Protein AF-A0A7Z9KX95-F1 (afdb_monomer_lite)

Structure (mmCIF, N/CA/C/O backbone):
data_AF-A0A7Z9KX95-F1
#
_entry.id   AF-A0A7Z9KX95-F1
#
loop_
_atom_site.group_PDB
_atom_site.id
_atom_site.type_symbol
_atom_site.label_atom_id
_atom_site.label_alt_id
_atom_site.label_comp_id
_atom_site.label_asym_id
_atom_site.label_entity_id
_atom_site.label_seq_id
_atom_site.pdbx_PDB_ins_code
_atom_site.Cartn_x
_atom_site.Cartn_y
_atom_site.Cartn_z
_atom_site.occupancy
_atom_site.B_iso_or_equiv
_atom_site.auth_seq_id
_atom_site.auth_comp_id
_atom_site.auth_asym_id
_atom_site.auth_atom_id
_atom_site.pdbx_PDB_model_num
ATOM 1 N N . MET A 1 1 ? 26.333 8.644 -42.163 1.00 40.94 1 MET A N 1
ATOM 2 C CA . MET A 1 1 ? 25.739 9.609 -43.123 1.00 40.94 1 MET A CA 1
ATOM 3 C C . MET A 1 1 ? 24.977 8.969 -44.305 1.00 40.94 1 MET A C 1
ATOM 5 O O . MET A 1 1 ? 24.395 9.720 -45.074 1.00 40.94 1 MET A O 1
ATOM 9 N N . GLY A 1 2 ? 24.883 7.634 -44.454 1.00 41.06 2 GLY A N 1
ATOM 10 C CA . GLY A 1 2 ? 24.179 6.997 -45.592 1.00 41.06 2 GLY A CA 1
ATOM 11 C C . GLY A 1 2 ? 22.648 6.851 -45.481 1.00 41.06 2 GLY A C 1
ATOM 12 O O . GLY A 1 2 ? 21.973 6.797 -46.501 1.00 41.06 2 GLY A O 1
ATOM 13 N N . LEU A 1 3 ? 22.075 6.847 -44.270 1.00 49.22 3 LEU A N 1
ATOM 14 C CA . LEU A 1 3 ? 20.640 6.570 -44.047 1.00 49.22 3 LEU A CA 1
ATOM 15 C C . LEU A 1 3 ? 19.700 7.762 -44.321 1.00 49.22 3 LEU A C 1
ATOM 17 O O . LEU A 1 3 ? 18.507 7.561 -44.501 1.00 49.22 3 LEU A O 1
ATOM 21 N N . LYS A 1 4 ? 20.219 8.997 -44.427 1.00 48.50 4 LYS A N 1
ATOM 22 C CA . LYS A 1 4 ? 19.415 10.197 -44.754 1.00 48.50 4 LYS A CA 1
ATOM 23 C C . LYS A 1 4 ? 18.924 10.245 -46.214 1.00 48.50 4 LYS A C 1
ATOM 25 O O . LYS A 1 4 ? 18.194 11.162 -46.566 1.00 48.50 4 LYS A O 1
ATOM 30 N N . ARG A 1 5 ? 19.358 9.310 -47.070 1.00 52.47 5 ARG A N 1
ATOM 31 C CA . ARG A 1 5 ? 19.020 9.257 -48.506 1.00 52.47 5 ARG A CA 1
ATOM 32 C C . ARG A 1 5 ? 17.998 8.173 -48.871 1.00 52.47 5 ARG A C 1
ATOM 34 O O . ARG A 1 5 ? 17.692 8.029 -50.050 1.00 52.47 5 ARG A O 1
ATOM 41 N N . ILE A 1 6 ? 17.501 7.403 -47.903 1.00 61.72 6 ILE A N 1
ATOM 42 C CA . ILE A 1 6 ? 16.477 6.383 -48.157 1.00 61.72 6 ILE A CA 1
ATOM 43 C C . ILE A 1 6 ? 15.100 7.039 -48.039 1.00 61.72 6 ILE A C 1
ATOM 45 O O . ILE A 1 6 ? 14.753 7.572 -46.988 1.00 61.72 6 ILE A O 1
ATOM 49 N N . ASP A 1 7 ? 14.331 6.997 -49.126 1.00 71.88 7 ASP A N 1
ATOM 50 C CA . ASP A 1 7 ? 12.912 7.357 -49.144 1.00 71.88 7 ASP A CA 1
ATOM 51 C C . ASP A 1 7 ? 12.105 6.189 -48.549 1.00 71.88 7 ASP A C 1
ATOM 53 O O . ASP A 1 7 ? 11.765 5.225 -49.241 1.00 71.88 7 ASP A O 1
ATOM 57 N N . PHE A 1 8 ? 11.881 6.233 -47.232 1.00 76.19 8 PHE A N 1
ATOM 58 C CA . PHE A 1 8 ? 11.174 5.173 -46.505 1.00 76.19 8 PHE A CA 1
ATOM 59 C C . PHE A 1 8 ? 9.695 5.067 -46.895 1.00 76.19 8 PHE A C 1
ATOM 61 O O . PHE A 1 8 ? 9.127 3.985 -46.763 1.00 76.19 8 PHE A O 1
ATOM 68 N N . ASP A 1 9 ? 9.096 6.118 -47.465 1.00 69.75 9 ASP A N 1
ATOM 69 C CA . ASP A 1 9 ? 7.698 6.095 -47.914 1.00 69.75 9 ASP A CA 1
ATOM 70 C C . ASP A 1 9 ? 7.484 5.152 -49.114 1.00 69.75 9 ASP A C 1
ATOM 72 O O . ASP A 1 9 ? 6.358 4.746 -49.401 1.00 69.75 9 ASP A O 1
ATOM 76 N N . LYS A 1 10 ? 8.566 4.769 -49.809 1.00 74.38 10 LYS A N 1
ATOM 77 C CA . LYS A 1 10 ? 8.550 3.858 -50.968 1.00 74.38 10 LYS A CA 1
ATOM 78 C C . LYS A 1 10 ? 9.290 2.544 -50.724 1.00 74.38 10 LYS A C 1
ATOM 80 O O . LYS A 1 10 ? 9.480 1.765 -51.661 1.00 74.38 10 LYS A O 1
ATOM 85 N N . ALA A 1 11 ? 9.741 2.290 -49.497 1.00 74.62 11 ALA A N 1
ATOM 86 C CA . ALA A 1 11 ? 10.510 1.094 -49.188 1.00 74.62 11 ALA A CA 1
ATOM 87 C C . ALA A 1 11 ? 9.622 -0.161 -49.249 1.00 74.62 11 ALA A C 1
ATOM 89 O O . ALA A 1 11 ? 8.644 -0.302 -48.518 1.00 74.62 11 ALA A O 1
ATOM 90 N N . SER A 1 12 ? 9.986 -1.116 -50.105 1.00 79.19 12 SER A N 1
ATOM 91 C CA . SER A 1 12 ? 9.385 -2.454 -50.099 1.00 79.19 12 SER A CA 1
ATOM 92 C C . SER A 1 12 ? 9.782 -3.234 -48.839 1.00 79.19 12 SER A C 1
ATOM 94 O O . SER A 1 12 ? 10.848 -3.007 -48.261 1.00 79.19 12 SER A O 1
ATOM 96 N N . LYS A 1 13 ? 8.980 -4.240 -48.456 1.00 81.12 13 LYS A N 1
ATOM 97 C CA . LYS A 1 13 ? 9.270 -5.108 -47.296 1.00 81.12 13 LYS A CA 1
ATOM 98 C C . LYS A 1 13 ? 10.678 -5.733 -47.352 1.00 81.12 13 LYS A C 1
ATOM 100 O O . LYS A 1 13 ? 11.379 -5.780 -46.346 1.00 81.12 13 LYS A O 1
ATOM 105 N N . ALA A 1 14 ? 11.128 -6.150 -48.541 1.00 81.25 14 ALA A N 1
ATOM 106 C CA . ALA A 1 14 ? 12.462 -6.724 -48.743 1.00 81.25 14 ALA A CA 1
ATOM 107 C C . ALA A 1 14 ? 13.590 -5.687 -48.596 1.00 81.25 14 ALA A C 1
ATOM 109 O O . ALA A 1 14 ? 14.654 -6.001 -48.066 1.00 81.25 14 ALA A O 1
ATOM 110 N N . GLN A 1 15 ? 13.370 -4.447 -49.046 1.00 83.44 15 GLN A N 1
ATOM 111 C CA . GLN A 1 15 ? 14.323 -3.356 -48.824 1.00 83.44 15 GLN A CA 1
ATOM 112 C C . GLN A 1 15 ? 14.426 -3.020 -47.338 1.00 83.44 15 GLN A C 1
ATOM 114 O O . GLN A 1 15 ? 15.535 -2.835 -46.848 1.00 83.44 15 GLN A O 1
ATOM 119 N N . MET A 1 16 ? 13.302 -3.018 -46.616 1.00 86.94 16 MET A N 1
ATOM 120 C CA . MET A 1 16 ? 13.299 -2.755 -45.180 1.00 86.94 16 MET A CA 1
ATOM 121 C C . MET A 1 16 ? 14.074 -3.826 -44.401 1.00 86.94 16 MET A C 1
ATOM 123 O O . MET A 1 16 ? 14.940 -3.484 -43.602 1.00 86.94 16 MET A O 1
ATOM 127 N N . SER A 1 17 ? 13.880 -5.112 -44.717 1.00 84.00 17 SER A N 1
ATOM 128 C CA . SER A 1 17 ? 14.672 -6.194 -44.112 1.00 84.00 17 SER A CA 1
ATOM 129 C C . SER A 1 17 ? 16.177 -6.028 -44.351 1.00 84.00 17 SER A C 1
ATOM 131 O O . SER A 1 17 ? 16.951 -6.226 -43.422 1.00 84.00 17 SER A O 1
ATOM 133 N N . ARG A 1 18 ? 16.607 -5.623 -45.558 1.00 85.69 18 ARG A N 1
ATOM 134 C CA . ARG A 1 18 ? 18.031 -5.358 -45.852 1.00 85.69 18 ARG A CA 1
ATOM 135 C C . ARG A 1 18 ? 18.575 -4.151 -45.092 1.00 85.69 18 ARG A C 1
ATOM 137 O O . ARG A 1 18 ? 19.742 -4.142 -44.723 1.00 85.69 18 ARG A O 1
ATOM 144 N N . VAL A 1 19 ? 17.754 -3.121 -44.880 1.00 86.56 19 VAL A N 1
ATOM 145 C CA . VAL A 1 19 ? 18.147 -1.949 -44.086 1.00 86.56 19 VAL A CA 1
ATOM 146 C C . VAL A 1 19 ? 18.342 -2.335 -42.622 1.00 86.56 19 VAL A C 1
ATOM 148 O O . VAL A 1 19 ? 19.334 -1.925 -42.029 1.00 86.56 19 VAL A O 1
ATOM 151 N N . LEU A 1 20 ? 17.437 -3.129 -42.047 1.00 87.50 20 LEU A N 1
ATOM 152 C CA . LEU A 1 20 ? 17.561 -3.603 -40.666 1.00 87.50 20 LEU A CA 1
ATOM 153 C C . LEU A 1 20 ? 18.755 -4.546 -40.486 1.00 87.50 20 LEU A C 1
ATOM 155 O O . LEU A 1 20 ? 19.497 -4.391 -39.521 1.00 87.50 20 LEU A O 1
ATOM 159 N N . ASP A 1 21 ? 18.983 -5.446 -41.443 1.00 87.31 21 ASP A N 1
ATOM 160 C CA . ASP A 1 21 ? 20.161 -6.320 -41.480 1.00 87.31 21 ASP A CA 1
ATOM 161 C C . ASP A 1 21 ? 21.464 -5.508 -41.532 1.00 87.31 21 ASP A C 1
ATOM 163 O O . ASP A 1 21 ? 22.370 -5.701 -40.724 1.00 87.31 21 ASP A O 1
ATOM 167 N N . LEU A 1 22 ? 21.515 -4.488 -42.395 1.00 88.06 22 LEU A N 1
ATOM 168 C CA . LEU A 1 22 ? 22.648 -3.567 -42.464 1.00 88.06 22 LEU A CA 1
ATOM 169 C C . LEU A 1 22 ? 22.843 -2.788 -41.153 1.00 88.06 22 LEU A C 1
ATOM 171 O O . LEU A 1 22 ? 23.972 -2.546 -40.733 1.00 88.06 22 LEU A O 1
ATOM 175 N N . ILE A 1 23 ? 21.761 -2.374 -40.490 1.00 86.31 23 ILE A N 1
ATOM 176 C CA . ILE A 1 23 ? 21.844 -1.734 -39.172 1.00 86.31 23 ILE A CA 1
ATOM 177 C C . ILE A 1 23 ? 22.433 -2.718 -38.151 1.00 86.31 23 ILE A C 1
ATOM 179 O O . ILE A 1 23 ? 23.364 -2.357 -37.433 1.00 86.31 23 ILE A O 1
ATOM 183 N N . GLN A 1 24 ? 21.955 -3.962 -38.116 1.00 86.69 24 GLN A N 1
ATOM 184 C CA . GLN A 1 24 ? 22.488 -4.994 -37.228 1.00 86.69 24 GLN A CA 1
ATOM 185 C C . GLN A 1 24 ? 23.967 -5.299 -37.504 1.00 86.69 24 GLN A C 1
ATOM 187 O O . GLN A 1 24 ? 24.723 -5.513 -36.560 1.00 86.69 24 GLN A O 1
ATOM 192 N N . SER A 1 25 ? 24.404 -5.295 -38.767 1.00 88.00 25 SER A N 1
ATOM 193 C CA . SER A 1 25 ? 25.795 -5.590 -39.126 1.00 88.00 25 SER A CA 1
ATOM 194 C C . SER A 1 25 ? 26.758 -4.438 -38.824 1.00 88.00 25 SER A C 1
ATOM 196 O O . SER A 1 25 ? 27.941 -4.666 -38.587 1.00 88.00 25 SER A O 1
ATOM 198 N N . LEU A 1 26 ? 26.281 -3.190 -38.890 1.00 87.62 26 LEU A N 1
ATOM 199 C CA . LEU A 1 26 ? 27.119 -1.995 -38.738 1.00 87.62 26 LEU A CA 1
ATOM 200 C C . LEU A 1 26 ? 27.269 -1.522 -37.291 1.00 87.62 26 LEU A C 1
ATOM 202 O O . LEU A 1 26 ? 28.221 -0.799 -36.994 1.00 87.62 26 LEU A O 1
ATOM 206 N N . PHE A 1 27 ? 26.338 -1.879 -36.406 1.00 84.69 27 PHE A N 1
ATOM 207 C CA . PHE A 1 27 ? 26.322 -1.390 -35.031 1.00 84.69 27 PHE A CA 1
ATOM 208 C C . PHE A 1 27 ? 26.447 -2.538 -34.022 1.00 84.69 27 PHE A C 1
ATOM 210 O O . PHE A 1 27 ? 25.812 -3.578 -34.195 1.00 84.69 27 PHE A O 1
ATOM 217 N N . PRO A 1 28 ? 27.218 -2.361 -32.930 1.00 83.69 28 PRO A N 1
ATOM 218 C CA . PRO A 1 28 ? 27.269 -3.339 -31.849 1.00 83.69 28 PRO A CA 1
ATOM 219 C C . PRO A 1 28 ? 25.875 -3.607 -31.281 1.00 83.69 28 PRO A C 1
ATOM 221 O O . PRO A 1 28 ? 25.084 -2.671 -31.125 1.00 83.69 28 PRO A O 1
ATOM 224 N N . LYS A 1 29 ? 25.602 -4.860 -30.894 1.00 79.38 29 LYS A N 1
ATOM 225 C CA . LYS A 1 29 ? 24.304 -5.270 -30.326 1.00 79.38 29 LYS A CA 1
ATOM 226 C C . LYS A 1 29 ? 23.857 -4.374 -29.164 1.00 79.38 29 LYS A C 1
ATOM 228 O O . LYS A 1 29 ? 22.698 -3.984 -29.102 1.00 79.38 29 LYS A O 1
ATOM 233 N N . GLU A 1 30 ? 24.798 -3.960 -28.322 1.00 80.56 30 GLU A N 1
ATOM 234 C CA . GLU A 1 30 ? 24.593 -3.080 -27.160 1.00 80.56 30 GLU A CA 1
ATOM 235 C C . GLU A 1 30 ? 24.167 -1.643 -27.520 1.00 80.56 30 GLU A C 1
ATOM 237 O O . GLU A 1 30 ? 23.738 -0.886 -26.658 1.00 80.56 30 GLU A O 1
ATOM 242 N N . SER A 1 31 ? 24.307 -1.217 -28.777 1.00 82.06 31 SER A N 1
ATOM 243 C CA . SER A 1 31 ? 23.899 0.121 -29.241 1.00 82.06 31 SER A CA 1
ATOM 244 C C . SER A 1 31 ? 22.608 0.102 -30.062 1.00 82.06 31 SER A C 1
ATOM 246 O O . SER A 1 31 ? 21.986 1.152 -30.248 1.00 82.06 31 SER A O 1
ATOM 248 N N . LEU A 1 32 ? 22.193 -1.075 -30.546 1.00 84.31 32 LEU A N 1
ATOM 249 C CA . LEU A 1 32 ? 21.043 -1.230 -31.439 1.00 84.31 32 LEU A CA 1
ATOM 250 C C . LEU A 1 32 ? 19.733 -0.694 -30.842 1.00 84.31 32 LEU A C 1
ATOM 252 O O . LEU A 1 32 ? 19.046 0.035 -31.560 1.00 84.31 32 LEU A O 1
ATOM 256 N N . PRO A 1 33 ? 19.386 -0.952 -29.563 1.00 86.06 33 PRO A N 1
ATOM 257 C CA . PRO A 1 33 ? 18.127 -0.470 -29.001 1.00 86.06 33 PRO A CA 1
ATOM 258 C C . PRO A 1 33 ? 17.990 1.051 -29.023 1.00 86.06 33 PRO A C 1
ATOM 260 O O . PRO A 1 33 ? 17.000 1.565 -29.536 1.00 86.06 33 PRO A O 1
ATOM 263 N N . GLN A 1 34 ? 19.002 1.789 -28.560 1.00 81.19 34 GLN A N 1
ATOM 264 C CA . GLN A 1 34 ? 18.962 3.258 -28.552 1.00 81.19 34 GLN A CA 1
ATOM 265 C C . GLN A 1 34 ? 18.906 3.850 -29.958 1.00 81.19 34 GLN A C 1
ATOM 267 O O . GLN A 1 34 ? 18.161 4.792 -30.228 1.00 81.19 34 GLN A O 1
ATOM 272 N N . LEU A 1 35 ? 19.697 3.284 -30.867 1.00 85.56 35 LEU A N 1
ATOM 273 C CA . LEU A 1 35 ? 19.739 3.719 -32.252 1.00 85.56 35 LEU A CA 1
ATOM 274 C C . LEU A 1 35 ? 18.384 3.503 -32.934 1.00 85.56 35 LEU A C 1
ATOM 276 O O . LEU A 1 35 ? 17.886 4.403 -33.611 1.00 85.56 35 LEU A O 1
ATOM 280 N N . LEU A 1 36 ? 17.755 2.350 -32.705 1.00 87.31 36 LEU A N 1
ATOM 281 C CA . LEU A 1 36 ? 16.434 2.050 -33.240 1.00 87.31 36 LEU A CA 1
ATOM 282 C C . LEU A 1 36 ? 15.356 2.959 -32.643 1.00 87.31 36 LEU A C 1
ATOM 284 O O . LEU A 1 36 ? 14.519 3.457 -33.389 1.00 87.31 36 LEU A O 1
ATOM 288 N N . PHE A 1 37 ? 15.415 3.256 -31.342 1.00 86.06 37 PHE A N 1
ATOM 289 C CA . PHE A 1 37 ? 14.552 4.263 -30.717 1.00 86.06 37 PHE A CA 1
ATOM 290 C C . PHE A 1 37 ? 14.649 5.622 -31.419 1.00 86.06 37 PHE A C 1
ATOM 292 O O . PHE A 1 37 ? 13.627 6.262 -31.654 1.00 86.06 37 PHE A O 1
ATOM 299 N N . GLY A 1 38 ? 15.858 6.044 -31.802 1.00 85.12 38 GLY A N 1
ATOM 300 C CA . GLY A 1 38 ? 16.069 7.259 -32.589 1.00 85.12 38 GLY A CA 1
ATOM 301 C C . GLY A 1 38 ? 15.453 7.188 -33.990 1.00 85.12 38 GLY A C 1
ATOM 302 O O . GLY A 1 38 ? 14.840 8.154 -34.438 1.00 85.12 38 GLY A O 1
ATOM 303 N N . PHE A 1 39 ? 15.561 6.047 -34.679 1.00 88.19 39 PHE A N 1
ATOM 304 C CA . PHE A 1 39 ? 14.941 5.860 -35.997 1.00 88.19 39 PHE A CA 1
ATOM 305 C C . PHE A 1 39 ? 13.413 5.827 -35.943 1.00 88.19 39 PHE A C 1
ATOM 307 O O . PHE A 1 39 ? 12.765 6.403 -36.813 1.00 88.19 39 PHE A O 1
ATOM 314 N N . LEU A 1 40 ? 12.833 5.208 -34.916 1.00 90.44 40 LEU A N 1
ATOM 315 C CA . LEU A 1 40 ? 11.383 5.087 -34.747 1.00 90.44 40 LEU A CA 1
ATOM 316 C C . LEU A 1 40 ? 10.681 6.427 -34.491 1.00 90.44 40 LEU A C 1
ATOM 318 O O . LEU A 1 40 ? 9.480 6.539 -34.739 1.00 90.44 40 LEU A O 1
ATOM 322 N N . GLN A 1 41 ? 11.417 7.464 -34.076 1.00 86.62 41 GLN A N 1
ATOM 323 C CA . GLN A 1 41 ? 10.894 8.834 -34.021 1.00 86.62 41 GLN A CA 1
ATOM 324 C C . GLN A 1 41 ? 10.572 9.404 -35.412 1.00 86.62 41 GLN A C 1
ATOM 326 O O . GLN A 1 41 ? 9.809 10.359 -35.514 1.00 86.62 41 GLN A O 1
ATOM 331 N N . ASN A 1 42 ? 11.126 8.838 -36.489 1.00 89.38 42 ASN A N 1
ATOM 332 C CA . ASN A 1 42 ? 10.761 9.202 -37.852 1.00 89.38 42 ASN A CA 1
ATOM 333 C C . ASN A 1 42 ? 9.520 8.413 -38.303 1.00 89.38 42 ASN A C 1
ATOM 335 O O . ASN A 1 42 ? 9.551 7.187 -38.407 1.00 89.38 42 ASN A O 1
ATOM 339 N N . ASP A 1 43 ? 8.442 9.128 -38.621 1.00 88.00 43 ASP A N 1
ATOM 340 C CA . ASP A 1 43 ? 7.156 8.528 -38.992 1.00 88.00 43 ASP A CA 1
ATOM 341 C C . ASP A 1 43 ? 7.227 7.645 -40.245 1.00 88.00 43 ASP A C 1
ATOM 343 O O . ASP A 1 43 ? 6.612 6.579 -40.275 1.00 88.00 43 ASP A O 1
ATOM 347 N N . SER A 1 44 ? 7.985 8.052 -41.266 1.00 86.94 44 SER A N 1
ATOM 348 C CA . SER A 1 44 ? 8.158 7.280 -42.505 1.00 86.94 44 SER A CA 1
ATOM 349 C C . SER A 1 44 ? 8.895 5.966 -42.244 1.00 86.94 44 SER A C 1
ATOM 351 O O . SER A 1 44 ? 8.468 4.912 -42.712 1.00 86.94 44 SER A O 1
ATOM 353 N N . PHE A 1 45 ? 9.958 5.999 -41.432 1.00 89.38 45 PHE A N 1
ATOM 354 C CA . PHE A 1 45 ? 10.662 4.789 -40.998 1.00 89.38 45 PHE A CA 1
ATOM 355 C C . PHE A 1 45 ? 9.742 3.868 -40.191 1.00 89.38 45 PHE A C 1
ATOM 357 O O . PHE A 1 45 ? 9.695 2.666 -40.451 1.00 89.38 45 PHE A O 1
ATOM 364 N N . ARG A 1 46 ? 8.983 4.423 -39.237 1.00 91.19 46 ARG A N 1
ATOM 365 C CA . ARG A 1 46 ? 8.061 3.661 -38.385 1.00 91.19 46 ARG A CA 1
ATOM 366 C C . ARG A 1 46 ? 6.977 2.959 -39.205 1.00 91.19 46 ARG A C 1
ATOM 368 O O . ARG A 1 46 ? 6.792 1.757 -39.055 1.00 91.19 46 ARG A O 1
ATOM 375 N N . LYS A 1 47 ? 6.343 3.662 -40.148 1.00 88.75 47 LYS A N 1
ATOM 376 C CA . LYS A 1 47 ? 5.343 3.074 -41.059 1.00 88.75 47 LYS A CA 1
ATOM 377 C C . LYS A 1 47 ? 5.932 1.975 -41.946 1.00 88.75 47 LYS A C 1
ATOM 379 O O . LYS A 1 47 ? 5.305 0.931 -42.118 1.00 88.75 47 LYS A O 1
ATOM 384 N N . ALA A 1 48 ? 7.132 2.186 -42.491 1.00 87.56 48 ALA A N 1
ATOM 385 C CA . ALA A 1 48 ? 7.821 1.181 -43.301 1.00 87.56 48 ALA A CA 1
ATOM 386 C C . ALA A 1 48 ? 8.192 -0.066 -42.478 1.00 87.56 48 ALA A C 1
ATOM 388 O O . ALA A 1 48 ? 8.042 -1.195 -42.954 1.00 87.56 48 ALA A O 1
ATOM 389 N N . PHE A 1 49 ? 8.626 0.127 -41.229 1.00 90.56 49 PHE A N 1
ATOM 390 C CA . PHE A 1 49 ? 8.876 -0.957 -40.285 1.00 90.56 49 PHE A CA 1
ATOM 391 C C . PHE A 1 49 ? 7.598 -1.757 -40.018 1.00 90.56 49 PHE A C 1
ATOM 393 O O . PHE A 1 49 ? 7.571 -2.954 -40.293 1.00 90.56 49 PHE A O 1
ATOM 400 N N . ASP A 1 50 ? 6.523 -1.095 -39.584 1.00 90.12 50 ASP A N 1
ATOM 401 C CA . ASP A 1 50 ? 5.255 -1.745 -39.228 1.00 90.12 50 ASP A CA 1
ATOM 402 C C . ASP A 1 50 ? 4.662 -2.524 -40.412 1.00 90.12 50 ASP A C 1
ATOM 404 O O . ASP A 1 50 ? 4.154 -3.631 -40.248 1.00 90.12 50 ASP A O 1
ATOM 408 N N . HIS A 1 51 ? 4.801 -1.999 -41.635 1.00 87.38 51 HIS A N 1
ATOM 409 C CA . HIS A 1 51 ? 4.359 -2.686 -42.849 1.00 87.38 51 HIS A CA 1
ATOM 410 C C . HIS A 1 51 ? 5.192 -3.935 -43.195 1.00 87.38 51 HIS A C 1
ATOM 412 O O . HIS A 1 51 ? 4.720 -4.800 -43.934 1.00 87.38 51 HIS A O 1
ATOM 418 N N . SER A 1 52 ? 6.431 -4.033 -42.711 1.00 86.75 52 SER A N 1
ATOM 419 C CA . SER A 1 52 ? 7.361 -5.130 -43.022 1.00 86.75 52 SER A CA 1
ATOM 420 C C . SER A 1 52 ? 7.552 -6.142 -41.891 1.00 86.75 52 SER A C 1
ATOM 422 O O . SER A 1 52 ? 8.088 -7.221 -42.150 1.00 86.75 52 SER A O 1
ATOM 424 N N . ALA A 1 53 ? 7.091 -5.826 -40.677 1.00 85.62 53 ALA A N 1
ATOM 425 C CA . ALA A 1 53 ? 7.306 -6.612 -39.463 1.00 85.62 53 ALA A CA 1
ATOM 426 C C . ALA A 1 53 ? 6.844 -8.079 -39.581 1.00 85.62 53 ALA A C 1
ATOM 428 O O . ALA A 1 53 ? 7.506 -8.972 -39.063 1.00 85.62 53 ALA A O 1
ATOM 429 N N . ASP A 1 54 ? 5.763 -8.341 -40.324 1.00 85.38 54 ASP A N 1
ATOM 430 C CA . ASP A 1 54 ? 5.184 -9.675 -40.557 1.00 85.38 54 ASP A CA 1
ATOM 431 C C . ASP A 1 54 ? 6.059 -10.610 -41.411 1.00 85.38 54 ASP A C 1
ATOM 433 O O . ASP A 1 54 ? 5.799 -11.811 -41.478 1.00 85.38 54 ASP A O 1
ATOM 437 N N . ARG A 1 55 ? 7.069 -10.072 -42.104 1.00 85.56 55 ARG A N 1
ATOM 438 C CA . ARG A 1 55 ? 7.947 -10.824 -43.017 1.00 85.56 55 ARG A CA 1
ATOM 439 C C . ARG A 1 55 ? 9.426 -10.689 -42.676 1.00 85.56 55 ARG A C 1
ATOM 441 O O . ARG A 1 55 ? 10.271 -10.996 -43.519 1.00 85.56 55 ARG A O 1
ATOM 448 N N . LEU A 1 56 ? 9.744 -10.202 -41.479 1.00 86.88 56 LEU A N 1
ATOM 449 C CA . LEU A 1 56 ? 11.127 -10.135 -41.033 1.00 86.88 56 LEU A CA 1
ATOM 450 C C . LEU A 1 56 ? 11.680 -11.552 -40.803 1.00 86.88 56 LEU A C 1
ATOM 452 O O . LEU A 1 56 ? 10.975 -12.403 -40.256 1.00 86.88 56 LEU A O 1
ATOM 456 N N . PRO A 1 57 ? 12.941 -11.815 -41.190 1.00 88.69 57 PRO A N 1
ATOM 457 C CA . PRO A 1 57 ? 13.670 -12.994 -40.741 1.00 88.69 57 PRO A CA 1
ATOM 458 C C . PRO A 1 57 ? 13.615 -13.135 -39.209 1.00 88.69 57 PRO A C 1
ATOM 460 O O . PRO A 1 57 ? 13.664 -12.107 -38.523 1.00 88.69 57 PRO A O 1
ATOM 463 N N . PRO A 1 58 ? 13.564 -14.365 -38.657 1.00 87.62 58 PRO A N 1
ATOM 464 C CA . PRO A 1 58 ? 13.431 -14.590 -37.213 1.00 87.62 58 PRO A CA 1
ATOM 465 C C . PRO A 1 58 ? 14.463 -13.826 -36.376 1.00 87.62 58 PRO A C 1
ATOM 467 O O . PRO A 1 58 ? 14.102 -13.149 -35.420 1.00 87.62 58 PRO A O 1
ATOM 470 N N . GLU A 1 59 ? 15.720 -13.828 -36.819 1.00 87.19 59 GLU A N 1
ATOM 471 C CA . GLU A 1 59 ? 16.842 -13.148 -36.160 1.00 87.19 59 GLU A CA 1
ATOM 472 C C . GLU A 1 59 ? 16.619 -11.632 -36.009 1.00 87.19 59 GLU A C 1
ATOM 474 O O . GLU A 1 59 ? 16.930 -11.047 -34.973 1.00 87.19 59 GLU A O 1
ATOM 479 N N . LEU A 1 60 ? 16.037 -10.990 -37.030 1.00 86.94 60 LEU A N 1
ATOM 480 C CA . LEU A 1 60 ? 15.684 -9.569 -36.987 1.00 86.94 60 LEU A CA 1
ATOM 481 C C . LEU A 1 60 ? 14.413 -9.346 -36.164 1.00 86.94 60 LEU A C 1
ATOM 483 O O . LEU A 1 60 ? 14.315 -8.377 -35.410 1.00 86.94 60 LEU A O 1
ATOM 487 N N . SER A 1 61 ? 13.436 -10.242 -36.275 1.00 89.50 61 SER A N 1
ATOM 488 C CA . SER A 1 61 ? 12.193 -10.140 -35.512 1.00 89.50 61 SER A CA 1
ATOM 489 C C . SER A 1 61 ? 12.450 -10.169 -34.003 1.00 89.50 61 SER A C 1
ATOM 491 O O . SER A 1 61 ? 11.886 -9.352 -33.279 1.00 89.50 61 SER A O 1
ATOM 493 N N . GLU A 1 62 ? 13.341 -11.043 -33.530 1.00 90.31 62 GLU A N 1
ATOM 494 C CA . GLU A 1 62 ? 13.687 -11.196 -32.108 1.00 90.31 62 GLU A CA 1
ATOM 495 C C . GLU A 1 62 ? 14.311 -9.945 -31.473 1.00 90.31 62 GLU A C 1
ATOM 497 O O . GLU A 1 62 ? 14.257 -9.778 -30.256 1.00 90.31 62 GLU A O 1
ATOM 502 N N . ILE A 1 63 ? 14.889 -9.051 -32.276 1.00 88.56 63 ILE A N 1
ATOM 503 C CA . ILE A 1 63 ? 15.520 -7.820 -31.788 1.00 88.56 63 ILE A CA 1
ATOM 504 C C . ILE A 1 63 ? 14.594 -6.627 -32.019 1.00 88.56 63 ILE A C 1
ATOM 506 O O . ILE A 1 63 ? 14.263 -5.888 -31.091 1.00 88.56 63 ILE A O 1
ATOM 510 N N . PHE A 1 64 ? 14.161 -6.420 -33.262 1.00 91.19 64 PHE A N 1
ATOM 511 C CA . PHE A 1 64 ? 13.541 -5.165 -33.672 1.00 91.19 64 PHE A CA 1
ATOM 512 C C . PHE A 1 64 ? 12.060 -5.062 -33.272 1.00 91.19 64 PHE A C 1
ATOM 514 O O . PHE A 1 64 ? 11.605 -3.970 -32.921 1.00 91.19 64 PHE A O 1
ATOM 521 N N . VAL A 1 65 ? 11.303 -6.168 -33.276 1.00 93.19 65 VAL A N 1
ATOM 522 C CA . VAL A 1 65 ? 9.873 -6.158 -32.907 1.00 93.19 65 VAL A CA 1
ATOM 523 C C . VAL A 1 65 ? 9.666 -5.832 -31.419 1.00 93.19 65 VAL A C 1
ATOM 525 O O . VAL A 1 65 ? 8.844 -4.955 -31.124 1.00 93.19 65 VAL A O 1
ATOM 528 N N . PRO A 1 66 ? 10.418 -6.424 -30.468 1.00 94.00 66 PRO A N 1
ATOM 529 C CA . PRO A 1 66 ? 10.328 -6.039 -29.060 1.00 94.00 66 PRO A CA 1
ATOM 530 C C . PRO A 1 66 ? 10.652 -4.563 -28.807 1.00 94.00 66 PRO A C 1
ATOM 532 O O . PRO A 1 66 ? 9.946 -3.892 -28.055 1.00 94.00 66 PRO A O 1
ATOM 535 N N . ILE A 1 67 ? 11.673 -4.016 -29.476 1.00 92.69 67 ILE A N 1
ATOM 536 C CA . ILE A 1 67 ? 12.053 -2.604 -29.323 1.00 92.69 67 ILE A CA 1
ATOM 537 C C . ILE A 1 67 ? 10.978 -1.671 -29.907 1.00 92.69 67 ILE A C 1
ATOM 539 O O . ILE A 1 67 ? 10.633 -0.671 -29.276 1.00 92.69 67 ILE A O 1
ATOM 543 N N . ARG A 1 68 ? 10.393 -1.999 -31.070 1.00 93.62 68 ARG A N 1
ATOM 544 C CA . ARG A 1 68 ? 9.247 -1.258 -31.633 1.00 93.62 68 ARG A CA 1
ATOM 545 C C . ARG A 1 68 ? 8.041 -1.280 -30.698 1.00 93.62 68 ARG A C 1
ATOM 547 O O . ARG A 1 68 ? 7.378 -0.255 -30.533 1.00 93.62 68 ARG A O 1
ATOM 554 N N . THR A 1 69 ? 7.773 -2.434 -30.094 1.00 94.38 69 THR A N 1
ATOM 555 C CA . THR A 1 69 ? 6.689 -2.611 -29.123 1.00 94.38 69 THR A CA 1
ATOM 556 C C . THR A 1 69 ? 6.921 -1.732 -27.896 1.00 94.38 69 THR A C 1
ATOM 558 O O . THR A 1 69 ? 6.026 -1.001 -27.478 1.00 94.38 69 THR A O 1
ATOM 561 N N . LEU A 1 70 ? 8.149 -1.720 -27.370 1.00 93.75 70 LEU A N 1
ATOM 562 C CA . LEU A 1 70 ? 8.529 -0.844 -26.266 1.00 93.75 70 LEU A CA 1
ATOM 563 C C . LEU A 1 70 ? 8.385 0.641 -26.638 1.00 93.75 70 LEU A C 1
ATOM 565 O O . LEU A 1 70 ? 7.845 1.417 -25.851 1.00 93.75 70 LEU A O 1
ATOM 569 N N . PHE A 1 71 ? 8.806 1.040 -27.842 1.00 93.06 71 PHE A N 1
ATOM 570 C CA . PHE A 1 71 ? 8.607 2.402 -28.344 1.00 93.06 71 PHE A CA 1
ATOM 571 C C . PHE A 1 71 ? 7.121 2.788 -28.366 1.00 93.06 71 PHE A C 1
ATOM 573 O O . PHE A 1 71 ? 6.774 3.856 -27.864 1.00 93.06 71 PHE A O 1
ATOM 580 N N . ALA A 1 72 ? 6.243 1.911 -28.871 1.00 93.19 72 ALA A N 1
ATOM 581 C CA . ALA A 1 72 ? 4.794 2.136 -28.884 1.00 93.19 72 ALA A CA 1
ATOM 582 C C . ALA A 1 72 ? 4.256 2.374 -27.465 1.00 93.19 72 ALA A C 1
ATOM 584 O O . ALA A 1 72 ? 3.550 3.343 -27.198 1.00 93.19 72 ALA A O 1
ATOM 585 N N . SER A 1 73 ? 4.672 1.539 -26.511 1.00 93.88 73 SER A N 1
ATOM 586 C CA . SER A 1 73 ? 4.246 1.638 -25.112 1.00 93.88 73 SER A CA 1
ATOM 587 C C . SER A 1 73 ? 4.744 2.886 -24.387 1.00 93.88 73 SER A C 1
ATOM 589 O O . SER A 1 73 ? 4.090 3.343 -23.440 1.00 93.88 73 SER A O 1
ATOM 591 N N . ILE A 1 74 ? 5.893 3.425 -24.800 1.00 92.56 74 ILE A N 1
ATOM 592 C CA . ILE A 1 74 ? 6.515 4.596 -24.179 1.00 92.56 74 ILE A CA 1
ATOM 593 C C . ILE A 1 74 ? 6.024 5.903 -24.794 1.00 92.56 74 ILE A C 1
ATOM 595 O O . ILE A 1 74 ? 5.690 6.832 -24.062 1.00 92.56 74 ILE A O 1
ATOM 599 N N . ILE A 1 75 ? 6.036 5.984 -26.123 1.00 90.94 75 ILE A N 1
ATOM 600 C CA . ILE A 1 75 ? 5.829 7.225 -26.875 1.00 90.94 75 ILE A CA 1
ATOM 601 C C . ILE A 1 75 ? 4.378 7.352 -27.336 1.00 90.94 75 ILE A C 1
ATOM 603 O O . ILE A 1 75 ? 3.800 8.429 -27.229 1.00 90.94 75 ILE A O 1
ATOM 607 N N . GLU A 1 76 ? 3.783 6.257 -27.811 1.00 89.44 76 GLU A N 1
ATOM 608 C CA . GLU A 1 76 ? 2.412 6.232 -28.345 1.00 89.44 76 GLU A CA 1
ATOM 609 C C . GLU A 1 76 ? 1.383 5.873 -27.251 1.00 89.44 76 GLU A C 1
ATOM 611 O O . GLU A 1 76 ? 0.188 6.107 -27.407 1.00 89.44 76 GLU A O 1
ATOM 616 N N . GLY A 1 77 ? 1.843 5.358 -26.103 1.00 87.88 77 GLY A N 1
ATOM 617 C CA . GLY A 1 77 ? 0.998 4.940 -24.980 1.00 87.88 77 GLY A CA 1
ATOM 618 C C . GLY A 1 77 ? 0.278 3.606 -25.204 1.00 87.88 77 GLY A C 1
ATOM 619 O O . GLY A 1 77 ? -0.589 3.235 -24.413 1.00 87.88 77 GLY A O 1
ATOM 620 N N . GLU A 1 78 ? 0.644 2.865 -26.250 1.00 89.19 78 GLU A N 1
ATOM 621 C CA . GLU A 1 78 ? -0.027 1.632 -26.656 1.00 89.19 78 GLU A CA 1
ATOM 622 C C . GLU A 1 78 ? 0.515 0.421 -25.889 1.00 89.19 78 GLU A C 1
ATOM 624 O O . GLU A 1 78 ? 1.691 0.062 -25.991 1.00 89.19 78 GLU A O 1
ATOM 629 N N . LEU A 1 79 ? -0.345 -0.233 -25.106 1.00 85.38 79 LEU A N 1
ATOM 630 C CA . L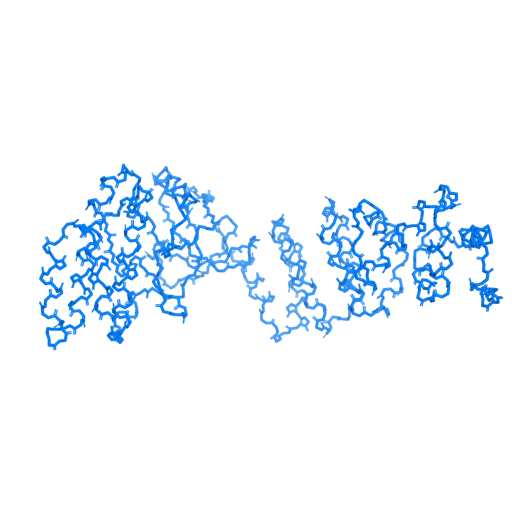EU A 1 79 ? 0.011 -1.470 -24.415 1.00 85.38 79 LEU A CA 1
ATOM 631 C C . LEU A 1 79 ? -0.284 -2.684 -25.310 1.00 85.38 79 LEU A C 1
ATOM 633 O O . LEU A 1 79 ? -1.434 -2.866 -25.721 1.00 85.38 79 LEU A O 1
ATOM 637 N N . PRO A 1 80 ? 0.712 -3.543 -25.587 1.00 86.25 80 PRO A N 1
ATOM 638 C CA . PRO A 1 80 ? 0.491 -4.749 -26.366 1.00 86.25 80 PRO A CA 1
ATOM 639 C C . PRO A 1 80 ? -0.368 -5.745 -25.586 1.00 86.25 80 PRO A C 1
ATOM 641 O O . PRO A 1 80 ? -0.343 -5.799 -24.353 1.00 86.25 80 PRO A O 1
ATOM 644 N N . ARG A 1 81 ? -1.105 -6.585 -26.323 1.00 81.12 81 ARG A N 1
ATOM 645 C CA . ARG A 1 81 ? -1.841 -7.716 -25.734 1.00 81.12 81 ARG A CA 1
ATOM 646 C C . ARG A 1 81 ? -0.889 -8.731 -25.110 1.00 81.12 81 ARG A C 1
ATOM 648 O O . ARG A 1 81 ? -1.165 -9.237 -24.027 1.00 81.12 81 ARG A O 1
ATOM 655 N N . ASP A 1 82 ? 0.221 -9.005 -25.793 1.00 86.19 82 ASP A N 1
ATOM 656 C CA . ASP A 1 82 ? 1.269 -9.881 -25.289 1.00 86.19 82 ASP A CA 1
ATOM 657 C C . ASP A 1 82 ? 2.331 -9.076 -24.530 1.00 86.19 82 ASP A C 1
ATOM 659 O O . ASP A 1 82 ? 3.111 -8.312 -25.104 1.00 86.19 82 ASP A O 1
ATOM 663 N N . LYS A 1 83 ? 2.359 -9.266 -23.211 1.00 90.19 83 LYS A N 1
ATOM 664 C CA . LYS A 1 83 ? 3.326 -8.621 -22.322 1.00 90.19 83 LYS A CA 1
ATOM 665 C C . LYS A 1 83 ? 4.726 -9.231 -22.435 1.00 90.19 83 LYS A C 1
ATOM 667 O O . LYS A 1 83 ? 5.682 -8.559 -22.057 1.00 90.19 83 LYS A O 1
ATOM 672 N N . ALA A 1 84 ? 4.875 -10.454 -22.952 1.00 91.75 84 ALA A N 1
ATOM 673 C CA . ALA A 1 84 ? 6.178 -11.105 -23.087 1.00 91.75 84 ALA A CA 1
ATOM 674 C C . ALA A 1 84 ? 7.086 -10.347 -24.066 1.00 91.75 84 ALA A C 1
ATOM 676 O O . ALA A 1 84 ? 8.238 -10.063 -23.740 1.00 91.75 84 ALA A O 1
ATOM 677 N N . VAL A 1 85 ? 6.537 -9.914 -25.206 1.00 91.88 85 VAL A N 1
ATOM 678 C CA . VAL A 1 85 ? 7.261 -9.103 -26.204 1.00 91.88 85 VAL A CA 1
ATOM 679 C C . VAL A 1 85 ? 7.710 -7.764 -25.612 1.00 91.88 85 VAL A C 1
ATOM 681 O O . VAL A 1 85 ? 8.823 -7.306 -25.862 1.00 91.88 85 VAL A O 1
ATOM 684 N N . LEU A 1 86 ? 6.875 -7.143 -24.773 1.00 93.06 86 LEU A N 1
ATOM 685 C CA . LEU A 1 86 ? 7.228 -5.892 -24.102 1.00 93.06 86 LEU A CA 1
ATOM 686 C C . LEU A 1 86 ? 8.353 -6.078 -23.075 1.00 93.06 86 LEU A C 1
ATOM 688 O O . LEU A 1 86 ? 9.273 -5.263 -23.029 1.00 93.06 86 LEU A O 1
ATOM 692 N N . ARG A 1 87 ? 8.316 -7.161 -22.288 1.00 92.38 87 ARG A N 1
ATOM 693 C CA . ARG A 1 87 ? 9.403 -7.510 -21.358 1.00 92.38 87 ARG A CA 1
ATOM 694 C C . ARG A 1 87 ? 10.714 -7.764 -22.088 1.00 92.38 87 ARG A C 1
ATOM 696 O O . ARG A 1 87 ? 11.750 -7.268 -21.659 1.00 92.38 87 ARG A O 1
ATOM 703 N N . GLN A 1 88 ? 10.669 -8.478 -23.210 1.00 91.56 88 GLN A N 1
ATOM 704 C CA . GLN A 1 88 ? 11.845 -8.677 -24.054 1.00 91.56 88 GLN A CA 1
ATOM 705 C C . GLN A 1 88 ? 12.398 -7.333 -24.549 1.00 91.56 88 GLN A C 1
ATOM 707 O O . GLN A 1 88 ? 13.606 -7.116 -24.520 1.00 91.56 88 GLN A O 1
ATOM 712 N N . GLY A 1 89 ? 11.522 -6.399 -24.933 1.00 92.19 89 GLY A N 1
ATOM 713 C CA . GLY A 1 89 ? 11.909 -5.042 -25.316 1.00 92.19 89 GLY A CA 1
ATOM 714 C C . GLY A 1 89 ? 12.619 -4.288 -24.189 1.00 92.19 89 GLY A C 1
ATOM 715 O O . GLY A 1 89 ? 13.658 -3.677 -24.435 1.00 92.19 89 GLY A O 1
ATOM 716 N N . LEU A 1 90 ? 12.100 -4.362 -22.956 1.00 92.06 90 LEU A N 1
ATOM 717 C CA . LEU A 1 90 ? 12.738 -3.778 -21.766 1.00 92.06 90 LEU A CA 1
ATOM 718 C C . LEU A 1 90 ? 14.106 -4.407 -21.492 1.00 92.06 90 LEU A C 1
ATOM 720 O O . LEU A 1 90 ? 15.081 -3.680 -21.335 1.00 92.06 90 LEU A O 1
ATOM 724 N N . SER A 1 91 ? 14.202 -5.737 -21.511 1.00 90.88 91 SER A N 1
ATOM 725 C CA . SER A 1 91 ? 15.464 -6.458 -21.301 1.00 90.88 91 SER A CA 1
ATOM 726 C C . SER A 1 91 ? 16.530 -6.049 -22.326 1.00 90.88 91 SER A C 1
ATOM 728 O O . SER A 1 91 ? 17.647 -5.686 -21.953 1.00 90.88 91 SER A O 1
ATOM 730 N N . LEU A 1 92 ? 16.169 -5.985 -23.616 1.00 89.75 92 LEU A N 1
ATOM 731 C CA . LEU A 1 92 ? 17.060 -5.495 -24.672 1.00 89.75 92 LEU A CA 1
ATOM 732 C C . LEU A 1 92 ? 17.468 -4.034 -24.442 1.00 89.75 92 LEU A C 1
ATOM 734 O O . LEU A 1 92 ? 18.634 -3.681 -24.616 1.00 89.75 92 LEU A O 1
ATOM 738 N N . TYR A 1 93 ? 16.530 -3.179 -24.033 1.00 90.50 93 TYR A N 1
ATOM 739 C CA . TYR A 1 93 ? 16.805 -1.775 -23.745 1.00 90.50 93 TYR A CA 1
ATOM 740 C C . TYR A 1 93 ? 17.765 -1.605 -22.556 1.00 90.50 93 TYR A C 1
ATOM 742 O O . TYR A 1 93 ? 18.704 -0.810 -22.642 1.00 90.50 93 TYR A O 1
ATOM 750 N N . TRP A 1 94 ? 17.591 -2.366 -21.473 1.00 89.56 94 TRP A N 1
ATOM 751 C CA . TRP A 1 94 ? 18.466 -2.312 -20.296 1.00 89.56 94 TRP A CA 1
ATOM 752 C C . TRP A 1 94 ? 19.829 -2.973 -20.511 1.00 89.56 94 TRP A C 1
ATOM 754 O O . TRP A 1 94 ? 20.800 -2.560 -19.891 1.00 89.56 94 TRP A O 1
ATOM 764 N N . GLY A 1 95 ? 19.941 -3.922 -21.441 1.00 83.56 95 GLY A N 1
ATOM 765 C CA . GLY A 1 95 ? 21.228 -4.470 -21.881 1.00 83.56 95 GLY A CA 1
ATOM 766 C C . GLY A 1 95 ? 22.050 -3.534 -22.782 1.00 83.56 95 GLY A C 1
ATOM 767 O O . GLY A 1 95 ? 23.127 -3.921 -23.231 1.00 83.56 95 GLY A O 1
ATOM 768 N N . SER A 1 96 ? 21.549 -2.331 -23.091 1.00 82.81 96 SER A N 1
ATOM 769 C CA . SER A 1 96 ? 22.164 -1.380 -24.030 1.00 82.81 96 SER A CA 1
ATOM 770 C C . SER A 1 96 ? 22.906 -0.224 -23.345 1.00 82.81 96 SER A C 1
ATOM 772 O O . SER A 1 96 ? 22.798 -0.015 -22.143 1.00 82.81 96 SER A O 1
ATOM 774 N N . SER A 1 97 ? 23.644 0.590 -24.104 1.00 77.75 97 SER A N 1
ATOM 775 C CA . SER A 1 97 ? 24.227 1.832 -23.571 1.00 77.75 97 SER A CA 1
ATOM 776 C C . SER A 1 97 ? 23.145 2.859 -23.195 1.00 77.75 97 SER A C 1
ATOM 778 O O . SER A 1 97 ? 22.268 3.167 -23.996 1.00 77.75 97 SER A O 1
ATOM 780 N N . HIS A 1 98 ? 23.226 3.471 -22.007 1.00 79.50 98 HIS A N 1
ATOM 781 C CA . HIS A 1 98 ? 22.193 4.397 -21.499 1.00 79.50 98 HIS A CA 1
ATOM 782 C C . HIS A 1 98 ? 22.525 5.887 -21.651 1.00 79.50 98 HIS A C 1
ATOM 784 O O . HIS A 1 98 ? 21.904 6.731 -21.001 1.00 79.50 98 HIS A O 1
ATOM 790 N N . HIS A 1 99 ? 23.496 6.257 -22.491 1.00 77.81 99 HIS A N 1
ATOM 791 C CA . HIS A 1 99 ? 23.878 7.667 -22.652 1.00 77.81 99 HIS A CA 1
ATOM 792 C C . HIS A 1 99 ? 22.717 8.552 -23.127 1.00 77.81 99 HIS A C 1
ATOM 794 O O . HIS A 1 99 ? 22.550 9.660 -22.618 1.00 77.81 99 HIS A O 1
ATOM 800 N N . ALA A 1 100 ? 21.882 8.042 -24.037 1.00 80.38 100 ALA A N 1
ATOM 801 C CA . ALA A 1 100 ? 20.730 8.765 -24.572 1.00 80.38 100 ALA A CA 1
ATOM 802 C C . ALA A 1 100 ? 19.634 9.019 -23.523 1.00 80.38 100 ALA A C 1
ATOM 804 O O . ALA A 1 100 ? 18.872 9.975 -23.651 1.00 80.38 100 ALA A O 1
ATOM 805 N N . LEU A 1 101 ? 19.583 8.218 -22.450 1.00 86.62 101 LEU A N 1
ATOM 806 C CA . LEU A 1 101 ? 18.559 8.360 -21.420 1.00 86.62 101 LEU A CA 1
ATOM 807 C C . LEU A 1 101 ? 18.679 9.696 -20.680 1.00 86.62 101 LEU A C 1
ATOM 809 O O . LEU A 1 101 ? 17.660 10.254 -20.298 1.00 86.62 101 LEU A O 1
ATOM 813 N N . LYS A 1 102 ? 19.888 10.255 -20.519 1.00 86.69 102 LYS A N 1
ATOM 814 C CA . LYS A 1 102 ? 20.079 11.561 -19.858 1.00 86.69 102 LYS A CA 1
ATOM 815 C C . LYS A 1 102 ? 19.309 12.683 -20.557 1.00 86.69 102 LYS A C 1
ATOM 817 O O . LYS A 1 102 ? 18.638 13.457 -19.875 1.00 86.69 102 LYS A O 1
ATOM 822 N N . GLU A 1 103 ? 19.348 12.698 -21.887 1.00 87.56 103 GLU A N 1
ATOM 823 C CA . GLU A 1 103 ? 18.689 13.698 -22.739 1.00 87.56 103 GLU A CA 1
ATOM 824 C C . GLU A 1 103 ? 17.228 13.342 -23.068 1.00 87.56 103 GLU A C 1
ATOM 826 O O . GLU A 1 103 ? 16.513 14.142 -23.670 1.00 87.56 103 GLU A O 1
ATOM 831 N N . ALA A 1 104 ? 16.760 12.150 -22.682 1.00 88.06 104 ALA A N 1
ATOM 832 C CA . ALA A 1 104 ? 15.391 11.725 -22.943 1.00 88.06 104 ALA A CA 1
ATOM 833 C C . ALA A 1 104 ? 14.366 12.601 -22.187 1.00 88.06 104 ALA A C 1
ATOM 835 O O . ALA A 1 104 ? 14.619 12.996 -21.041 1.00 88.06 104 ALA A O 1
ATOM 836 N N . PRO A 1 105 ? 13.176 12.851 -22.770 1.00 90.88 105 PRO A N 1
ATOM 837 C CA . PRO A 1 105 ? 12.110 13.594 -22.103 1.00 90.88 105 PRO A CA 1
ATOM 838 C C . PRO A 1 105 ? 11.682 12.970 -20.767 1.00 90.88 105 PRO A C 1
ATOM 840 O O . PRO A 1 105 ? 11.676 11.746 -20.605 1.00 90.88 105 PRO A O 1
ATOM 843 N N . GLU A 1 106 ? 11.230 13.802 -19.822 1.00 93.62 106 GLU A N 1
ATOM 844 C CA . GLU A 1 106 ? 10.723 13.344 -18.517 1.00 93.62 106 GLU A CA 1
ATOM 845 C C . GLU A 1 106 ? 9.605 12.295 -18.641 1.00 93.62 106 GLU A C 1
ATOM 847 O O . GLU A 1 106 ? 9.563 11.339 -17.865 1.00 93.62 106 GLU A O 1
ATOM 852 N N . SER A 1 107 ? 8.722 12.442 -19.636 1.00 92.94 107 SER A N 1
ATOM 853 C CA . SER A 1 107 ? 7.645 11.487 -19.923 1.00 92.94 107 SER A CA 1
ATOM 854 C C . SER A 1 107 ? 8.179 10.100 -20.283 1.00 92.94 107 SER A C 1
ATOM 856 O O . SER A 1 107 ? 7.660 9.100 -19.797 1.00 92.94 107 SER A O 1
ATOM 858 N N . THR A 1 108 ? 9.261 10.034 -21.063 1.00 92.31 108 THR A N 1
ATOM 859 C CA . THR A 1 108 ? 9.922 8.779 -21.444 1.00 92.31 108 THR A CA 1
ATOM 860 C C . THR A 1 108 ? 10.555 8.105 -20.231 1.00 92.31 108 THR A C 1
ATOM 862 O O . THR A 1 108 ? 10.320 6.922 -19.993 1.00 92.31 108 THR A O 1
ATOM 865 N N . LYS A 1 109 ? 11.297 8.867 -19.415 1.00 94.56 109 LYS A N 1
ATOM 866 C CA . LYS A 1 109 ? 11.920 8.361 -18.178 1.00 94.56 109 LYS A CA 1
ATOM 867 C C . LYS A 1 109 ? 10.876 7.812 -17.205 1.00 94.56 109 LYS A C 1
ATOM 869 O O . LYS A 1 109 ? 11.036 6.711 -16.685 1.00 94.56 109 LYS A O 1
ATOM 874 N N . ARG A 1 110 ? 9.782 8.554 -16.998 1.00 95.69 110 ARG A N 1
ATOM 875 C CA . ARG A 1 110 ? 8.642 8.120 -16.181 1.00 95.69 110 ARG A CA 1
ATOM 876 C C . ARG A 1 110 ? 8.042 6.823 -16.709 1.00 95.69 110 ARG A C 1
ATOM 878 O O . ARG A 1 110 ? 7.826 5.897 -15.937 1.00 95.69 110 ARG A O 1
ATOM 885 N N . ARG A 1 111 ? 7.785 6.751 -18.013 1.00 94.50 111 ARG A N 1
ATOM 886 C CA . ARG A 1 111 ? 7.106 5.603 -18.606 1.00 94.50 111 ARG A CA 1
ATOM 887 C C . ARG A 1 111 ? 7.962 4.339 -18.574 1.00 94.50 111 ARG A C 1
ATOM 889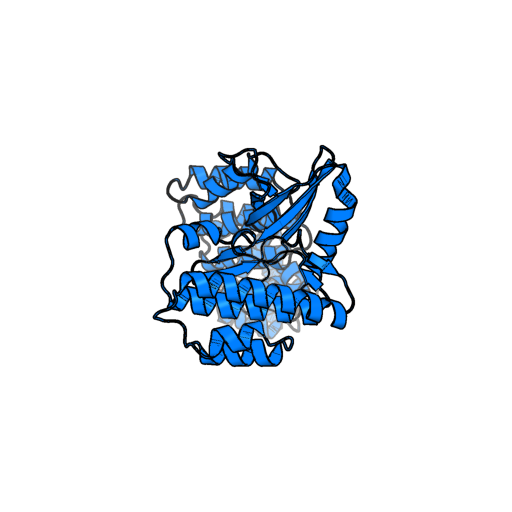 O O . ARG A 1 111 ? 7.440 3.280 -18.251 1.00 94.50 111 ARG A O 1
ATOM 896 N N . LEU A 1 112 ? 9.269 4.456 -18.817 1.00 93.94 112 LEU A N 1
ATOM 897 C CA . LEU A 1 112 ? 10.227 3.363 -18.611 1.00 93.94 112 LEU A CA 1
ATOM 898 C C . LEU A 1 112 ? 10.199 2.853 -17.167 1.00 93.94 112 LEU A C 1
ATOM 900 O O . LEU A 1 112 ? 10.094 1.652 -16.947 1.00 93.94 112 LEU A O 1
ATOM 904 N N . PHE A 1 113 ? 10.235 3.766 -16.193 1.00 95.38 113 PHE A N 1
ATOM 905 C CA . PHE A 1 113 ? 10.184 3.427 -14.770 1.00 95.38 113 PHE A CA 1
ATOM 906 C C . PHE A 1 113 ? 8.899 2.660 -14.398 1.00 95.38 113 PHE A C 1
ATOM 908 O O . PHE A 1 113 ? 8.944 1.649 -13.697 1.00 95.38 113 PHE A O 1
ATOM 915 N N . GLU A 1 114 ? 7.744 3.135 -14.872 1.00 93.69 114 GLU A N 1
ATOM 916 C CA . GLU A 1 114 ? 6.440 2.510 -14.619 1.00 93.69 114 GLU A CA 1
ATOM 917 C C . GLU A 1 114 ? 6.325 1.121 -15.255 1.00 93.69 114 GLU A C 1
ATOM 919 O O . GLU A 1 114 ? 5.853 0.190 -14.605 1.00 93.69 114 GLU A O 1
ATOM 924 N N . LEU A 1 115 ? 6.758 0.976 -16.513 1.00 93.62 115 LEU A N 1
ATOM 925 C CA . LEU A 1 115 ? 6.725 -0.303 -17.222 1.00 93.62 115 LEU A CA 1
ATOM 926 C C . LEU A 1 115 ? 7.621 -1.339 -16.542 1.00 93.62 115 LEU A C 1
ATOM 928 O O . LEU A 1 115 ? 7.186 -2.472 -16.351 1.00 93.62 115 LEU A O 1
ATOM 932 N N . GLU A 1 116 ? 8.821 -0.937 -16.123 1.00 93.88 116 GLU A N 1
ATOM 933 C CA . GLU A 1 116 ? 9.754 -1.818 -15.422 1.00 93.88 116 GLU A CA 1
ATOM 934 C C . GLU A 1 116 ? 9.166 -2.323 -14.099 1.00 93.88 116 GLU A C 1
ATOM 936 O O . GLU A 1 116 ? 9.133 -3.523 -13.841 1.00 93.88 116 GLU A O 1
ATOM 941 N N . THR A 1 117 ? 8.593 -1.415 -13.304 1.00 91.56 117 THR A N 1
ATOM 942 C CA . THR A 1 117 ? 7.957 -1.759 -12.022 1.00 91.56 117 THR A CA 1
ATOM 943 C C . THR A 1 117 ? 6.750 -2.689 -12.205 1.00 91.56 117 THR A C 1
ATOM 945 O O . THR A 1 117 ? 6.468 -3.518 -11.345 1.00 91.56 117 THR A O 1
ATOM 948 N N . ALA A 1 118 ? 6.008 -2.552 -13.309 1.00 89.62 118 ALA A N 1
ATOM 949 C CA . ALA A 1 118 ? 4.772 -3.300 -13.542 1.00 89.62 118 ALA A CA 1
ATOM 950 C C . ALA A 1 118 ? 4.974 -4.678 -14.194 1.00 89.62 118 ALA A C 1
ATOM 952 O O . ALA A 1 118 ? 4.079 -5.522 -14.106 1.00 89.62 118 ALA A O 1
ATOM 953 N N . LEU A 1 119 ? 6.079 -4.885 -14.915 1.00 88.50 119 LEU A N 1
ATOM 954 C CA . LEU A 1 119 ? 6.260 -6.051 -15.787 1.00 88.50 119 LEU A CA 1
ATOM 955 C C . LEU A 1 119 ? 7.406 -6.970 -15.383 1.00 88.50 119 LEU A C 1
ATOM 957 O O . LEU A 1 119 ? 7.406 -8.116 -15.844 1.00 88.50 119 LEU A O 1
ATOM 961 N N . SER A 1 120 ? 8.356 -6.484 -14.584 1.00 83.12 120 SER A N 1
ATOM 962 C CA . SER A 1 120 ? 9.524 -7.265 -14.201 1.00 83.12 120 SER A CA 1
ATOM 963 C C . SER A 1 120 ? 9.188 -8.337 -13.164 1.00 83.12 120 SER A C 1
ATOM 965 O O . SER A 1 120 ? 8.373 -8.136 -12.262 1.00 83.12 120 SER A O 1
ATOM 967 N N . GLU A 1 121 ? 9.819 -9.498 -13.326 1.00 85.00 121 GLU A N 1
ATOM 968 C CA . GLU A 1 121 ? 9.667 -10.664 -12.451 1.00 85.00 121 GLU A CA 1
ATOM 969 C C . GLU A 1 121 ? 10.897 -10.849 -11.540 1.00 85.00 121 GLU A C 1
ATOM 971 O O . GLU A 1 121 ? 10.774 -11.463 -10.482 1.00 85.00 121 GLU A O 1
ATOM 976 N N . ASP A 1 122 ? 12.054 -10.270 -11.902 1.00 89.75 122 ASP A N 1
ATOM 977 C CA . ASP A 1 122 ? 13.288 -10.296 -11.107 1.00 89.75 122 ASP A CA 1
ATOM 978 C C . ASP A 1 122 ? 13.498 -8.954 -10.369 1.00 89.75 122 ASP A C 1
ATOM 980 O O . ASP A 1 122 ? 13.821 -7.927 -10.988 1.00 89.75 122 ASP A O 1
ATOM 984 N N . PRO A 1 123 ? 13.379 -8.932 -9.027 1.00 89.38 123 PRO A N 1
ATOM 985 C CA . PRO A 1 123 ? 13.628 -7.741 -8.219 1.00 89.38 123 PRO A CA 1
ATOM 986 C C . PRO A 1 123 ? 15.022 -7.127 -8.412 1.00 89.38 123 PRO A C 1
ATOM 988 O O . PRO A 1 123 ? 15.169 -5.907 -8.333 1.00 89.38 123 PRO A O 1
ATOM 991 N N . ALA A 1 124 ? 16.053 -7.939 -8.654 1.00 90.31 124 ALA A N 1
ATOM 992 C CA . ALA A 1 124 ? 17.428 -7.468 -8.784 1.00 90.31 124 ALA A CA 1
ATOM 993 C C . ALA A 1 124 ? 17.694 -6.796 -10.137 1.00 90.31 124 ALA A C 1
ATOM 995 O O . ALA A 1 124 ? 18.484 -5.850 -10.197 1.00 90.31 124 ALA A O 1
ATOM 996 N N . GLU A 1 125 ? 17.069 -7.271 -11.215 1.00 89.31 125 GLU A N 1
ATOM 997 C CA . GLU A 1 125 ? 17.110 -6.604 -12.524 1.00 89.31 125 GLU A CA 1
ATOM 998 C C . GLU A 1 125 ? 16.288 -5.316 -12.504 1.00 89.31 125 GLU A C 1
ATOM 1000 O O . GLU A 1 125 ? 16.787 -4.267 -12.918 1.00 89.31 125 GLU A O 1
ATOM 1005 N N . THR A 1 126 ? 15.100 -5.371 -11.893 1.00 91.94 126 THR A N 1
ATOM 1006 C CA . THR A 1 126 ? 14.231 -4.206 -11.676 1.00 91.94 126 THR A CA 1
ATOM 1007 C C . THR A 1 126 ? 14.999 -3.092 -10.972 1.00 91.94 126 THR A C 1
ATOM 1009 O O . THR A 1 126 ? 15.082 -1.969 -11.461 1.00 91.94 126 THR A O 1
ATOM 1012 N N . ASP A 1 127 ? 15.630 -3.397 -9.834 1.00 93.94 127 ASP A N 1
ATOM 1013 C CA . ASP A 1 127 ? 16.363 -2.407 -9.044 1.00 93.94 127 ASP A CA 1
ATOM 1014 C C . ASP A 1 127 ? 17.508 -1.765 -9.846 1.00 93.94 127 ASP A C 1
ATOM 1016 O O . ASP A 1 127 ? 17.734 -0.557 -9.747 1.00 93.94 127 ASP A O 1
ATOM 1020 N N . ARG A 1 128 ? 18.213 -2.544 -10.679 1.00 92.19 128 ARG A N 1
ATOM 1021 C CA . ARG A 1 128 ? 19.266 -2.018 -11.563 1.00 92.19 128 ARG A CA 1
ATOM 1022 C C . ARG A 1 128 ? 18.692 -1.051 -12.597 1.00 92.19 128 ARG A C 1
ATOM 1024 O O . ARG A 1 128 ? 19.227 0.047 -12.759 1.00 92.19 128 ARG A O 1
ATOM 1031 N N . ALA A 1 129 ? 17.600 -1.422 -13.257 1.00 92.81 129 ALA A N 1
ATOM 1032 C CA . ALA A 1 129 ? 16.936 -0.586 -14.252 1.00 92.81 129 ALA A CA 1
ATOM 1033 C C . ALA A 1 129 ? 16.384 0.719 -13.644 1.00 92.81 129 ALA A C 1
ATOM 1035 O O . ALA A 1 129 ? 16.642 1.811 -14.161 1.00 92.81 129 ALA A O 1
ATOM 1036 N N . LEU A 1 130 ? 15.704 0.646 -12.496 1.00 95.12 130 LEU A N 1
ATOM 1037 C CA . LEU A 1 130 ? 15.184 1.829 -11.798 1.00 95.12 130 LEU A CA 1
ATOM 1038 C C . LEU A 1 130 ? 16.318 2.763 -11.335 1.00 95.12 130 LEU A C 1
ATOM 1040 O O . LEU A 1 130 ? 16.197 3.986 -11.463 1.00 95.12 130 LEU A O 1
ATOM 1044 N N . GLN A 1 131 ? 17.452 2.210 -10.887 1.00 94.69 131 GLN A N 1
ATOM 1045 C CA . GLN A 1 131 ? 18.656 2.983 -10.563 1.00 94.69 131 GLN A CA 1
ATOM 1046 C C . GLN A 1 131 ? 19.229 3.709 -11.790 1.00 94.69 131 GLN A C 1
ATOM 1048 O O . GLN A 1 131 ? 19.617 4.879 -11.692 1.00 94.69 131 GLN A O 1
ATOM 1053 N N . ILE A 1 132 ? 19.281 3.046 -12.950 1.00 93.69 132 ILE A N 1
ATOM 1054 C CA . ILE A 1 132 ? 19.721 3.651 -14.216 1.00 93.69 132 ILE A CA 1
ATOM 1055 C C . ILE A 1 132 ? 18.821 4.840 -14.569 1.00 93.69 132 ILE A C 1
ATOM 1057 O O . ILE A 1 132 ? 19.327 5.930 -14.846 1.00 93.69 132 ILE A O 1
ATOM 1061 N N . VAL A 1 133 ? 17.495 4.681 -14.477 1.00 94.94 133 VAL A N 1
ATOM 1062 C CA . VAL A 1 133 ? 16.555 5.782 -14.739 1.00 94.94 133 VAL A CA 1
ATOM 1063 C C . VAL A 1 133 ? 16.767 6.930 -13.761 1.00 94.94 133 VAL A C 1
ATOM 1065 O O . VAL A 1 133 ? 16.933 8.069 -14.195 1.00 94.94 133 VAL A O 1
ATOM 1068 N N . LEU A 1 134 ? 16.812 6.661 -12.456 1.00 94.56 134 LEU A N 1
ATOM 1069 C CA . LEU A 1 134 ? 16.969 7.714 -11.451 1.00 94.56 134 LEU A CA 1
ATOM 1070 C C . LEU A 1 134 ? 18.301 8.453 -11.561 1.00 94.56 134 LEU A C 1
ATOM 1072 O O . LEU A 1 134 ? 18.325 9.673 -11.426 1.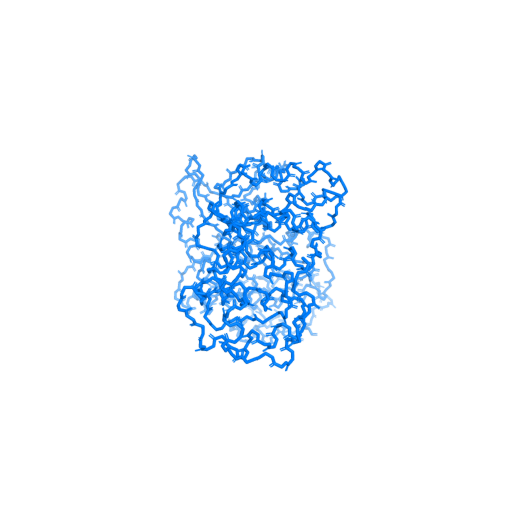00 94.56 134 LEU A O 1
ATOM 1076 N N . SER A 1 135 ? 19.394 7.748 -11.856 1.00 93.00 135 SER A N 1
ATOM 1077 C CA . SER A 1 135 ? 20.710 8.369 -12.055 1.00 93.00 135 SER A CA 1
ATOM 1078 C C . SER A 1 135 ? 20.800 9.230 -13.324 1.00 93.00 135 SER A C 1
ATOM 1080 O O . SER A 1 135 ? 21.685 10.080 -13.432 1.00 93.00 135 SER A O 1
ATOM 1082 N N . SER A 1 136 ? 19.873 9.055 -14.274 1.00 93.50 136 SER A N 1
ATOM 1083 C CA . SER A 1 136 ? 19.759 9.887 -15.480 1.00 93.50 136 SER A CA 1
ATOM 1084 C C . SER A 1 136 ? 19.003 11.208 -15.263 1.00 93.50 136 SER A C 1
ATOM 1086 O O . SER A 1 136 ? 18.944 12.048 -16.166 1.00 93.50 136 SER A O 1
ATOM 1088 N N . ILE A 1 137 ? 18.383 11.387 -14.094 1.00 93.81 137 ILE A N 1
ATOM 1089 C CA . ILE A 1 137 ? 17.579 12.558 -13.728 1.00 93.81 137 ILE A CA 1
ATOM 1090 C C . ILE A 1 137 ? 18.424 13.454 -12.825 1.00 93.81 137 ILE A C 1
ATOM 1092 O O . ILE A 1 137 ? 19.172 12.968 -11.974 1.00 93.81 137 ILE A O 1
ATOM 1096 N N . ARG A 1 138 ? 18.328 14.778 -12.986 1.00 90.75 138 ARG A N 1
ATOM 1097 C CA . ARG A 1 138 ? 19.075 15.680 -12.102 1.00 90.75 138 ARG A CA 1
ATOM 1098 C C . ARG A 1 138 ? 18.451 15.640 -10.711 1.00 90.75 138 ARG A C 1
ATOM 1100 O O . ARG A 1 138 ? 17.244 15.795 -10.561 1.00 90.75 138 ARG A O 1
ATOM 1107 N N . VAL A 1 139 ? 19.284 15.535 -9.680 1.00 90.94 139 VAL A N 1
ATOM 1108 C CA . VAL A 1 139 ? 18.846 15.409 -8.275 1.00 90.94 139 VAL A CA 1
ATOM 1109 C C . VAL A 1 139 ? 18.019 16.583 -7.745 1.00 90.94 139 VAL A C 1
ATOM 1111 O O . VAL A 1 139 ? 17.492 16.478 -6.655 1.00 90.94 139 VAL A O 1
ATOM 1114 N N . ASN A 1 140 ? 17.913 17.702 -8.469 1.00 86.75 140 ASN A N 1
ATOM 1115 C CA . ASN A 1 140 ? 17.094 18.852 -8.071 1.00 86.75 140 ASN A CA 1
ATOM 1116 C C . ASN A 1 140 ? 15.722 18.878 -8.778 1.00 86.75 140 ASN A C 1
ATOM 1118 O O . ASN A 1 140 ? 14.897 19.741 -8.479 1.00 86.75 140 ASN A O 1
ATOM 1122 N N . GLU A 1 141 ? 15.462 17.957 -9.709 1.00 90.56 141 GLU A N 1
ATOM 1123 C CA . GLU A 1 141 ? 14.216 17.901 -10.478 1.00 90.56 141 GLU A CA 1
ATOM 1124 C C . GLU A 1 141 ? 13.082 17.242 -9.681 1.00 90.56 141 GLU A C 1
ATOM 1126 O O . GLU A 1 141 ? 13.274 16.307 -8.902 1.00 90.56 141 GLU A O 1
ATOM 1131 N N . ARG A 1 142 ? 11.841 17.693 -9.909 1.00 90.94 142 ARG A N 1
ATOM 1132 C CA . ARG A 1 142 ? 10.649 17.109 -9.267 1.00 90.94 142 ARG A CA 1
ATOM 1133 C C . ARG A 1 142 ? 10.450 15.639 -9.650 1.00 90.94 142 ARG A C 1
ATOM 1135 O O . ARG A 1 142 ? 9.937 14.859 -8.840 1.00 90.94 142 ARG A O 1
ATOM 1142 N N . LEU A 1 143 ? 10.838 15.262 -10.869 1.00 93.12 143 LEU A N 1
ATOM 1143 C CA . LEU A 1 143 ? 10.744 13.887 -11.343 1.00 93.12 143 LEU A CA 1
ATOM 1144 C C . LEU A 1 143 ? 11.591 12.937 -10.486 1.00 93.12 143 LEU A C 1
ATOM 1146 O O . LEU A 1 143 ? 11.095 11.870 -10.130 1.00 93.12 143 LEU A O 1
ATOM 1150 N N . TYR A 1 144 ? 12.796 13.359 -10.078 1.00 94.06 144 TYR A N 1
ATOM 1151 C CA . TYR A 1 144 ? 13.685 12.578 -9.211 1.00 94.06 144 TYR A CA 1
ATOM 1152 C C . TYR A 1 144 ? 12.988 12.199 -7.899 1.00 94.06 144 TYR A C 1
ATOM 1154 O O . TYR A 1 144 ? 12.934 11.026 -7.541 1.00 94.06 144 TYR A O 1
ATOM 1162 N N . ASN A 1 145 ? 12.337 13.168 -7.243 1.00 93.00 145 ASN A N 1
ATOM 1163 C CA . ASN A 1 145 ? 11.539 12.905 -6.041 1.00 93.00 145 ASN A CA 1
ATOM 1164 C C . ASN A 1 145 ? 10.371 11.961 -6.285 1.00 93.00 145 ASN A C 1
ATOM 1166 O O . ASN A 1 145 ? 10.100 11.080 -5.474 1.00 93.00 145 ASN A O 1
ATOM 1170 N N . THR A 1 146 ? 9.647 12.181 -7.379 1.00 94.50 146 THR A N 1
ATOM 1171 C CA . THR A 1 146 ? 8.423 11.432 -7.668 1.00 94.50 146 THR A CA 1
ATOM 1172 C C . THR A 1 146 ? 8.742 9.958 -7.903 1.00 94.50 146 THR A C 1
ATOM 1174 O O . THR A 1 146 ? 8.134 9.093 -7.277 1.00 94.50 146 THR A O 1
ATOM 1177 N N . LEU A 1 147 ? 9.723 9.676 -8.764 1.00 96.31 147 LEU A N 1
ATOM 1178 C CA . LEU A 1 147 ? 10.144 8.311 -9.070 1.00 96.31 147 LEU A CA 1
ATOM 1179 C C . LEU A 1 147 ? 10.913 7.684 -7.902 1.00 96.31 147 LEU A C 1
ATOM 1181 O O . LEU A 1 147 ? 10.667 6.530 -7.571 1.00 96.31 147 LEU A O 1
ATOM 1185 N N . GLY A 1 148 ? 11.762 8.450 -7.209 1.00 96.25 148 GLY A N 1
ATOM 1186 C CA . GLY A 1 148 ? 12.493 7.973 -6.035 1.00 96.25 148 GLY A CA 1
ATOM 1187 C C . GLY A 1 148 ? 11.553 7.519 -4.918 1.00 96.25 148 GLY A C 1
ATOM 1188 O O . GLY A 1 148 ? 11.693 6.414 -4.403 1.00 96.25 148 GLY A O 1
ATOM 1189 N N . MET A 1 149 ? 10.526 8.314 -4.600 1.00 96.25 149 MET A N 1
ATOM 1190 C CA . MET A 1 149 ? 9.501 7.910 -3.631 1.00 96.25 149 MET A CA 1
ATOM 1191 C C . MET A 1 149 ? 8.678 6.712 -4.110 1.00 96.25 149 MET A C 1
ATOM 1193 O O . MET A 1 149 ? 8.293 5.883 -3.288 1.00 96.25 149 MET A O 1
ATOM 1197 N N . SER A 1 150 ? 8.405 6.607 -5.414 1.00 95.88 150 SER A N 1
ATOM 1198 C CA . SER A 1 150 ? 7.728 5.436 -5.980 1.00 95.88 150 SER A CA 1
ATOM 1199 C C . SER A 1 150 ? 8.565 4.170 -5.809 1.00 95.88 150 SER A C 1
ATOM 1201 O O . SER A 1 150 ? 8.028 3.143 -5.406 1.00 95.88 150 SER A O 1
ATOM 1203 N N . TRP A 1 151 ? 9.877 4.244 -6.046 1.00 96.75 151 TRP A N 1
ATOM 1204 C CA . TRP A 1 151 ? 10.772 3.107 -5.840 1.00 96.75 151 TRP A CA 1
ATOM 1205 C C . TRP A 1 151 ? 10.837 2.701 -4.371 1.00 96.75 151 TRP A C 1
ATOM 1207 O O . TRP A 1 151 ? 10.727 1.524 -4.049 1.00 96.75 151 TRP A O 1
ATOM 1217 N N . VAL A 1 152 ? 10.951 3.679 -3.468 1.00 97.06 152 VAL A N 1
ATOM 1218 C CA . VAL A 1 152 ? 10.975 3.426 -2.023 1.00 97.06 152 VAL A CA 1
ATOM 1219 C C . VAL A 1 152 ? 9.716 2.688 -1.566 1.00 97.06 152 VAL A C 1
ATOM 1221 O O . VAL A 1 152 ? 9.830 1.773 -0.759 1.00 97.06 152 VAL A O 1
ATOM 1224 N N . ARG A 1 153 ? 8.527 3.032 -2.084 1.00 95.69 153 ARG A N 1
ATOM 1225 C CA . ARG A 1 153 ? 7.290 2.286 -1.776 1.00 95.69 153 ARG A CA 1
ATOM 1226 C C . ARG A 1 153 ? 7.421 0.813 -2.129 1.00 95.69 153 ARG A C 1
ATOM 1228 O O . ARG A 1 153 ? 7.090 -0.042 -1.314 1.00 95.69 153 ARG A O 1
ATOM 1235 N N . GLU A 1 154 ? 7.932 0.530 -3.321 1.00 93.94 154 GLU A N 1
ATOM 1236 C CA . GLU A 1 154 ? 8.102 -0.844 -3.780 1.00 93.94 154 GLU A CA 1
ATOM 1237 C C . GLU A 1 154 ? 9.150 -1.594 -2.951 1.00 93.94 154 GLU A C 1
ATOM 1239 O O . GLU A 1 154 ? 8.905 -2.716 -2.515 1.00 93.94 154 GLU A O 1
ATOM 1244 N N . LEU A 1 155 ? 10.279 -0.953 -2.639 1.00 95.75 155 LEU A N 1
ATOM 1245 C CA . LEU A 1 155 ? 11.304 -1.530 -1.769 1.00 95.75 155 LEU A CA 1
ATOM 1246 C C . LEU A 1 155 ? 10.750 -1.858 -0.380 1.00 95.75 155 LEU A C 1
ATOM 1248 O O . LEU A 1 155 ? 10.974 -2.956 0.118 1.00 95.75 155 LEU A O 1
ATOM 1252 N N . LEU A 1 156 ? 9.983 -0.949 0.226 1.00 96.12 156 LEU A N 1
ATOM 1253 C CA . LEU A 1 156 ? 9.367 -1.179 1.533 1.00 96.12 156 LEU A CA 1
ATOM 1254 C C . LEU A 1 156 ? 8.328 -2.305 1.497 1.00 96.12 156 LEU A C 1
ATOM 1256 O O . LEU A 1 156 ? 8.299 -3.123 2.413 1.00 96.12 156 LEU A O 1
ATOM 1260 N N . ARG A 1 157 ? 7.526 -2.394 0.429 1.00 93.44 157 ARG A N 1
ATOM 1261 C CA . ARG A 1 157 ? 6.569 -3.492 0.208 1.00 93.44 157 ARG A CA 1
ATOM 1262 C C . ARG A 1 157 ? 7.271 -4.850 0.108 1.00 93.44 157 ARG A C 1
ATOM 1264 O O . ARG A 1 157 ? 6.768 -5.842 0.625 1.00 93.44 157 ARG A O 1
ATOM 1271 N N . ARG A 1 158 ? 8.452 -4.878 -0.517 1.00 93.00 158 ARG A N 1
ATOM 1272 C CA . ARG A 1 158 ? 9.342 -6.049 -0.609 1.00 93.00 158 ARG A CA 1
ATOM 1273 C C . ARG A 1 158 ? 10.235 -6.247 0.626 1.00 93.00 158 ARG A C 1
ATOM 1275 O O . ARG A 1 158 ? 11.034 -7.175 0.640 1.00 93.00 158 ARG A O 1
ATOM 1282 N N . GLN A 1 159 ? 10.109 -5.396 1.648 1.00 94.56 159 GLN A N 1
ATOM 1283 C CA . GLN A 1 159 ? 10.902 -5.414 2.886 1.00 94.56 159 GLN A CA 1
ATOM 1284 C C . GLN A 1 159 ? 12.417 -5.176 2.699 1.00 94.56 159 GLN A C 1
ATOM 1286 O O . GLN A 1 159 ? 13.232 -5.541 3.545 1.00 94.56 159 GLN A O 1
ATOM 1291 N N . GLU A 1 160 ? 12.806 -4.496 1.619 1.00 95.38 160 GLU A N 1
ATOM 1292 C CA . GLU A 1 160 ? 14.184 -4.103 1.290 1.00 95.38 160 GLU A CA 1
ATOM 1293 C C . GLU A 1 160 ? 14.582 -2.795 1.999 1.00 95.38 160 GLU A C 1
ATOM 1295 O O . GLU A 1 160 ? 14.937 -1.784 1.382 1.00 95.38 160 GLU A O 1
ATOM 1300 N N . ASP A 1 161 ? 14.499 -2.805 3.332 1.00 95.44 161 ASP A N 1
ATOM 1301 C CA . ASP A 1 161 ? 14.570 -1.601 4.170 1.00 95.44 161 ASP A CA 1
ATOM 1302 C C . ASP A 1 161 ? 15.887 -0.827 4.021 1.00 95.44 161 ASP A C 1
ATOM 1304 O O . ASP A 1 161 ? 15.885 0.403 4.024 1.00 95.44 161 ASP A O 1
ATOM 1308 N N . LYS A 1 162 ? 17.016 -1.530 3.856 1.00 95.44 162 LYS A N 1
ATOM 1309 C CA . LYS A 1 162 ? 18.340 -0.903 3.727 1.00 95.44 162 LYS A CA 1
ATOM 1310 C C . LYS A 1 162 ? 18.450 -0.066 2.449 1.00 95.44 162 LYS A C 1
ATOM 1312 O O . LYS A 1 162 ? 18.883 1.082 2.498 1.00 95.44 162 LYS A O 1
ATOM 1317 N N . LYS A 1 163 ? 18.005 -0.611 1.313 1.00 95.19 163 LYS A N 1
ATOM 1318 C CA . LYS A 1 163 ? 17.981 0.114 0.031 1.00 95.19 163 LYS A CA 1
ATOM 1319 C C . LYS A 1 163 ? 17.007 1.291 0.087 1.00 95.19 163 LYS A C 1
ATOM 1321 O O . LYS A 1 163 ? 17.321 2.384 -0.382 1.00 95.19 163 LYS A O 1
ATOM 1326 N N . ALA A 1 164 ? 15.836 1.084 0.695 1.00 97.00 164 ALA A N 1
ATOM 1327 C CA . ALA A 1 164 ? 14.866 2.152 0.914 1.00 97.00 164 ALA A CA 1
ATOM 1328 C C . ALA A 1 164 ? 15.473 3.298 1.744 1.00 97.00 164 ALA A C 1
ATOM 1330 O O . ALA A 1 164 ? 15.305 4.466 1.392 1.00 97.00 164 ALA A O 1
ATOM 1331 N N . GLU A 1 165 ? 16.225 2.977 2.802 1.00 96.94 165 GLU A N 1
ATOM 1332 C CA . GLU A 1 165 ? 16.923 3.956 3.638 1.00 96.94 165 GLU A CA 1
ATOM 1333 C C . GLU A 1 165 ? 17.974 4.763 2.858 1.00 96.94 165 GLU A C 1
ATOM 1335 O O . GLU A 1 165 ? 18.042 5.989 3.005 1.00 96.94 165 GLU A O 1
ATOM 1340 N N . GLU A 1 166 ? 18.770 4.105 2.012 1.00 95.62 166 GLU A N 1
ATOM 1341 C CA . GLU A 1 166 ? 19.792 4.748 1.176 1.00 95.62 166 GLU A CA 1
ATOM 1342 C C . GLU A 1 166 ? 19.167 5.793 0.237 1.00 95.62 166 GLU A C 1
ATOM 1344 O O . GLU A 1 166 ? 19.595 6.954 0.208 1.00 95.62 166 GLU A O 1
ATOM 1349 N N . ILE A 1 167 ? 18.091 5.423 -0.465 1.00 95.44 167 ILE A N 1
ATOM 1350 C CA . ILE A 1 167 ? 17.376 6.327 -1.377 1.00 95.44 167 ILE A CA 1
ATOM 1351 C C . ILE A 1 167 ? 16.709 7.467 -0.601 1.00 95.44 167 ILE A C 1
ATOM 1353 O O . ILE A 1 167 ? 16.851 8.634 -0.973 1.00 95.44 167 ILE A O 1
ATOM 1357 N N . LEU A 1 168 ? 16.021 7.167 0.506 1.00 96.62 168 LEU A N 1
ATOM 1358 C CA . LEU A 1 168 ? 15.376 8.178 1.350 1.00 96.62 168 LEU A CA 1
ATOM 1359 C C . LEU A 1 168 ? 16.378 9.191 1.910 1.00 96.62 168 LEU A C 1
ATOM 1361 O O . LEU A 1 168 ? 16.078 10.385 1.963 1.00 96.62 168 LEU A O 1
ATOM 1365 N N . THR A 1 169 ? 17.573 8.736 2.287 1.00 95.44 169 THR A N 1
ATOM 1366 C CA . THR A 1 169 ? 18.661 9.600 2.757 1.00 95.44 169 THR A CA 1
ATOM 1367 C C . THR A 1 169 ? 19.117 10.554 1.653 1.00 95.44 169 THR A C 1
ATOM 1369 O O . THR A 1 169 ? 19.254 11.756 1.899 1.00 95.44 169 THR A O 1
ATOM 1372 N N . GLY A 1 170 ? 19.284 10.054 0.424 1.00 92.69 170 GLY A N 1
ATOM 1373 C CA . GLY A 1 170 ? 19.572 10.886 -0.746 1.00 92.69 170 GLY A CA 1
ATOM 1374 C C . GLY A 1 170 ? 18.485 11.937 -0.996 1.00 92.69 170 GLY A C 1
ATOM 1375 O O . GLY A 1 170 ? 18.779 13.132 -1.073 1.00 92.69 170 GLY A O 1
ATOM 1376 N N . LEU A 1 171 ? 17.217 11.519 -1.031 1.00 94.25 171 LEU A N 1
ATOM 1377 C CA . LEU A 1 171 ? 16.071 12.408 -1.259 1.00 94.25 171 LEU A CA 1
ATOM 1378 C C . LEU A 1 171 ? 15.959 13.497 -0.179 1.00 94.25 171 LEU A C 1
ATOM 1380 O O . LEU A 1 171 ? 15.826 14.679 -0.498 1.00 94.25 171 LEU A O 1
ATOM 1384 N N . ALA A 1 172 ? 16.072 13.124 1.099 1.00 93.69 172 ALA A N 1
ATOM 1385 C CA . ALA A 1 172 ? 15.998 14.053 2.227 1.00 93.69 172 ALA A CA 1
ATOM 1386 C C . ALA A 1 172 ? 17.137 15.089 2.235 1.00 93.69 172 ALA A C 1
ATOM 1388 O O . ALA A 1 172 ? 16.946 16.212 2.716 1.00 93.69 172 ALA A O 1
ATOM 1389 N N . LYS A 1 173 ? 18.315 14.713 1.716 1.00 92.56 173 LYS A N 1
ATOM 1390 C CA . LYS A 1 173 ? 19.482 15.593 1.578 1.00 92.56 173 LYS A CA 1
ATOM 1391 C C . LYS A 1 173 ? 19.297 16.604 0.447 1.00 92.56 173 LYS A C 1
ATOM 1393 O O . LYS A 1 173 ? 19.554 17.788 0.650 1.00 92.56 173 LYS A O 1
ATOM 1398 N N . HIS A 1 174 ? 18.858 16.153 -0.727 1.00 89.62 174 HIS A N 1
ATOM 1399 C CA . HIS A 1 174 ? 18.744 17.001 -1.918 1.00 89.62 174 HIS A CA 1
ATOM 1400 C C . HIS A 1 174 ? 17.464 17.854 -1.944 1.00 89.62 174 HIS A C 1
ATOM 1402 O O . HIS A 1 174 ? 17.446 18.910 -2.575 1.00 89.62 174 HIS A O 1
ATOM 1408 N N . HIS A 1 175 ? 16.420 17.471 -1.198 1.00 86.69 175 HIS A N 1
ATOM 1409 C CA . HIS A 1 175 ? 15.142 18.188 -1.164 1.00 86.69 175 HIS A CA 1
ATOM 1410 C C . HIS A 1 175 ? 14.668 18.503 0.259 1.00 86.69 175 HIS A C 1
ATOM 1412 O O . HIS A 1 175 ? 13.681 17.945 0.737 1.00 86.69 175 HIS A O 1
ATOM 1418 N N . PRO A 1 176 ? 15.303 19.465 0.947 1.00 86.00 176 PRO A N 1
ATOM 1419 C CA . PRO A 1 176 ? 15.039 19.716 2.358 1.00 86.00 176 PRO A CA 1
ATOM 1420 C C . PRO A 1 176 ? 13.647 20.283 2.670 1.00 86.00 176 PRO A C 1
ATOM 1422 O O . PRO A 1 176 ? 13.236 20.258 3.826 1.00 86.00 176 PRO A O 1
ATOM 1425 N N . ARG A 1 177 ? 12.928 20.811 1.673 1.00 88.19 177 ARG A N 1
ATOM 1426 C CA . ARG A 1 177 ? 11.541 21.285 1.823 1.00 88.19 177 ARG A CA 1
ATOM 1427 C C . ARG A 1 177 ? 10.505 20.179 1.608 1.00 88.19 177 ARG A C 1
ATOM 1429 O O . ARG A 1 177 ? 9.333 20.391 1.888 1.00 88.19 177 ARG A O 1
ATOM 1436 N N . PHE A 1 178 ? 10.916 19.021 1.092 1.00 89.44 178 PHE A N 1
ATOM 1437 C CA . PHE A 1 178 ? 10.032 17.879 0.925 1.00 89.44 178 PHE A CA 1
ATOM 1438 C C . PHE A 1 178 ? 10.119 17.013 2.183 1.00 89.44 178 PHE A C 1
ATOM 1440 O O . PHE A 1 178 ? 11.113 16.335 2.421 1.00 89.44 178 PHE A O 1
ATOM 1447 N N . GLU A 1 179 ? 9.095 17.082 3.031 1.00 91.25 179 GLU A N 1
ATOM 1448 C CA . GLU A 1 179 ? 9.132 16.451 4.358 1.00 91.25 179 GLU A CA 1
ATOM 1449 C C . GLU A 1 179 ? 8.937 14.932 4.316 1.00 91.25 179 GLU A C 1
ATOM 1451 O O . GLU A 1 179 ? 9.413 14.217 5.199 1.00 91.25 179 GLU A O 1
ATOM 1456 N N . LEU A 1 180 ? 8.263 14.420 3.282 1.00 93.12 180 LEU A N 1
ATOM 1457 C CA . LEU A 1 180 ? 7.854 13.018 3.209 1.00 93.12 180 LEU A CA 1
ATOM 1458 C C . LEU A 1 180 ? 9.034 12.023 3.290 1.00 93.12 180 LEU A C 1
ATOM 1460 O O . LEU A 1 180 ? 8.935 11.098 4.099 1.00 93.12 180 LEU A O 1
ATOM 1464 N N . PRO A 1 181 ? 10.168 12.211 2.576 1.00 94.75 181 PRO A N 1
ATOM 1465 C CA . PRO A 1 181 ? 11.332 11.342 2.727 1.00 94.75 181 PRO A CA 1
ATOM 1466 C C . PRO A 1 181 ? 11.873 11.306 4.159 1.00 94.75 181 PRO A C 1
ATOM 1468 O O . PRO A 1 181 ? 12.209 10.241 4.665 1.00 94.75 181 PRO A O 1
ATOM 1471 N N . ARG A 1 182 ? 11.905 12.452 4.855 1.00 94.06 182 ARG A N 1
ATOM 1472 C CA . ARG A 1 182 ? 12.352 12.515 6.256 1.00 94.06 182 ARG A CA 1
ATOM 1473 C C . ARG A 1 182 ? 11.393 11.797 7.192 1.00 94.06 182 ARG A C 1
ATOM 1475 O O . ARG A 1 182 ? 11.849 11.111 8.099 1.00 94.06 182 ARG A O 1
ATOM 1482 N N . LYS A 1 183 ? 10.082 11.925 6.963 1.00 93.06 183 LYS A N 1
ATOM 1483 C CA . LYS A 1 183 ? 9.059 11.213 7.739 1.00 93.06 183 LYS A CA 1
ATOM 1484 C C . LYS A 1 183 ? 9.246 9.697 7.630 1.00 93.06 183 LYS A C 1
ATOM 1486 O O . LYS A 1 183 ? 9.230 9.012 8.647 1.00 93.06 183 LYS A O 1
ATOM 1491 N N . TRP A 1 184 ? 9.449 9.179 6.419 1.00 95.12 184 TRP A N 1
ATOM 1492 C CA . TRP A 1 184 ? 9.622 7.738 6.191 1.00 95.12 184 TRP A CA 1
ATOM 1493 C C . TRP A 1 184 ? 10.975 7.231 6.681 1.00 95.12 184 TRP A C 1
ATOM 1495 O O . TRP A 1 184 ? 11.044 6.164 7.280 1.00 95.12 184 TRP A O 1
ATOM 1505 N N . LEU A 1 185 ? 12.033 8.026 6.508 1.00 94.44 185 LEU A N 1
ATOM 1506 C CA . LEU A 1 185 ? 13.346 7.736 7.077 1.00 94.44 185 LEU A CA 1
ATOM 1507 C C . LEU A 1 185 ? 13.295 7.679 8.610 1.00 94.44 185 LEU A C 1
ATOM 1509 O O . LEU A 1 185 ? 13.887 6.794 9.218 1.00 94.44 185 LEU A O 1
ATOM 1513 N N . GLY A 1 186 ? 12.556 8.601 9.231 1.00 93.94 186 GLY A N 1
ATOM 1514 C CA . GLY A 1 186 ? 12.291 8.591 10.666 1.00 93.94 186 GLY A CA 1
ATOM 1515 C C . GLY A 1 186 ? 11.574 7.315 11.102 1.00 93.94 186 GLY A C 1
ATOM 1516 O O . GLY A 1 186 ? 12.023 6.671 12.040 1.00 93.94 186 GLY A O 1
ATOM 1517 N N . ALA A 1 187 ? 10.526 6.904 10.382 1.00 93.88 187 ALA A N 1
ATOM 1518 C CA . ALA A 1 187 ? 9.817 5.654 10.659 1.00 93.88 187 ALA A CA 1
ATOM 1519 C C . ALA A 1 187 ? 10.728 4.417 10.518 1.00 93.88 187 ALA A C 1
ATOM 1521 O O . ALA A 1 187 ? 10.703 3.535 11.367 1.00 93.88 187 ALA A O 1
ATOM 1522 N N . LEU A 1 188 ? 11.592 4.358 9.499 1.00 94.06 188 LEU A N 1
ATOM 1523 C CA . LEU A 1 188 ? 12.547 3.252 9.343 1.00 94.06 188 LEU A CA 1
ATOM 1524 C C . LEU A 1 188 ? 13.531 3.134 10.514 1.00 94.06 188 LEU A C 1
ATOM 1526 O O . LEU A 1 188 ? 13.967 2.028 10.828 1.00 94.06 188 LEU A O 1
ATOM 1530 N N . ARG A 1 189 ? 13.870 4.248 11.160 1.00 93.00 189 ARG A N 1
ATOM 1531 C CA . ARG A 1 189 ? 14.837 4.300 12.266 1.00 93.00 189 ARG A CA 1
ATOM 1532 C C . ARG A 1 189 ? 14.204 4.183 13.653 1.00 93.00 189 ARG A C 1
ATOM 1534 O O . ARG A 1 189 ? 14.932 4.188 14.638 1.00 93.00 189 ARG A O 1
ATOM 1541 N N . GLN A 1 190 ? 12.879 4.121 13.732 1.00 91.25 190 GLN A N 1
ATOM 1542 C CA . GLN A 1 190 ? 12.147 3.953 14.984 1.00 91.25 190 GLN A CA 1
ATOM 1543 C C . GLN A 1 190 ? 12.094 2.490 15.421 1.00 91.25 190 GLN A C 1
ATOM 1545 O O . GLN A 1 190 ? 12.285 1.574 14.615 1.00 91.25 190 GLN A O 1
ATOM 1550 N N . ASP A 1 191 ? 11.773 2.292 16.699 1.00 90.12 191 ASP A N 1
ATOM 1551 C CA . ASP A 1 191 ? 11.441 0.981 17.244 1.00 90.12 191 ASP A CA 1
ATOM 1552 C C . ASP A 1 191 ? 10.229 0.388 16.527 1.00 90.12 191 ASP A C 1
ATOM 1554 O O . ASP A 1 191 ? 9.322 1.099 16.075 1.00 90.12 191 ASP A O 1
ATOM 1558 N N . ARG A 1 192 ? 10.226 -0.941 16.391 1.00 90.31 192 ARG A N 1
ATOM 1559 C CA . ARG A 1 192 ? 9.268 -1.639 15.533 1.00 90.31 192 ARG A CA 1
ATOM 1560 C C . ARG A 1 192 ? 8.544 -2.763 16.248 1.00 90.31 192 ARG A C 1
ATOM 1562 O O . ARG A 1 192 ? 9.151 -3.576 16.943 1.00 90.31 192 ARG A O 1
ATOM 1569 N N . MET A 1 193 ? 7.259 -2.879 15.941 1.00 90.12 193 MET A N 1
ATOM 1570 C CA . MET A 1 193 ? 6.443 -4.060 16.198 1.00 90.12 193 MET A CA 1
ATOM 1571 C C . MET A 1 193 ? 6.182 -4.743 14.855 1.00 90.12 193 MET A C 1
ATOM 1573 O O . MET A 1 193 ? 5.359 -4.300 14.056 1.00 90.12 193 MET A O 1
ATOM 1577 N N . GLY A 1 194 ? 6.970 -5.780 14.555 1.00 89.44 194 GLY A N 1
ATOM 1578 C CA . GLY A 1 194 ? 6.978 -6.406 13.232 1.00 89.44 194 GLY A CA 1
ATOM 1579 C C . GLY A 1 194 ? 7.343 -5.407 12.128 1.00 89.44 194 GLY A C 1
ATOM 1580 O O . GLY A 1 194 ? 8.450 -4.867 12.115 1.00 89.44 194 GLY A O 1
ATOM 1581 N N . ARG A 1 195 ? 6.408 -5.161 11.202 1.00 93.25 195 ARG A N 1
ATOM 1582 C CA . ARG A 1 195 ? 6.556 -4.219 10.074 1.00 93.25 195 ARG A CA 1
ATOM 1583 C C . ARG A 1 195 ? 5.991 -2.820 10.360 1.00 93.25 195 ARG A C 1
ATOM 1585 O O . ARG A 1 195 ? 5.855 -2.008 9.444 1.00 93.25 195 ARG A O 1
ATOM 1592 N N . ILE A 1 196 ? 5.662 -2.520 11.616 1.00 95.25 196 ILE A N 1
ATOM 1593 C CA . ILE A 1 196 ? 5.119 -1.225 12.035 1.00 95.25 196 ILE A CA 1
ATOM 1594 C C . ILE A 1 196 ? 6.155 -0.480 12.866 1.00 95.25 196 ILE A C 1
ATOM 1596 O O . ILE A 1 196 ? 6.586 -0.971 13.906 1.00 95.25 196 ILE A O 1
ATOM 1600 N N . ALA A 1 197 ? 6.518 0.721 12.428 1.00 94.88 197 ALA A N 1
ATOM 1601 C CA . ALA A 1 197 ? 7.311 1.656 13.213 1.00 94.88 197 ALA A CA 1
ATOM 1602 C C . ALA A 1 197 ? 6.419 2.354 14.245 1.00 94.88 197 ALA A C 1
ATOM 1604 O O . ALA A 1 197 ? 5.410 2.955 13.870 1.00 94.88 197 ALA A O 1
ATOM 1605 N N . ILE A 1 198 ? 6.764 2.269 15.526 1.00 92.44 198 ILE A N 1
ATOM 1606 C CA . ILE A 1 198 ? 5.964 2.835 16.614 1.00 92.44 198 ILE A CA 1
ATOM 1607 C C . ILE A 1 198 ? 6.416 4.265 16.888 1.00 92.44 198 ILE A C 1
ATOM 1609 O O . ILE A 1 198 ? 7.600 4.544 17.079 1.00 92.44 198 ILE A O 1
ATOM 1613 N N . LYS A 1 199 ? 5.457 5.196 16.905 1.00 86.31 199 LYS A N 1
ATOM 1614 C CA . LYS A 1 199 ? 5.737 6.586 17.261 1.00 86.31 199 LYS A CA 1
ATOM 1615 C C . LYS A 1 199 ? 5.858 6.693 18.786 1.00 86.31 199 LYS A C 1
ATOM 1617 O O . LYS A 1 199 ? 5.008 6.144 19.486 1.00 86.31 199 LYS A O 1
ATOM 1622 N N . PRO A 1 200 ? 6.840 7.445 19.312 1.00 78.88 200 PRO A N 1
ATOM 1623 C CA . PRO A 1 200 ? 6.940 7.684 20.746 1.00 78.88 200 PRO A CA 1
ATOM 1624 C C . PRO A 1 200 ? 5.677 8.393 21.246 1.00 78.88 200 PRO A C 1
ATOM 1626 O O . PRO A 1 200 ? 5.246 9.404 20.681 1.00 78.88 200 PRO A O 1
ATOM 1629 N N . GLN A 1 201 ? 5.077 7.847 22.299 1.00 71.88 201 GLN A N 1
ATOM 1630 C CA . GLN A 1 201 ? 3.861 8.362 22.920 1.00 71.88 201 GLN A CA 1
ATOM 1631 C C . GLN A 1 201 ? 4.191 8.905 24.310 1.00 71.88 201 GLN A C 1
ATOM 1633 O O . GLN A 1 201 ? 5.111 8.434 24.967 1.00 71.88 201 GLN A O 1
ATOM 1638 N N . LYS A 1 202 ? 3.459 9.938 24.741 1.00 67.06 202 LYS A N 1
ATOM 1639 C CA . LYS A 1 202 ? 3.657 10.558 26.063 1.00 67.06 202 LYS A CA 1
ATOM 1640 C C . LYS A 1 202 ? 3.097 9.723 27.215 1.00 67.06 202 LYS A C 1
ATOM 1642 O O . LYS A 1 202 ? 3.453 9.977 28.356 1.00 67.06 202 LYS A O 1
ATOM 1647 N N . ASP A 1 203 ? 2.190 8.804 26.906 1.00 69.00 203 ASP A N 1
ATOM 1648 C CA . ASP A 1 203 ? 1.499 7.965 27.874 1.00 69.00 203 ASP A CA 1
ATOM 1649 C C . ASP A 1 203 ? 1.861 6.506 27.601 1.00 69.00 203 ASP A C 1
ATOM 1651 O O . ASP A 1 203 ? 1.456 5.941 26.582 1.00 69.00 203 ASP A O 1
ATOM 1655 N N . GLU A 1 204 ? 2.668 5.935 28.492 1.00 61.94 204 GLU A N 1
ATOM 1656 C CA . GLU A 1 204 ? 3.127 4.544 28.430 1.00 61.94 204 GLU A CA 1
ATOM 1657 C C . GLU A 1 204 ? 2.013 3.550 28.792 1.00 61.94 204 GLU A C 1
ATOM 1659 O O . GLU A 1 204 ? 2.127 2.369 28.479 1.00 61.94 204 GLU A O 1
ATOM 1664 N N . THR A 1 205 ? 0.919 4.015 29.409 1.00 58.34 205 THR A N 1
ATOM 1665 C CA . THR A 1 205 ? -0.208 3.166 29.835 1.00 58.34 205 THR A CA 1
ATOM 1666 C C . THR A 1 205 ? -1.292 3.006 28.770 1.00 58.34 205 THR A C 1
ATOM 1668 O O . THR A 1 205 ? -2.225 2.220 28.939 1.00 58.34 205 THR A O 1
ATOM 1671 N N . ALA A 1 206 ? -1.179 3.731 27.655 1.00 68.56 206 ALA A N 1
ATOM 1672 C CA . ALA A 1 206 ? -2.140 3.648 26.568 1.00 68.56 206 ALA A CA 1
ATOM 1673 C C . ALA A 1 206 ? -2.078 2.272 25.887 1.00 68.56 206 ALA A C 1
ATOM 1675 O O . ALA A 1 206 ? -1.040 1.869 25.375 1.00 68.56 206 ALA A O 1
ATOM 1676 N N . THR A 1 207 ? -3.219 1.586 25.810 1.00 77.25 207 THR A N 1
ATOM 1677 C CA . THR A 1 207 ? -3.359 0.286 25.128 1.00 77.25 207 THR A CA 1
ATOM 1678 C C . THR A 1 207 ? -3.298 0.392 23.602 1.00 77.25 207 THR A C 1
ATOM 1680 O O . THR A 1 207 ? -3.088 -0.608 22.918 1.00 77.25 207 THR A O 1
ATOM 1683 N N . LEU A 1 208 ? -3.495 1.601 23.063 1.00 87.19 208 LEU A N 1
ATOM 1684 C CA . LEU A 1 208 ? -3.461 1.915 21.638 1.00 87.19 208 LEU A CA 1
ATOM 1685 C C . LEU A 1 208 ? -2.309 2.872 21.326 1.00 87.19 208 LEU A C 1
ATOM 1687 O O . LEU A 1 208 ? -2.271 4.010 21.805 1.00 87.19 208 LEU A O 1
ATOM 1691 N N . HIS A 1 209 ? -1.419 2.426 20.445 1.00 88.62 209 HIS A N 1
ATOM 1692 C CA . HIS A 1 209 ? -0.243 3.160 20.004 1.00 88.62 209 HIS A CA 1
ATOM 1693 C C . HIS A 1 209 ? -0.378 3.619 18.557 1.00 88.62 209 HIS A C 1
ATOM 1695 O O . HIS A 1 209 ? -0.884 2.900 17.696 1.00 88.62 209 HIS A O 1
ATOM 1701 N N . ARG A 1 210 ? 0.133 4.813 18.249 1.00 91.38 210 ARG A N 1
ATOM 1702 C CA . ARG A 1 210 ? 0.242 5.270 16.857 1.00 91.38 210 ARG A CA 1
ATOM 1703 C C . ARG A 1 210 ? 1.461 4.641 16.196 1.00 91.38 210 ARG A C 1
ATOM 1705 O O . ARG A 1 210 ? 2.575 4.756 16.702 1.00 91.38 210 ARG A O 1
ATOM 1712 N N . GLY A 1 211 ? 1.257 4.062 15.022 1.00 93.62 211 GLY A N 1
ATOM 1713 C CA . GLY A 1 211 ? 2.310 3.461 14.220 1.00 93.62 211 GLY A CA 1
ATOM 1714 C C . GLY A 1 211 ? 2.308 3.935 12.771 1.00 93.62 211 GLY A C 1
ATOM 1715 O O . GLY A 1 211 ? 1.385 4.600 12.295 1.00 93.62 211 GLY A O 1
ATOM 1716 N N . PHE A 1 212 ? 3.369 3.583 12.057 1.00 95.00 212 PHE A N 1
ATOM 1717 C CA . PHE A 1 212 ? 3.482 3.711 10.612 1.00 95.00 212 PHE A CA 1
ATOM 1718 C C . PHE A 1 212 ? 3.804 2.339 10.023 1.00 95.00 212 PHE A C 1
ATOM 1720 O O . PHE A 1 212 ? 4.870 1.778 10.283 1.00 95.00 212 PHE A O 1
ATOM 1727 N N . TRP A 1 213 ? 2.869 1.780 9.257 1.00 95.31 213 TRP A N 1
ATOM 1728 C CA . TRP A 1 213 ? 3.053 0.484 8.620 1.00 95.31 213 TRP A CA 1
ATOM 1729 C C . TRP A 1 213 ? 3.946 0.643 7.395 1.00 95.31 213 TRP A C 1
ATOM 1731 O O . TRP A 1 213 ? 3.573 1.309 6.427 1.00 95.31 213 TRP A O 1
ATOM 1741 N N . LEU A 1 214 ? 5.133 0.038 7.450 1.00 94.75 214 LEU A N 1
ATOM 1742 C CA . LEU A 1 214 ? 6.162 0.209 6.433 1.00 94.75 214 LEU A CA 1
ATOM 1743 C C . LEU A 1 214 ? 5.740 -0.362 5.083 1.00 94.75 214 LEU A C 1
ATOM 1745 O O . LEU A 1 214 ? 6.002 0.288 4.080 1.00 94.75 214 LEU A O 1
ATOM 1749 N N . ASP A 1 215 ? 5.048 -1.502 5.039 1.00 94.06 215 ASP A N 1
ATOM 1750 C CA . ASP A 1 215 ? 4.767 -2.206 3.776 1.00 94.06 215 ASP A CA 1
ATOM 1751 C C . ASP A 1 215 ? 3.669 -1.525 2.939 1.00 94.06 215 ASP A C 1
ATOM 1753 O O . ASP A 1 215 ? 3.701 -1.589 1.710 1.00 94.06 215 ASP A O 1
ATOM 1757 N N . CYS A 1 216 ? 2.735 -0.822 3.592 1.00 93.31 216 CYS A N 1
ATOM 1758 C CA . CYS A 1 216 ? 1.671 -0.043 2.938 1.00 93.31 216 CYS A CA 1
ATOM 1759 C C . CYS A 1 216 ? 1.855 1.480 3.053 1.00 93.31 216 CYS A C 1
ATOM 1761 O O . CYS A 1 216 ? 1.021 2.243 2.568 1.00 93.31 216 CYS A O 1
ATOM 1763 N N . GLN A 1 217 ? 2.925 1.929 3.715 1.00 93.62 217 GLN A N 1
ATOM 1764 C CA . GLN A 1 217 ? 3.314 3.330 3.902 1.00 93.62 217 GLN A CA 1
ATOM 1765 C C . GLN A 1 217 ? 2.195 4.251 4.426 1.00 93.62 217 GLN A C 1
ATOM 1767 O O . GLN A 1 217 ? 2.042 5.391 3.971 1.00 93.62 217 GLN A O 1
ATOM 1772 N N . ARG A 1 218 ? 1.426 3.773 5.410 1.00 92.50 218 ARG A N 1
ATOM 1773 C CA . ARG A 1 218 ? 0.293 4.499 6.010 1.00 92.50 218 ARG A CA 1
ATOM 1774 C C . ARG A 1 218 ? 0.310 4.461 7.534 1.00 92.50 218 ARG A C 1
ATOM 1776 O O . ARG A 1 218 ? 0.973 3.623 8.140 1.00 92.50 218 ARG A O 1
ATOM 1783 N N . GLU A 1 219 ? -0.397 5.404 8.151 1.00 92.88 219 GLU A N 1
ATOM 1784 C CA . GLU A 1 219 ? -0.541 5.443 9.609 1.00 92.88 219 GLU A CA 1
ATOM 1785 C C . GLU A 1 219 ? -1.549 4.393 10.079 1.00 92.88 219 GLU A C 1
ATOM 1787 O O . GLU A 1 219 ? -2.563 4.157 9.423 1.00 92.88 219 GLU A O 1
ATOM 1792 N N . VAL A 1 220 ? -1.248 3.766 11.213 1.00 94.38 220 VAL A N 1
ATOM 1793 C CA . VAL A 1 220 ? -2.066 2.715 11.828 1.00 94.38 220 VAL A CA 1
ATOM 1794 C C . VAL A 1 220 ? -2.181 2.946 13.333 1.00 94.38 220 VAL A C 1
ATOM 1796 O O . VAL A 1 220 ? -1.312 3.582 13.937 1.00 94.38 220 VAL A O 1
ATOM 1799 N N . LEU A 1 221 ? -3.245 2.429 13.942 1.00 93.06 221 LEU A N 1
ATOM 1800 C CA . LEU A 1 221 ? -3.341 2.253 15.391 1.00 93.06 221 LEU A CA 1
ATOM 1801 C C . LEU A 1 221 ? -3.025 0.809 15.737 1.00 93.06 221 LEU A C 1
ATOM 1803 O O . LEU A 1 221 ? -3.538 -0.100 15.098 1.00 93.06 221 LEU A O 1
ATOM 1807 N N . VAL A 1 222 ? -2.172 0.614 16.736 1.00 93.31 222 VAL A N 1
ATOM 1808 C CA . VAL A 1 222 ? -1.688 -0.692 17.176 1.00 93.31 222 VAL A CA 1
ATOM 1809 C C . VAL A 1 222 ? -2.157 -0.933 18.596 1.00 93.31 222 VAL A C 1
ATOM 1811 O O . VAL A 1 222 ? -1.795 -0.178 19.494 1.00 93.31 222 VAL A O 1
ATOM 1814 N N . ARG A 1 223 ? -2.923 -2.000 18.802 1.00 92.50 223 ARG A N 1
ATOM 1815 C CA . ARG A 1 223 ? -3.206 -2.537 20.129 1.00 92.50 223 ARG A CA 1
ATOM 1816 C C . ARG A 1 223 ? -2.207 -3.630 20.458 1.00 92.50 223 ARG A C 1
ATOM 1818 O O . ARG A 1 223 ? -1.996 -4.524 19.638 1.00 92.50 223 ARG A O 1
ATOM 1825 N N . THR A 1 224 ? -1.635 -3.578 21.651 1.00 91.38 224 THR A N 1
ATOM 1826 C CA . THR A 1 224 ? -0.732 -4.600 22.194 1.00 91.38 224 THR A CA 1
ATOM 1827 C C . THR A 1 224 ? -1.413 -5.357 23.331 1.00 91.38 224 THR A C 1
ATOM 1829 O O . THR A 1 224 ? -2.336 -4.848 23.969 1.00 91.38 224 THR A O 1
ATOM 1832 N N . GLY A 1 225 ? -1.006 -6.605 23.545 1.00 90.38 225 GLY A N 1
ATOM 1833 C CA . GLY A 1 225 ? -1.482 -7.447 24.642 1.00 90.38 225 GLY A CA 1
ATOM 1834 C C . GLY A 1 225 ? -0.335 -8.094 25.405 1.00 90.38 225 GLY A C 1
ATOM 1835 O O . GLY A 1 225 ? 0.825 -8.013 24.999 1.00 90.38 225 GLY A O 1
ATOM 1836 N N . SER A 1 226 ? -0.662 -8.774 26.501 1.00 91.62 226 SER A N 1
ATOM 1837 C CA . SER A 1 226 ? 0.303 -9.608 27.218 1.00 91.62 226 SER A CA 1
ATOM 1838 C C . SER A 1 226 ? 0.537 -10.941 26.496 1.00 91.62 226 SER A C 1
ATOM 1840 O O . SER A 1 226 ? -0.251 -11.360 25.646 1.00 91.62 226 SER A O 1
ATOM 1842 N N . VAL A 1 227 ? 1.627 -11.635 26.840 1.00 91.31 227 VAL A N 1
ATOM 1843 C CA . VAL A 1 227 ? 1.977 -12.941 26.247 1.00 91.31 227 VAL A CA 1
ATOM 1844 C C . VAL A 1 227 ? 0.843 -13.962 26.420 1.00 91.31 227 VAL A C 1
ATOM 1846 O O . VAL A 1 227 ? 0.534 -14.695 25.481 1.00 91.31 227 VAL A O 1
ATOM 1849 N N . ASP A 1 228 ? 0.161 -13.940 27.567 1.00 92.94 228 ASP A N 1
ATOM 1850 C CA . ASP A 1 228 ? -0.949 -14.848 27.890 1.00 92.94 228 ASP A CA 1
ATOM 1851 C C . ASP A 1 228 ? -2.202 -14.600 27.033 1.00 92.94 228 ASP A C 1
ATOM 1853 O O . ASP A 1 228 ? -3.053 -15.474 26.885 1.00 92.94 228 ASP A O 1
ATOM 1857 N N . GLN A 1 229 ? -2.320 -13.420 26.419 1.00 91.75 229 GLN A N 1
ATOM 1858 C CA . GLN A 1 229 ? -3.462 -13.040 25.584 1.00 91.75 229 GLN A CA 1
ATOM 1859 C C . GLN A 1 229 ? -3.289 -13.428 24.108 1.00 91.75 229 GLN A C 1
ATOM 1861 O O . GLN A 1 229 ? -4.136 -13.077 23.283 1.00 91.75 229 GLN A O 1
ATOM 1866 N N . ARG A 1 230 ? -2.219 -14.148 23.742 1.00 91.81 230 ARG A N 1
ATOM 1867 C CA . ARG A 1 230 ? -1.904 -14.474 22.341 1.00 91.81 230 ARG A CA 1
ATOM 1868 C C . ARG A 1 230 ? -3.065 -15.144 21.604 1.00 91.81 230 ARG A C 1
ATOM 1870 O O . ARG A 1 230 ? -3.458 -14.660 20.547 1.00 91.81 230 ARG A O 1
ATOM 1877 N N . GLU A 1 231 ? -3.650 -16.199 22.169 1.00 92.38 231 GLU A N 1
ATOM 1878 C CA . GLU A 1 231 ? -4.767 -16.910 21.526 1.00 92.38 231 GLU A CA 1
ATOM 1879 C C . GLU A 1 231 ? -5.998 -16.015 21.333 1.00 92.38 231 GLU A C 1
ATOM 1881 O O . GLU A 1 231 ? -6.706 -16.112 20.329 1.00 92.38 231 GLU A O 1
ATOM 1886 N N . HIS A 1 232 ? -6.255 -15.125 22.292 1.00 91.69 232 HIS A N 1
ATOM 1887 C CA . HIS A 1 232 ? -7.363 -14.182 22.218 1.00 91.69 232 HIS A CA 1
ATOM 1888 C C . HIS A 1 232 ? -7.146 -13.157 21.095 1.00 91.69 232 HIS A C 1
ATOM 1890 O O . HIS A 1 232 ? -8.042 -12.934 20.280 1.00 91.69 232 HIS A O 1
ATOM 1896 N N . PHE A 1 233 ? -5.935 -12.604 20.982 1.00 94.31 233 PHE A N 1
ATOM 1897 C CA . PHE A 1 233 ? -5.567 -11.701 19.890 1.00 94.31 233 PHE A CA 1
ATOM 1898 C C . PHE A 1 233 ? -5.631 -12.386 18.523 1.00 94.31 233 PHE A C 1
ATOM 1900 O O . PHE A 1 233 ? -6.109 -11.786 17.566 1.00 94.31 233 PHE A O 1
ATOM 1907 N N . GLU A 1 234 ? -5.207 -13.644 18.407 1.00 93.25 234 GLU A N 1
ATOM 1908 C CA . GLU A 1 234 ? -5.321 -14.385 17.147 1.00 93.25 234 GLU A CA 1
ATOM 1909 C C . GLU A 1 234 ? -6.782 -14.577 16.720 1.00 93.25 234 GLU A C 1
ATOM 1911 O O . GLU A 1 234 ? -7.115 -14.382 15.547 1.00 93.25 234 GLU A O 1
ATOM 1916 N N . LYS A 1 235 ? -7.676 -14.911 17.660 1.00 92.69 235 LYS A N 1
ATOM 1917 C CA . LYS A 1 235 ? -9.120 -15.006 17.389 1.00 92.69 235 LYS A CA 1
ATOM 1918 C C . LYS A 1 235 ? -9.694 -13.659 16.949 1.00 92.69 235 LYS A C 1
ATOM 1920 O O . LYS A 1 235 ? -10.435 -13.608 15.968 1.00 92.69 235 LYS A O 1
ATOM 1925 N N . GLN A 1 236 ? -9.312 -12.574 17.619 1.00 93.25 236 GLN A N 1
ATOM 1926 C CA . GLN A 1 236 ? -9.763 -11.227 17.267 1.00 93.25 236 GLN A CA 1
ATOM 1927 C C . GLN A 1 236 ? -9.232 -10.753 15.919 1.00 93.25 236 GLN A C 1
ATOM 1929 O O . GLN A 1 236 ? -9.995 -10.190 15.143 1.00 93.25 236 GLN A O 1
ATOM 1934 N N . ALA A 1 237 ? -7.968 -11.019 15.596 1.00 94.38 237 ALA A N 1
ATOM 1935 C CA . ALA A 1 237 ? -7.400 -10.683 14.296 1.00 94.38 237 ALA A CA 1
ATOM 1936 C C . ALA A 1 237 ? -8.160 -11.380 13.158 1.00 94.38 237 ALA A C 1
ATOM 1938 O O . ALA A 1 237 ? -8.499 -10.742 12.164 1.00 94.38 237 ALA A O 1
ATOM 1939 N N . ARG A 1 238 ? -8.498 -12.669 13.328 1.00 94.19 238 ARG A N 1
ATOM 1940 C CA . ARG A 1 238 ? -9.312 -13.420 12.355 1.00 94.19 238 ARG A CA 1
ATOM 1941 C C . ARG A 1 238 ? -10.714 -12.840 12.213 1.00 94.19 238 ARG A C 1
ATOM 1943 O O . ARG A 1 238 ? -11.182 -12.679 11.088 1.00 94.19 238 ARG A O 1
ATOM 1950 N N . LEU A 1 239 ? -11.361 -12.503 13.332 1.00 93.38 239 LEU A N 1
ATOM 1951 C CA . LEU A 1 239 ? -12.657 -11.827 13.315 1.00 93.38 239 LEU A CA 1
ATOM 1952 C C . LEU A 1 239 ? -12.559 -10.522 12.516 1.00 93.38 239 LEU A C 1
ATOM 1954 O O . LEU A 1 239 ? -13.299 -10.341 11.553 1.00 93.38 239 LEU A O 1
ATOM 1958 N N . HIS A 1 240 ? -11.600 -9.661 12.860 1.00 93.19 240 HIS A N 1
ATOM 1959 C CA . HIS A 1 240 ? -11.402 -8.359 12.224 1.00 93.19 240 HIS A CA 1
ATOM 1960 C C . HIS A 1 240 ? -11.146 -8.487 10.722 1.00 93.19 240 HIS A C 1
ATOM 1962 O O . HIS A 1 240 ? -11.758 -7.780 9.929 1.00 93.19 240 HIS A O 1
ATOM 1968 N N . GLN A 1 241 ? -10.290 -9.426 10.320 1.00 92.56 241 GLN A N 1
ATOM 1969 C CA . GLN A 1 241 ? -9.974 -9.683 8.917 1.00 92.56 241 GLN A CA 1
ATOM 1970 C C . GLN A 1 241 ? -11.195 -10.165 8.116 1.00 92.56 241 GLN A C 1
ATOM 1972 O O . GLN A 1 241 ? -11.314 -9.853 6.932 1.00 92.56 241 GLN A O 1
ATOM 1977 N N . SER A 1 242 ? -12.097 -10.926 8.743 1.00 91.25 242 SER A N 1
ATOM 1978 C CA . SER A 1 242 ? -13.318 -11.429 8.100 1.00 91.25 242 SER A CA 1
ATOM 1979 C C . SER A 1 242 ? -14.450 -10.399 8.026 1.00 91.25 242 SER A C 1
ATOM 1981 O O . SER A 1 242 ? -15.381 -10.556 7.235 1.00 91.25 242 SER A O 1
ATOM 1983 N N . LEU A 1 243 ? -14.382 -9.348 8.844 1.00 91.50 243 LEU A N 1
ATOM 1984 C CA . LEU A 1 243 ? -15.482 -8.422 9.049 1.00 91.50 243 LEU A CA 1
ATOM 1985 C C . LEU A 1 243 ? -15.477 -7.308 7.996 1.00 91.50 243 LEU A C 1
ATOM 1987 O O . LEU A 1 243 ? -14.572 -6.481 7.938 1.00 91.50 243 LEU A O 1
ATOM 1991 N N . GLN A 1 244 ? -16.534 -7.251 7.188 1.00 87.31 244 GLN A N 1
ATOM 1992 C CA . GLN A 1 244 ? -16.746 -6.203 6.183 1.00 87.31 244 GLN A CA 1
ATOM 1993 C C . GLN A 1 244 ? -17.934 -5.319 6.574 1.00 87.31 244 GLN A C 1
ATOM 1995 O O . GLN A 1 244 ? -18.937 -5.240 5.867 1.00 87.31 244 GLN A O 1
ATOM 2000 N N . VAL A 1 245 ? -17.836 -4.686 7.744 1.00 89.88 245 VAL A N 1
ATOM 2001 C CA . VAL A 1 245 ? -18.898 -3.841 8.301 1.00 89.88 245 VAL A CA 1
ATOM 2002 C C . VAL A 1 245 ? -18.527 -2.360 8.166 1.00 89.88 245 VAL A C 1
ATOM 2004 O O . VAL A 1 245 ? -17.470 -1.954 8.656 1.00 89.88 245 VAL A O 1
ATOM 2007 N N . PRO A 1 246 ? -19.376 -1.525 7.535 1.00 88.38 246 PRO A N 1
ATOM 2008 C CA . PRO A 1 246 ? -19.178 -0.079 7.516 1.00 88.38 246 PRO A CA 1
ATOM 2009 C C . PRO A 1 246 ? -19.105 0.494 8.935 1.00 88.38 246 PRO A C 1
ATOM 2011 O O . PRO A 1 246 ? -19.921 0.147 9.785 1.00 88.38 246 PRO A O 1
ATOM 2014 N N . GLY A 1 247 ? -18.148 1.389 9.183 1.00 90.94 247 GLY A N 1
ATOM 2015 C CA . GLY A 1 247 ? -17.929 1.974 10.509 1.00 90.94 247 GLY A CA 1
ATOM 2016 C C . GLY A 1 247 ? -17.033 1.139 11.426 1.00 90.94 247 GLY A C 1
ATOM 2017 O O . GLY A 1 247 ? -16.738 1.588 12.524 1.00 90.94 247 GLY A O 1
ATOM 2018 N N . VAL A 1 248 ? -16.540 -0.029 10.996 1.00 94.56 248 VAL A N 1
ATOM 2019 C CA . VAL A 1 248 ? -15.403 -0.700 11.647 1.00 94.56 248 VAL A CA 1
ATOM 2020 C C . VAL A 1 248 ? -14.116 -0.291 10.940 1.00 94.56 248 VAL A C 1
ATOM 2022 O O . VAL A 1 248 ? -14.044 -0.313 9.710 1.00 94.56 248 VAL A O 1
ATOM 2025 N N . ALA A 1 249 ? -13.094 0.081 11.709 1.00 93.25 249 ALA A N 1
ATOM 2026 C CA . ALA A 1 249 ? -11.790 0.426 11.163 1.00 93.25 249 ALA A CA 1
ATOM 2027 C C . ALA A 1 249 ? -11.211 -0.764 10.376 1.00 93.25 249 ALA A C 1
ATOM 2029 O O . ALA A 1 249 ? -11.169 -1.870 10.917 1.00 93.25 249 ALA A O 1
ATOM 2030 N N . PRO A 1 250 ? -10.743 -0.583 9.129 1.00 92.56 250 PRO A N 1
ATOM 2031 C CA . PRO A 1 250 ? -10.147 -1.666 8.361 1.00 92.56 250 PRO A CA 1
ATOM 2032 C C . PRO A 1 250 ? -8.966 -2.318 9.085 1.00 92.56 250 PRO A C 1
ATOM 2034 O O . PRO A 1 250 ? -8.085 -1.638 9.623 1.00 92.56 250 PRO A O 1
ATOM 2037 N N . PHE A 1 251 ? -8.938 -3.650 9.062 1.00 94.06 251 PHE A N 1
ATOM 2038 C CA . PHE A 1 251 ? -7.801 -4.428 9.537 1.00 94.06 251 PHE A CA 1
ATOM 2039 C C . PHE A 1 251 ? -6.563 -4.138 8.678 1.00 94.06 251 PHE A C 1
ATOM 2041 O O . PHE A 1 251 ? -6.642 -4.131 7.447 1.00 94.06 251 PHE A O 1
ATOM 2048 N N . ALA A 1 252 ? -5.417 -3.915 9.322 1.00 94.00 252 ALA A N 1
ATOM 2049 C CA . ALA A 1 252 ? -4.144 -3.711 8.641 1.00 94.00 252 ALA A CA 1
ATOM 2050 C C . ALA A 1 252 ? -3.274 -4.974 8.716 1.00 94.00 252 ALA A C 1
ATOM 2052 O O . ALA A 1 252 ? -3.025 -5.619 7.700 1.00 94.00 252 ALA A O 1
ATOM 2053 N N . ILE A 1 253 ? -2.816 -5.338 9.917 1.00 94.75 253 ILE A N 1
ATOM 2054 C CA . ILE A 1 253 ? -1.932 -6.489 10.147 1.00 94.75 253 ILE A CA 1
ATOM 2055 C C . ILE A 1 253 ? -1.991 -6.918 11.617 1.00 94.75 253 ILE A C 1
ATOM 2057 O O . ILE A 1 253 ? -2.271 -6.110 12.497 1.00 94.75 253 ILE A O 1
ATOM 2061 N N . SER A 1 254 ? -1.679 -8.178 11.907 1.00 95.19 254 SER A N 1
ATOM 2062 C CA . SER A 1 254 ? -1.481 -8.691 13.266 1.00 95.19 254 SER A CA 1
ATOM 2063 C C . SER A 1 254 ? -0.200 -9.511 13.348 1.00 95.19 254 SER A C 1
ATOM 2065 O O . SER A 1 254 ? 0.264 -10.048 12.342 1.00 95.19 254 SER A O 1
ATOM 2067 N N . GLY A 1 255 ? 0.349 -9.669 14.548 1.00 94.12 255 GLY A N 1
ATOM 2068 C CA . GLY A 1 255 ? 1.499 -10.538 14.763 1.00 94.12 255 GLY A CA 1
ATOM 2069 C C . GLY A 1 255 ? 1.943 -10.577 16.216 1.00 94.12 255 GLY A C 1
ATOM 2070 O O . GLY A 1 255 ? 1.204 -10.192 17.117 1.00 94.12 255 GLY A O 1
ATOM 2071 N N . THR A 1 256 ? 3.173 -11.030 16.435 1.00 92.81 256 THR A N 1
ATOM 2072 C CA . THR A 1 256 ? 3.823 -11.034 17.749 1.00 92.81 256 THR A CA 1
ATOM 2073 C C . THR A 1 256 ? 5.132 -10.258 17.696 1.00 92.81 256 THR A C 1
ATOM 2075 O O . THR A 1 256 ? 5.853 -10.307 16.696 1.00 92.81 256 THR A O 1
ATOM 2078 N N . THR A 1 257 ? 5.457 -9.532 18.762 1.00 88.94 257 THR A N 1
ATOM 2079 C CA . THR A 1 257 ? 6.758 -8.872 18.921 1.00 88.94 257 THR A CA 1
ATOM 2080 C C . THR A 1 257 ? 7.867 -9.904 19.158 1.00 88.94 257 THR A C 1
ATOM 2082 O O . THR A 1 257 ? 7.600 -11.087 19.380 1.00 88.94 257 THR A O 1
ATOM 2085 N N . LYS A 1 258 ? 9.134 -9.462 19.147 1.00 86.44 258 LYS A N 1
ATOM 2086 C CA . LYS A 1 258 ? 10.287 -10.320 19.490 1.00 86.44 258 LYS A CA 1
ATOM 2087 C C . LYS A 1 258 ? 10.197 -10.892 20.910 1.00 86.44 258 LYS A C 1
ATOM 2089 O O . LYS A 1 258 ? 10.675 -11.991 21.153 1.00 86.44 258 LYS A O 1
ATOM 2094 N N . GLU A 1 259 ? 9.557 -10.157 21.812 1.00 85.56 259 GLU A N 1
ATOM 2095 C CA . GLU A 1 259 ? 9.312 -10.542 23.208 1.00 85.56 259 GLU A CA 1
ATOM 2096 C C . GLU A 1 259 ? 8.060 -11.423 23.361 1.00 85.56 259 GLU A C 1
ATOM 2098 O O . GLU A 1 259 ? 7.694 -11.821 24.460 1.00 85.56 259 GLU A O 1
ATOM 2103 N N . GLY A 1 260 ? 7.385 -11.748 22.254 1.00 88.31 260 GLY A N 1
ATOM 2104 C CA . GLY A 1 260 ? 6.232 -12.639 22.232 1.00 88.31 260 GLY A CA 1
ATOM 2105 C C . GLY A 1 260 ? 4.885 -11.971 22.512 1.00 88.31 260 GLY A C 1
ATOM 2106 O O . GLY A 1 260 ? 3.873 -12.672 22.464 1.00 88.31 260 GLY A O 1
ATOM 2107 N N . MET A 1 261 ? 4.842 -10.656 22.739 1.00 90.12 261 MET A N 1
ATOM 2108 C CA . MET A 1 261 ? 3.592 -9.916 22.939 1.00 90.12 261 MET A CA 1
ATOM 2109 C C . MET A 1 261 ? 2.777 -9.865 21.637 1.00 90.12 261 MET A C 1
ATOM 2111 O O . MET A 1 261 ? 3.330 -9.481 20.601 1.00 90.12 261 MET A O 1
ATOM 2115 N N . PRO A 1 262 ? 1.490 -10.249 21.637 1.00 94.19 262 PRO A N 1
ATOM 2116 C CA . PRO A 1 262 ? 0.639 -10.131 20.462 1.00 94.19 262 PRO A CA 1
ATOM 2117 C C . PRO A 1 262 ? 0.263 -8.668 20.185 1.00 94.19 262 PRO A C 1
ATOM 2119 O O . PRO A 1 262 ? 0.157 -7.850 21.100 1.00 94.19 262 PRO A O 1
ATOM 2122 N N . TYR A 1 263 ? 0.027 -8.344 18.915 1.00 94.19 263 TYR A N 1
ATOM 2123 C CA . TYR A 1 263 ? -0.501 -7.049 18.501 1.00 94.19 263 TYR A CA 1
ATOM 2124 C C . TYR A 1 263 ? -1.477 -7.165 17.326 1.00 94.19 263 TYR A C 1
ATOM 2126 O O . TYR A 1 263 ? -1.362 -8.059 16.482 1.00 94.19 263 TYR A O 1
ATOM 2134 N N . ILE A 1 264 ? -2.419 -6.225 17.258 1.00 95.25 264 ILE A N 1
ATOM 2135 C CA . ILE A 1 264 ? -3.338 -6.014 16.131 1.00 95.25 264 ILE A CA 1
ATOM 2136 C C . ILE A 1 264 ? -3.228 -4.556 15.708 1.00 95.25 264 ILE A C 1
ATOM 2138 O O . ILE A 1 264 ? -3.254 -3.661 16.549 1.00 95.25 264 ILE A O 1
ATOM 2142 N N . ALA A 1 265 ? -3.123 -4.319 14.407 1.00 95.19 265 ALA A N 1
ATOM 2143 C CA . ALA A 1 265 ? -3.089 -2.996 13.824 1.00 95.19 265 ALA A CA 1
ATOM 2144 C C . ALA A 1 265 ? -4.260 -2.767 12.870 1.00 95.19 265 ALA A C 1
ATOM 2146 O O . ALA A 1 265 ? -4.648 -3.649 12.102 1.00 95.19 265 ALA A O 1
ATOM 2147 N N . THR A 1 266 ? -4.785 -1.550 12.904 1.00 94.25 266 THR A N 1
ATOM 2148 C CA . THR A 1 266 ? -5.937 -1.087 12.124 1.00 94.25 266 THR A CA 1
ATOM 2149 C C . THR A 1 266 ? -5.651 0.285 11.528 1.00 94.25 266 THR A C 1
ATOM 2151 O O . THR A 1 266 ? -4.732 0.984 11.964 1.00 94.25 266 THR A O 1
ATOM 2154 N N . ASP A 1 267 ? -6.417 0.680 10.517 1.00 91.44 267 ASP A N 1
ATOM 2155 C CA . ASP A 1 267 ? -6.240 1.981 9.866 1.00 91.44 267 ASP A CA 1
ATOM 2156 C C . ASP A 1 267 ? -6.459 3.140 10.838 1.00 91.44 267 ASP A C 1
ATOM 2158 O O . ASP A 1 267 ? -7.429 3.166 11.584 1.00 91.44 267 ASP A O 1
ATOM 2162 N N . PHE A 1 268 ? -5.544 4.108 10.847 1.00 88.50 268 PHE A N 1
ATOM 2163 C CA . PHE A 1 268 ? -5.596 5.224 11.785 1.00 88.50 268 PHE A CA 1
ATOM 2164 C C . PHE A 1 268 ? -6.693 6.235 11.416 1.00 88.50 268 PHE A C 1
ATOM 2166 O O . PHE A 1 268 ? -6.663 6.816 10.329 1.00 88.50 268 PHE A O 1
ATOM 2173 N N . TYR A 1 269 ? -7.574 6.529 12.373 1.00 85.81 269 TYR A N 1
ATOM 2174 C CA . TYR A 1 269 ? -8.512 7.652 12.325 1.00 85.81 269 TYR A CA 1
ATOM 2175 C C . TYR A 1 269 ? -8.109 8.725 13.348 1.00 85.81 269 TYR A C 1
ATOM 2177 O O . TYR A 1 269 ? -7.557 8.429 14.408 1.00 85.81 269 TYR A O 1
ATOM 2185 N N . GLU A 1 270 ? -8.307 10.000 13.003 1.00 80.50 270 GLU A N 1
ATOM 2186 C CA . GLU A 1 270 ? -7.532 11.108 13.579 1.00 80.50 270 GLU A CA 1
ATOM 2187 C C . GLU A 1 270 ? -7.661 11.277 15.098 1.00 80.50 270 GLU A C 1
ATOM 2189 O O . GLU A 1 270 ? -6.656 11.525 15.787 1.00 80.50 270 GLU A O 1
ATOM 2194 N N . LYS A 1 271 ? -8.896 11.218 15.612 1.00 86.62 271 LYS A N 1
ATOM 2195 C CA . LYS A 1 271 ? -9.222 11.659 16.973 1.00 86.62 271 LYS A CA 1
ATOM 2196 C C . LYS A 1 271 ? -10.078 10.620 17.695 1.00 86.62 271 LYS A C 1
ATOM 2198 O O . LYS A 1 271 ? -11.088 10.206 17.137 1.00 86.62 271 LYS A O 1
ATOM 2203 N N . PRO A 1 272 ? -9.741 10.256 18.945 1.00 89.50 272 PRO A N 1
ATOM 2204 C CA . PRO A 1 272 ? -10.668 9.529 19.805 1.00 89.50 272 PRO A CA 1
ATOM 2205 C C . PRO A 1 272 ? -11.972 10.319 19.944 1.00 89.50 272 PRO A C 1
ATOM 2207 O O . PRO A 1 272 ? -11.927 11.537 20.165 1.00 89.50 272 PRO A O 1
ATOM 2210 N N . ALA A 1 273 ? -13.122 9.652 19.846 1.00 90.62 273 ALA A N 1
ATOM 2211 C CA . ALA A 1 273 ? -14.415 10.320 19.964 1.00 90.62 273 ALA A CA 1
ATOM 2212 C C . ALA A 1 273 ? -14.560 10.986 21.342 1.00 90.62 273 ALA A C 1
ATOM 2214 O O . ALA A 1 273 ? -15.037 12.112 21.435 1.00 90.62 273 ALA A O 1
ATOM 2215 N N . THR A 1 274 ? -14.023 10.386 22.406 1.00 90.69 274 THR A N 1
ATOM 2216 C CA . THR A 1 274 ? -13.994 10.976 23.760 1.00 90.69 274 THR A CA 1
ATOM 2217 C C . THR A 1 274 ? -13.502 12.425 23.792 1.00 90.69 274 THR A C 1
ATOM 2219 O O . THR A 1 274 ? -14.110 13.261 24.458 1.00 90.69 274 THR A O 1
ATOM 2222 N N . ALA A 1 275 ? -12.459 12.768 23.031 1.00 88.69 275 ALA A N 1
ATOM 2223 C CA . ALA A 1 275 ? -11.915 14.126 22.986 1.00 88.69 275 ALA A CA 1
ATOM 2224 C C . ALA A 1 275 ? -12.869 15.138 22.322 1.00 88.69 275 ALA A C 1
ATOM 2226 O O . ALA A 1 275 ? -12.864 16.322 22.667 1.00 88.69 275 ALA A O 1
ATOM 2227 N N . LEU A 1 276 ? -13.684 14.688 21.364 1.00 89.31 276 LEU A N 1
ATOM 2228 C CA . LEU A 1 276 ? -14.750 15.489 20.764 1.00 89.31 276 LEU A CA 1
ATOM 2229 C C . LEU A 1 276 ? -15.897 15.682 21.764 1.00 89.31 276 LEU A C 1
ATOM 2231 O O . LEU A 1 276 ? -16.348 16.806 21.974 1.00 89.31 276 LEU A O 1
ATOM 2235 N N . TYR A 1 277 ? -16.316 14.603 22.425 1.00 88.62 277 TYR A N 1
ATOM 2236 C CA . TYR A 1 277 ? -17.428 14.598 23.375 1.00 88.62 277 TYR A CA 1
ATOM 2237 C C . TYR A 1 277 ? -17.150 15.416 24.643 1.00 88.62 277 TYR A C 1
ATOM 2239 O O . TYR A 1 277 ? -18.031 16.134 25.116 1.00 88.62 277 TYR A O 1
ATOM 2247 N N . GLN A 1 278 ? -15.901 15.442 25.119 1.00 88.88 278 GLN A N 1
ATOM 2248 C CA . GLN A 1 278 ? -15.458 16.345 26.193 1.00 88.88 278 GLN A CA 1
ATOM 2249 C C . GLN A 1 278 ? -15.684 17.829 25.863 1.00 88.88 278 GLN A C 1
ATOM 2251 O O . GLN A 1 278 ? -15.910 18.636 26.763 1.00 88.88 278 GLN A O 1
ATOM 2256 N N . LYS A 1 279 ? -15.647 18.203 24.578 1.00 88.50 279 LYS A N 1
ATOM 2257 C CA . LYS A 1 279 ? -15.863 19.582 24.115 1.00 88.50 279 LYS A CA 1
ATOM 2258 C C . LYS A 1 279 ? -17.328 19.915 23.837 1.00 88.50 279 LYS A C 1
ATOM 2260 O O . LYS A 1 279 ? -17.591 21.029 23.398 1.00 88.50 279 LYS A O 1
ATOM 2265 N N . ARG A 1 280 ? -18.255 18.986 24.109 1.00 86.69 280 ARG A N 1
ATOM 2266 C CA . ARG A 1 280 ? -19.692 19.086 23.809 1.00 86.69 280 ARG A CA 1
ATOM 2267 C C . ARG A 1 280 ? -19.947 19.375 22.321 1.00 86.69 280 ARG A C 1
ATOM 2269 O O . ARG A 1 280 ? -20.074 20.539 21.935 1.00 86.69 280 ARG A O 1
ATOM 2276 N N . PRO A 1 281 ? -19.997 18.336 21.473 1.00 87.88 281 PRO A N 1
ATOM 2277 C CA . PRO A 1 281 ? -20.210 18.512 20.045 1.00 87.88 281 PRO A CA 1
ATOM 2278 C C . PRO A 1 281 ? -21.563 19.180 19.751 1.00 87.88 281 PRO A C 1
ATOM 2280 O O . PRO A 1 281 ? -22.487 19.114 20.567 1.00 87.88 281 PRO A O 1
ATOM 2283 N N . PRO A 1 282 ? -21.705 19.817 18.577 1.00 89.50 282 PRO A N 1
ATOM 2284 C CA . PRO A 1 282 ? -22.994 20.307 18.107 1.00 89.50 282 PRO A CA 1
ATOM 2285 C C . PRO A 1 282 ? -24.050 19.195 18.074 1.00 89.50 282 PRO A C 1
ATOM 2287 O O . PRO A 1 282 ? -23.741 18.057 17.737 1.00 89.50 282 PRO A O 1
ATOM 2290 N N . ILE A 1 283 ? -25.311 19.542 18.347 1.00 86.44 283 ILE A N 1
ATOM 2291 C CA . ILE A 1 283 ? -26.413 18.565 18.441 1.00 86.44 283 ILE A CA 1
ATOM 2292 C C . ILE A 1 283 ? -26.581 17.738 17.160 1.00 86.44 283 ILE A C 1
ATOM 2294 O O . ILE A 1 283 ? -26.791 16.537 17.260 1.00 86.44 283 ILE A O 1
ATOM 2298 N N . HIS A 1 284 ? -26.457 18.347 15.975 1.00 85.56 284 HIS A N 1
ATOM 2299 C CA . HIS A 1 284 ? -26.575 17.606 14.710 1.00 85.56 284 HIS A CA 1
ATOM 2300 C C . HIS A 1 284 ? -25.560 16.459 14.633 1.00 85.56 284 HIS A C 1
ATOM 2302 O O . HIS A 1 284 ? -25.920 15.353 14.261 1.00 85.56 284 HIS A O 1
ATOM 2308 N N . LEU A 1 285 ? -24.333 16.685 15.107 1.00 90.31 285 LEU A N 1
ATOM 2309 C CA . LEU A 1 285 ? -23.293 15.665 15.109 1.00 90.31 285 LEU A CA 1
ATOM 2310 C C . LEU A 1 285 ? -23.575 14.550 16.126 1.00 90.31 285 LEU A C 1
ATOM 2312 O O . LEU A 1 285 ? -23.250 13.394 15.885 1.00 90.31 285 LEU A O 1
ATOM 2316 N N . VAL A 1 286 ? -24.203 14.883 17.257 1.00 89.62 286 VAL A N 1
ATOM 2317 C CA . VAL A 1 286 ? -24.671 13.880 18.228 1.00 89.62 286 VAL A CA 1
ATOM 2318 C C . VAL A 1 286 ? -25.759 12.996 17.613 1.00 89.62 286 VAL A C 1
ATOM 2320 O O . VAL A 1 286 ? -25.745 11.789 17.832 1.00 89.62 286 VAL A O 1
ATOM 2323 N N . ILE A 1 287 ? -26.672 13.572 16.824 1.00 84.75 287 ILE A N 1
ATOM 2324 C CA . ILE A 1 287 ? -27.723 12.825 16.111 1.00 84.75 287 ILE A CA 1
ATOM 2325 C C . ILE A 1 287 ? -27.111 11.932 15.021 1.00 84.75 287 ILE A C 1
ATOM 2327 O O . ILE A 1 287 ? -27.460 10.755 14.939 1.00 84.75 287 ILE A O 1
ATOM 2331 N N . ASP A 1 288 ? -26.154 12.449 14.248 1.00 88.81 288 ASP A N 1
ATOM 2332 C CA . ASP A 1 288 ? -25.446 11.669 13.225 1.00 88.81 288 ASP A CA 1
ATOM 2333 C C . ASP A 1 288 ? -24.718 10.471 13.856 1.00 88.81 288 ASP A C 1
ATOM 2335 O O . ASP A 1 288 ? -24.890 9.328 13.432 1.00 88.81 288 ASP A O 1
ATOM 2339 N N . HIS A 1 289 ? -23.960 10.698 14.933 1.00 92.81 289 HIS A N 1
ATOM 2340 C CA . HIS A 1 289 ? -23.271 9.626 15.653 1.00 92.81 289 HIS A CA 1
ATOM 2341 C C . HIS A 1 289 ? -24.230 8.643 16.333 1.00 92.81 289 HIS A C 1
ATOM 2343 O O . HIS A 1 289 ? -23.927 7.450 16.409 1.00 92.81 289 HIS A O 1
ATOM 2349 N N . LEU A 1 290 ? -25.384 9.111 16.824 1.00 89.94 290 LEU A N 1
ATOM 2350 C CA . LEU A 1 290 ? -26.436 8.242 17.346 1.00 89.94 290 LEU A CA 1
ATOM 2351 C C . LEU A 1 290 ? -26.861 7.234 16.273 1.00 89.94 290 LEU A C 1
ATOM 2353 O O . LEU A 1 290 ? -26.819 6.026 16.514 1.00 89.94 290 LEU A O 1
ATOM 2357 N N . GLU A 1 291 ? -27.209 7.724 15.083 1.00 87.38 291 GLU A N 1
ATOM 2358 C CA . GLU A 1 291 ? -27.600 6.876 13.962 1.00 87.38 291 GLU A CA 1
ATOM 2359 C C . GLU A 1 291 ? -26.460 5.947 13.513 1.00 87.38 291 GLU A C 1
ATOM 2361 O O . GLU A 1 291 ? -26.689 4.760 13.266 1.00 87.38 291 GLU A O 1
ATOM 2366 N N . GLU A 1 292 ? -25.230 6.451 13.422 1.00 92.19 292 GLU A N 1
ATOM 2367 C CA . GLU A 1 292 ? -24.068 5.654 13.022 1.00 92.19 292 GLU A CA 1
ATOM 2368 C C . GLU A 1 292 ? -23.765 4.522 14.005 1.00 92.19 292 GLU A C 1
ATOM 2370 O O . GLU A 1 292 ? -23.534 3.394 13.567 1.00 92.19 292 GLU A O 1
ATOM 2375 N N . GLY A 1 293 ? -23.829 4.781 15.314 1.00 93.00 293 GLY A N 1
ATOM 2376 C CA . GLY A 1 293 ? -23.628 3.758 16.340 1.00 93.00 293 GLY A CA 1
ATOM 2377 C C . GLY A 1 293 ? -24.692 2.658 16.290 1.00 93.00 293 GLY A C 1
ATOM 2378 O O . GLY A 1 293 ? -24.357 1.474 16.306 1.00 93.00 293 GLY A O 1
ATOM 2379 N N . ILE A 1 294 ? -25.969 3.025 16.123 1.00 90.44 294 ILE A N 1
ATOM 2380 C CA . ILE A 1 294 ? -27.065 2.053 15.958 1.00 90.44 294 ILE A CA 1
ATOM 2381 C C . ILE A 1 294 ? -26.852 1.210 14.691 1.00 90.44 294 ILE A C 1
ATOM 2383 O O . ILE A 1 294 ? -26.938 -0.020 14.734 1.00 90.44 294 ILE A O 1
ATOM 2387 N N . ARG A 1 295 ? -26.543 1.854 13.556 1.00 90.00 295 ARG A N 1
ATOM 2388 C CA . ARG A 1 295 ? -26.279 1.174 12.276 1.00 90.00 295 ARG A CA 1
ATOM 2389 C C . ARG A 1 295 ? -25.107 0.207 12.377 1.00 90.00 295 ARG A C 1
ATOM 2391 O O . ARG A 1 295 ? -25.180 -0.895 11.832 1.00 90.00 295 ARG A O 1
ATOM 2398 N N . LEU A 1 296 ? -24.044 0.608 13.066 1.00 93.81 296 LEU A N 1
ATOM 2399 C CA . LEU A 1 296 ? -22.871 -0.220 13.300 1.00 93.81 296 LEU A CA 1
ATOM 2400 C C . LEU A 1 296 ? -23.243 -1.478 14.096 1.00 93.81 296 LEU A C 1
ATOM 2402 O O . LEU A 1 296 ? -22.974 -2.587 13.636 1.00 93.81 296 LEU A O 1
ATOM 2406 N N . LEU A 1 297 ? -23.917 -1.322 15.238 1.00 93.81 297 LEU A N 1
ATOM 2407 C CA . LEU A 1 297 ? -24.352 -2.437 16.087 1.00 93.81 297 LEU A CA 1
ATOM 2408 C C . LEU A 1 297 ? -25.299 -3.398 15.352 1.00 93.81 297 LEU A C 1
ATOM 2410 O O . LEU A 1 297 ? -25.178 -4.620 15.484 1.00 93.81 297 LEU A O 1
ATOM 2414 N N . TRP A 1 298 ? -26.185 -2.864 14.508 1.00 90.25 298 TRP A N 1
ATOM 2415 C CA . TRP A 1 298 ? -27.047 -3.670 13.644 1.00 90.25 298 TRP A CA 1
ATOM 2416 C C . TRP A 1 298 ? -26.246 -4.504 12.636 1.00 90.25 298 TRP A C 1
ATOM 2418 O O . TRP A 1 298 ? -26.486 -5.704 12.483 1.00 90.25 298 TRP A O 1
ATOM 2428 N N . CYS A 1 299 ? -25.279 -3.882 11.953 1.00 91.75 299 CYS A N 1
ATOM 2429 C CA . CYS A 1 299 ? -24.430 -4.572 10.982 1.00 91.75 299 CYS A CA 1
ATOM 2430 C C . CYS A 1 299 ? -23.568 -5.653 11.650 1.00 91.75 299 CYS A C 1
ATOM 2432 O O . CYS A 1 299 ? -23.420 -6.740 11.095 1.00 91.75 299 CYS A O 1
ATOM 2434 N N . LEU A 1 300 ? -23.040 -5.381 12.847 1.00 94.12 300 LEU A N 1
ATOM 2435 C CA . LEU A 1 300 ? -22.318 -6.369 13.652 1.00 94.12 300 LEU A CA 1
ATOM 2436 C C . LEU A 1 300 ? -23.223 -7.554 14.013 1.00 94.12 300 LEU A C 1
ATOM 2438 O O . LEU A 1 300 ? -22.822 -8.703 13.837 1.00 94.12 300 LEU A O 1
ATOM 2442 N N . GLY A 1 301 ? -24.478 -7.289 14.391 1.00 92.81 301 GLY A N 1
ATOM 2443 C CA . GLY A 1 301 ? -25.475 -8.331 14.648 1.00 92.81 301 GLY A CA 1
ATOM 2444 C C . GLY A 1 301 ? -25.730 -9.204 13.415 1.00 92.81 301 GLY A C 1
ATOM 2445 O O . GLY A 1 301 ? -25.687 -10.431 13.501 1.00 92.81 301 GLY A O 1
ATOM 2446 N N . LYS A 1 302 ? -25.886 -8.589 12.226 1.00 90.31 302 LYS A N 1
ATOM 2447 C CA . LYS A 1 302 ? -26.017 -9.324 10.947 1.00 90.31 302 LYS A CA 1
ATOM 2448 C C . LYS A 1 302 ? -24.799 -10.198 10.658 1.00 90.31 302 LYS A C 1
ATOM 2450 O O . LYS A 1 302 ? -24.959 -11.274 10.089 1.00 90.31 302 LYS A O 1
ATOM 2455 N N . ALA A 1 303 ? -23.612 -9.737 11.037 1.00 91.38 303 ALA A N 1
ATOM 2456 C CA . ALA A 1 303 ? -22.364 -10.463 10.857 1.00 91.38 303 ALA A CA 1
ATOM 2457 C C . ALA A 1 303 ? -22.134 -11.570 11.907 1.00 91.38 303 ALA A C 1
ATOM 2459 O O . ALA A 1 303 ? -21.110 -12.246 11.841 1.00 91.38 303 ALA A O 1
ATOM 2460 N N . GLY A 1 304 ? -23.052 -11.774 12.863 1.00 94.31 304 GLY A N 1
ATOM 2461 C CA . GLY A 1 304 ? -22.870 -12.748 13.945 1.00 94.31 304 GLY A CA 1
ATOM 2462 C C . GLY A 1 304 ? -21.836 -12.305 14.982 1.00 94.31 304 GLY A C 1
ATOM 2463 O O . GLY A 1 304 ? -21.134 -13.134 15.557 1.00 94.31 304 GLY A O 1
ATOM 2464 N N . VAL A 1 305 ? -21.701 -10.995 15.196 1.00 95.88 305 VAL A N 1
ATOM 2465 C CA . VAL A 1 305 ? -20.753 -10.409 16.147 1.00 95.88 305 VAL A CA 1
ATOM 2466 C C . VAL A 1 305 ? -21.522 -9.674 17.234 1.00 95.88 305 VAL A C 1
ATOM 2468 O O . VAL A 1 305 ? -22.220 -8.702 16.948 1.00 95.88 305 VAL A O 1
ATOM 2471 N N . SER A 1 306 ? -21.378 -10.117 18.481 1.00 94.56 306 SER A N 1
ATOM 2472 C CA . SER A 1 306 ? -21.912 -9.402 19.642 1.00 94.56 306 SER A CA 1
ATOM 2473 C C . SER A 1 306 ? -20.866 -8.484 20.252 1.00 94.56 306 SER A C 1
ATOM 2475 O O . SER A 1 306 ? -19.702 -8.876 20.343 1.00 94.56 306 SER A O 1
ATOM 2477 N N . VAL A 1 307 ? -21.294 -7.322 20.737 1.00 93.44 307 VAL A N 1
ATOM 2478 C CA . VAL A 1 307 ? -20.464 -6.372 21.483 1.00 93.44 307 VAL A CA 1
ATOM 2479 C C . VAL A 1 307 ? -20.870 -6.392 22.957 1.00 93.44 307 VAL A C 1
ATOM 2481 O O . VAL A 1 307 ? -22.043 -6.207 23.271 1.00 93.44 307 VAL A O 1
ATOM 2484 N N . ALA A 1 308 ? -19.917 -6.630 23.860 1.00 89.69 308 ALA A N 1
ATOM 2485 C CA . ALA A 1 308 ? -20.159 -6.646 25.304 1.00 89.69 308 ALA A CA 1
ATOM 2486 C C . ALA A 1 308 ? -20.386 -5.235 25.869 1.00 89.69 308 ALA A C 1
ATOM 2488 O O . ALA A 1 308 ? -21.319 -5.014 26.637 1.00 89.69 308 ALA A O 1
ATOM 2489 N N . GLU A 1 309 ? -19.555 -4.280 25.453 1.00 88.06 309 GLU A N 1
ATOM 2490 C CA . GLU A 1 309 ? -19.646 -2.875 25.840 1.00 88.06 309 GLU A CA 1
ATOM 2491 C C . GLU A 1 309 ? -19.409 -1.991 24.611 1.00 88.06 309 GLU A C 1
ATOM 2493 O O . GLU A 1 309 ? -18.407 -2.142 23.909 1.00 88.06 309 GLU A O 1
ATOM 2498 N N . PHE A 1 310 ? -20.332 -1.065 24.344 1.00 91.19 310 PHE A N 1
ATOM 2499 C CA . PHE A 1 310 ? -20.229 -0.108 23.245 1.00 91.19 310 PHE A CA 1
ATOM 2500 C C . PHE A 1 310 ? -20.403 1.316 23.769 1.00 91.19 310 PHE A C 1
ATOM 2502 O O . PHE A 1 310 ? -21.300 1.586 24.561 1.00 91.19 310 PHE A O 1
ATOM 2509 N N . GLY A 1 311 ? -19.542 2.228 23.321 1.00 90.06 311 GLY A N 1
ATOM 2510 C CA . GLY A 1 311 ? -19.510 3.599 23.813 1.00 90.06 311 GLY A CA 1
ATOM 2511 C C . GLY A 1 311 ? -18.467 4.459 23.102 1.00 90.06 311 GLY A C 1
ATOM 2512 O O . GLY A 1 311 ? -17.656 3.972 22.307 1.00 90.06 311 GLY A O 1
ATOM 2513 N N . VAL A 1 312 ? -18.474 5.762 23.403 1.00 89.81 312 VAL A N 1
ATOM 2514 C CA . VAL A 1 312 ? -17.599 6.763 22.759 1.00 89.81 312 VAL A CA 1
ATOM 2515 C C . VAL A 1 312 ? -16.109 6.482 22.983 1.00 89.81 312 VAL A C 1
ATOM 2517 O O . VAL A 1 312 ? -15.276 6.878 22.173 1.00 89.81 312 VAL A O 1
ATOM 2520 N N . GLN A 1 313 ? -15.759 5.788 24.065 1.00 88.56 313 GLN A N 1
ATOM 2521 C CA . GLN A 1 313 ? -14.401 5.371 24.418 1.00 88.56 313 GLN A CA 1
ATOM 2522 C C . GLN A 1 313 ? -13.795 4.370 23.432 1.00 88.56 313 GLN A C 1
ATOM 2524 O O . GLN A 1 313 ? -12.578 4.353 23.263 1.00 88.56 313 GLN A O 1
ATOM 2529 N N . TRP A 1 314 ? -14.632 3.600 22.737 1.00 89.00 314 TRP A N 1
ATOM 2530 C CA . TRP A 1 314 ? -14.205 2.594 21.761 1.00 89.00 314 TRP A CA 1
ATOM 2531 C C . TRP A 1 314 ? -14.141 3.138 20.328 1.00 89.00 314 TRP A C 1
ATOM 2533 O O . TRP A 1 314 ? -13.671 2.457 19.412 1.00 89.00 314 TRP A O 1
ATOM 2543 N N . CYS A 1 315 ? -14.599 4.376 20.127 1.00 91.31 315 CYS A N 1
ATOM 2544 C CA . CYS A 1 315 ? -14.769 4.968 18.811 1.00 91.31 315 CYS A CA 1
ATOM 2545 C C . CYS A 1 315 ? -13.765 6.089 18.526 1.00 91.31 315 CYS A C 1
ATOM 2547 O O . CYS A 1 315 ? -13.327 6.835 19.406 1.00 91.31 315 CYS A O 1
ATOM 2549 N N . PHE A 1 316 ? -13.454 6.247 17.247 1.00 93.06 316 PHE A N 1
ATOM 2550 C CA . PHE A 1 316 ? -12.688 7.344 16.679 1.00 93.06 316 PHE A CA 1
ATOM 2551 C C . PHE A 1 316 ? -13.551 8.120 15.692 1.00 93.06 316 PHE A C 1
ATOM 2553 O O . PHE A 1 316 ? -14.565 7.628 15.204 1.00 93.06 316 PHE A O 1
ATOM 2560 N N . VAL A 1 317 ? -13.141 9.353 15.425 1.00 92.94 317 VAL A N 1
ATOM 2561 C CA . VAL A 1 317 ? -13.811 10.259 14.502 1.00 92.94 317 VAL A CA 1
ATOM 2562 C C . VAL A 1 317 ? -12.825 10.681 13.420 1.00 92.94 317 VAL A C 1
ATOM 2564 O O . VAL A 1 317 ? -11.683 11.055 13.717 1.00 92.94 317 VAL A O 1
ATOM 2567 N N . ASP A 1 318 ? -13.256 10.587 12.164 1.00 92.25 318 ASP A N 1
ATOM 2568 C CA . ASP A 1 318 ? -12.459 11.003 11.010 1.00 92.25 318 ASP A CA 1
ATOM 2569 C C . ASP A 1 318 ? -12.609 12.502 10.687 1.00 92.25 318 ASP A C 1
ATOM 2571 O O . ASP A 1 318 ? -13.291 13.257 11.383 1.00 92.25 318 ASP A O 1
ATOM 2575 N N . SER A 1 319 ? -11.944 12.961 9.626 1.00 89.81 319 SER A N 1
ATOM 2576 C CA . SER A 1 319 ? -11.988 14.364 9.195 1.00 89.81 319 SER A CA 1
ATOM 2577 C C . SER A 1 319 ? -13.358 14.815 8.669 1.00 89.81 319 SER A C 1
ATOM 2579 O O . SER A 1 319 ? -13.617 16.017 8.623 1.00 89.81 319 SER A O 1
ATOM 2581 N N . ASN A 1 320 ? -14.239 13.876 8.317 1.00 91.25 320 ASN A N 1
ATOM 2582 C CA . ASN A 1 320 ? -15.621 14.124 7.911 1.00 91.25 320 ASN A CA 1
ATOM 2583 C C . ASN A 1 320 ? -16.604 13.989 9.085 1.00 91.25 320 ASN A C 1
ATOM 2585 O O . ASN A 1 320 ? -17.813 14.013 8.874 1.00 91.25 320 ASN A O 1
ATOM 2589 N N . ASN A 1 321 ? -16.091 13.860 10.310 1.00 91.62 321 ASN A N 1
ATOM 2590 C CA . ASN A 1 321 ? -16.851 13.608 11.526 1.00 91.62 321 ASN A CA 1
ATOM 2591 C C . ASN A 1 321 ? -17.670 12.305 11.509 1.00 91.62 321 ASN A C 1
ATOM 2593 O O . ASN A 1 321 ? -18.751 12.255 12.078 1.00 91.62 321 ASN A O 1
ATOM 2597 N N . ARG A 1 322 ? -17.167 11.253 10.856 1.00 93.06 322 ARG A N 1
ATOM 2598 C CA . ARG A 1 322 ? -17.780 9.915 10.878 1.00 93.06 322 ARG A CA 1
ATOM 2599 C C . ARG A 1 322 ? -17.250 9.102 12.050 1.00 93.06 322 ARG A C 1
ATOM 2601 O O . ARG A 1 322 ? -16.054 9.176 12.341 1.00 93.06 322 ARG A O 1
ATOM 2608 N N . LEU A 1 323 ? -18.102 8.281 12.654 1.00 93.00 323 LEU A N 1
ATOM 2609 C CA . LEU A 1 323 ? -17.759 7.368 13.739 1.00 93.00 323 LEU A CA 1
ATOM 2610 C C . LEU A 1 323 ? -17.129 6.068 13.211 1.00 93.00 323 LEU A C 1
ATOM 2612 O O . LEU A 1 323 ? -17.646 5.430 12.291 1.00 93.00 323 LEU A O 1
ATOM 2616 N N . TRP A 1 324 ? -16.029 5.652 13.840 1.00 94.38 324 TRP A N 1
ATOM 2617 C CA . TRP A 1 324 ? -15.289 4.436 13.511 1.00 94.38 324 TRP A CA 1
ATOM 2618 C C . TRP A 1 324 ? -14.969 3.624 14.769 1.00 94.38 324 TRP A C 1
ATOM 2620 O O . TRP A 1 324 ? -14.297 4.114 15.673 1.00 94.38 324 TRP A O 1
ATOM 2630 N N . LEU A 1 325 ? -15.398 2.364 14.820 1.00 93.44 325 LEU A N 1
ATOM 2631 C CA . LEU A 1 325 ? -15.009 1.404 15.849 1.00 93.44 325 LEU A CA 1
ATOM 2632 C C . LEU A 1 325 ? -13.618 0.856 15.537 1.00 93.44 325 LEU A C 1
ATOM 2634 O O . LEU A 1 325 ? -13.417 0.147 14.549 1.00 93.44 325 LEU A O 1
ATOM 2638 N N . GLN A 1 326 ? -12.656 1.207 16.384 1.00 88.00 326 GLN A N 1
ATOM 2639 C CA . GLN A 1 326 ? -11.244 0.898 16.167 1.00 88.00 326 GLN A CA 1
ATOM 2640 C C . GLN A 1 326 ? -10.825 -0.424 16.810 1.00 88.00 326 GLN A C 1
ATOM 2642 O O . GLN A 1 326 ? -9.993 -1.153 16.268 1.00 88.00 326 GLN A O 1
ATOM 2647 N N . ASP A 1 327 ? -11.384 -0.703 17.986 1.00 86.56 327 ASP A N 1
ATOM 2648 C CA . ASP A 1 327 ? -11.000 -1.826 18.820 1.00 86.56 327 ASP A CA 1
ATOM 2649 C C . ASP A 1 327 ? -12.152 -2.820 18.959 1.00 86.56 327 ASP A C 1
ATOM 2651 O O . ASP A 1 327 ? -13.208 -2.506 19.500 1.00 86.56 327 ASP A O 1
ATOM 2655 N N . LEU A 1 328 ? -11.917 -4.043 18.485 1.00 90.44 328 LEU A N 1
ATOM 2656 C CA . LEU A 1 328 ? -12.844 -5.165 18.614 1.00 90.44 328 LEU A CA 1
ATOM 2657 C C . LEU A 1 328 ? -12.602 -5.980 19.896 1.00 90.44 328 LEU A C 1
ATOM 2659 O O . LEU A 1 328 ? -13.039 -7.124 19.979 1.00 90.44 328 LEU A O 1
ATOM 2663 N N . SER A 1 329 ? -11.907 -5.417 20.893 1.00 87.94 329 SER A N 1
ATOM 2664 C CA . SER A 1 329 ? -11.632 -6.079 22.177 1.00 87.94 329 SER A CA 1
ATOM 2665 C C . SER A 1 329 ? -12.899 -6.557 22.893 1.00 87.94 329 SER A C 1
ATOM 2667 O O . SER A 1 329 ? -12.880 -7.612 23.520 1.00 87.94 329 SER A O 1
ATOM 2669 N N . GLN A 1 330 ? -14.003 -5.822 22.732 1.00 89.69 330 GLN A N 1
ATOM 2670 C CA . GLN A 1 330 ? -15.319 -6.131 23.303 1.00 89.69 330 GLN A CA 1
ATOM 2671 C C . GLN A 1 330 ? -16.202 -7.002 22.396 1.00 89.69 330 GLN A C 1
ATOM 2673 O O . GLN A 1 330 ? -17.384 -7.175 22.683 1.00 89.69 330 GLN A O 1
ATOM 2678 N N . CYS A 1 331 ? -15.677 -7.497 21.271 1.00 92.56 331 CYS A N 1
ATOM 2679 C CA . CYS A 1 331 ? -16.458 -8.218 20.270 1.00 92.56 331 CYS A CA 1
ATOM 2680 C C . CYS A 1 331 ? -16.199 -9.726 20.308 1.00 92.56 331 CYS A C 1
ATOM 2682 O O . CYS A 1 331 ? -15.054 -10.178 20.373 1.00 92.56 331 CYS A O 1
ATOM 2684 N N . GLU A 1 332 ? -17.268 -10.505 20.157 1.00 92.75 332 GLU A N 1
ATOM 2685 C CA . GLU A 1 332 ? -17.216 -11.965 20.095 1.00 92.75 332 GLU A CA 1
ATOM 2686 C C . GLU A 1 332 ? -18.121 -12.513 18.990 1.00 92.75 332 GLU A C 1
ATOM 2688 O O . GLU A 1 332 ? -19.193 -11.972 18.714 1.00 92.75 332 GLU A O 1
ATOM 2693 N N . LEU A 1 333 ? -17.695 -13.618 18.371 1.00 92.75 333 LEU A N 1
ATOM 2694 C CA . LEU A 1 333 ? -18.525 -14.365 17.428 1.00 92.75 333 LEU A CA 1
ATOM 2695 C C . LEU A 1 333 ? -19.593 -15.157 18.181 1.00 92.75 333 LEU A C 1
ATOM 2697 O O . LEU A 1 333 ? -19.282 -15.923 19.093 1.00 92.75 333 LEU A O 1
ATOM 2701 N N . CYS A 1 334 ? -20.841 -15.026 17.753 1.00 92.94 334 CYS A N 1
ATOM 2702 C CA . CYS A 1 334 ? -21.957 -15.822 18.250 1.00 92.94 334 CYS A CA 1
ATOM 2703 C C . CYS A 1 334 ? -23.029 -15.995 17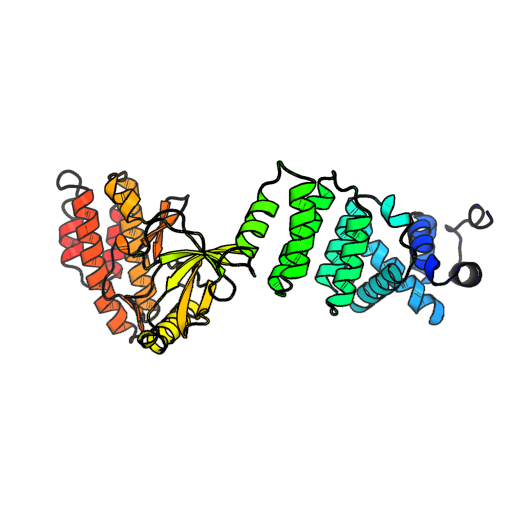.156 1.00 92.94 334 CYS A C 1
ATOM 2705 O O . CYS A 1 334 ? -22.940 -15.370 16.096 1.00 92.94 334 CYS A O 1
ATOM 2707 N N . PRO A 1 335 ? -24.029 -16.876 17.352 1.00 92.00 335 PRO A N 1
ATOM 2708 C CA . PRO A 1 335 ? -25.130 -17.004 16.403 1.00 92.00 335 PRO A CA 1
ATOM 2709 C C . PRO A 1 335 ? -25.795 -15.641 16.140 1.00 92.00 335 PRO A C 1
ATOM 2711 O O . PRO A 1 335 ? -25.983 -14.883 17.094 1.00 92.00 335 PRO A O 1
ATOM 2714 N N . PRO A 1 336 ? -26.178 -15.316 14.888 1.00 89.06 336 PRO A N 1
ATOM 2715 C CA . PRO A 1 336 ? -26.715 -13.998 14.546 1.00 89.06 336 PRO A CA 1
ATOM 2716 C C . PRO A 1 336 ? -27.888 -13.548 15.419 1.00 89.06 336 PRO A C 1
ATOM 2718 O O . PRO A 1 336 ? -27.944 -12.386 15.792 1.00 89.06 336 PRO A O 1
ATOM 2721 N N . GLU A 1 337 ? -28.792 -14.455 15.792 1.00 89.00 337 GLU A N 1
ATOM 2722 C CA . GLU A 1 337 ? -29.932 -14.152 16.672 1.00 89.00 337 GLU A CA 1
ATOM 2723 C C . GLU A 1 337 ? -29.468 -13.642 18.045 1.00 89.00 337 GLU A C 1
ATOM 2725 O O . GLU A 1 337 ? -29.852 -12.555 18.468 1.00 89.00 337 GLU A O 1
ATOM 2730 N N . THR A 1 338 ? -28.535 -14.354 18.683 1.00 91.94 338 THR A N 1
ATOM 2731 C CA . THR A 1 338 ? -27.920 -13.929 19.949 1.00 91.94 338 THR A CA 1
ATOM 2732 C C . THR A 1 338 ? -27.126 -12.629 19.795 1.00 91.94 338 THR A C 1
ATOM 2734 O O . THR A 1 338 ? -27.131 -11.786 20.692 1.00 91.94 338 THR A O 1
ATOM 2737 N N . ALA A 1 339 ? -26.442 -12.446 18.660 1.00 92.25 339 ALA A N 1
ATOM 2738 C CA . ALA A 1 339 ? -25.720 -11.213 18.363 1.00 92.25 339 ALA A CA 1
ATOM 2739 C C . ALA A 1 339 ? -26.674 -10.015 18.265 1.00 92.25 339 ALA A C 1
ATOM 2741 O O . ALA A 1 339 ? -26.370 -8.950 18.799 1.00 92.25 339 ALA A O 1
ATOM 2742 N N . PHE A 1 340 ? -27.836 -10.192 17.628 1.00 89.44 340 PHE A N 1
ATOM 2743 C CA . PHE A 1 340 ? -28.870 -9.163 17.540 1.00 89.44 340 PHE A CA 1
ATOM 2744 C C . PHE A 1 340 ? -29.406 -8.765 18.903 1.00 89.44 340 PHE A C 1
ATOM 2746 O O . PHE A 1 340 ? -29.439 -7.577 19.196 1.00 89.44 340 PHE A O 1
ATOM 2753 N N . GLU A 1 341 ? -29.788 -9.727 19.739 1.00 87.88 341 GLU A N 1
ATOM 2754 C CA . GLU A 1 341 ? -30.325 -9.438 21.072 1.00 87.88 341 GLU A 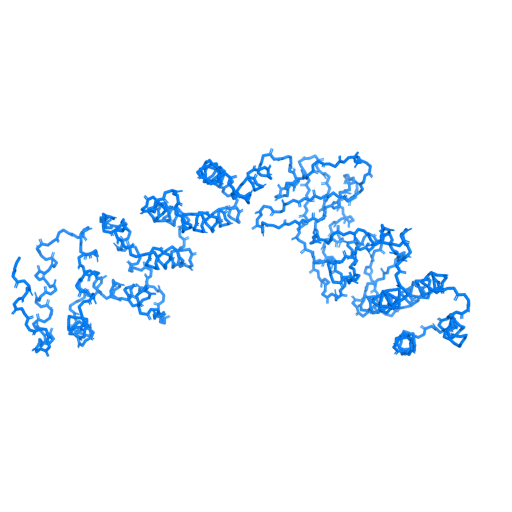CA 1
ATOM 2755 C C . GLU A 1 341 ? -29.319 -8.653 21.924 1.00 87.88 341 GLU A C 1
ATOM 2757 O O . GLU A 1 341 ? -29.645 -7.602 22.480 1.00 87.88 341 GLU A O 1
ATOM 2762 N N . LYS A 1 342 ? -28.060 -9.110 21.964 1.00 90.44 342 LYS A N 1
ATOM 2763 C CA . LYS A 1 342 ? -26.992 -8.428 22.710 1.00 90.44 342 LYS A CA 1
ATOM 2764 C C . LYS A 1 342 ? -26.712 -7.027 22.167 1.00 90.44 342 LYS A C 1
ATOM 2766 O O . LYS A 1 342 ? -26.603 -6.074 22.937 1.00 90.44 342 LYS A O 1
ATOM 2771 N N . ASN A 1 343 ? -26.630 -6.880 20.846 1.00 92.69 343 ASN A N 1
ATOM 2772 C CA . ASN A 1 343 ? -26.347 -5.586 20.232 1.00 92.69 343 ASN A CA 1
ATOM 2773 C C . ASN A 1 343 ? -27.535 -4.620 20.327 1.00 92.69 343 ASN A C 1
ATOM 2775 O O . ASN A 1 343 ? -27.312 -3.413 20.296 1.00 92.69 343 ASN A O 1
ATOM 2779 N N . ALA A 1 344 ? -28.771 -5.114 20.459 1.00 87.06 344 ALA A N 1
ATOM 2780 C CA . ALA A 1 344 ? -29.952 -4.276 20.650 1.00 87.06 344 ALA A CA 1
ATOM 2781 C C . ALA A 1 344 ? -29.900 -3.602 22.024 1.00 87.06 344 ALA A C 1
ATOM 2783 O O . ALA A 1 344 ? -30.065 -2.388 22.115 1.00 87.06 344 ALA A O 1
ATOM 2784 N N . ALA A 1 345 ? -29.550 -4.358 23.069 1.00 88.00 345 ALA A N 1
ATOM 2785 C CA . ALA A 1 345 ? -29.313 -3.802 24.399 1.00 88.00 345 ALA A CA 1
ATOM 2786 C C . ALA A 1 345 ? -28.167 -2.769 24.392 1.00 88.00 345 ALA A C 1
ATOM 2788 O O . ALA A 1 345 ? -28.299 -1.681 24.953 1.00 88.00 345 ALA A O 1
ATOM 2789 N N . ALA A 1 346 ? -27.062 -3.056 23.693 1.00 91.06 346 ALA A N 1
ATOM 2790 C CA . ALA A 1 346 ? -25.974 -2.089 23.525 1.00 91.06 346 ALA A CA 1
ATOM 2791 C C . ALA A 1 346 ? -26.424 -0.819 22.773 1.00 91.06 346 ALA A C 1
ATOM 2793 O O . ALA A 1 346 ? -25.995 0.284 23.112 1.00 91.06 346 ALA A O 1
ATOM 2794 N N . ALA A 1 347 ? -27.313 -0.953 21.782 1.00 89.38 347 ALA A N 1
ATOM 2795 C CA . ALA A 1 347 ? -27.850 0.171 21.017 1.00 89.38 347 ALA A CA 1
ATOM 2796 C C . ALA A 1 347 ? -28.785 1.049 21.859 1.00 89.38 347 ALA A C 1
ATOM 2798 O O . ALA A 1 347 ? -28.746 2.271 21.722 1.00 89.38 347 ALA A O 1
ATOM 2799 N N . GLN A 1 348 ? -29.578 0.452 22.752 1.00 86.44 348 GLN A N 1
ATOM 2800 C CA . GLN A 1 348 ? -30.405 1.185 23.713 1.00 86.44 348 GLN A CA 1
ATOM 2801 C C . GLN A 1 348 ? -29.544 2.008 24.678 1.00 86.44 348 GLN A C 1
ATOM 2803 O O . GLN A 1 348 ? -29.792 3.202 24.842 1.00 86.44 348 GLN A O 1
ATOM 2808 N N . ASN A 1 349 ? -28.494 1.407 25.248 1.00 89.56 349 ASN A N 1
ATOM 2809 C CA . ASN A 1 349 ? -27.561 2.112 26.134 1.00 89.56 349 ASN A CA 1
ATOM 2810 C C . ASN A 1 349 ? -26.861 3.265 25.403 1.00 89.56 349 ASN A C 1
ATOM 2812 O O . ASN A 1 349 ? -26.849 4.395 25.884 1.00 89.56 349 ASN A O 1
ATOM 2816 N N . TRP A 1 350 ? -26.367 3.009 24.187 1.00 90.75 350 TRP A N 1
ATOM 2817 C CA . TRP A 1 350 ? -25.796 4.046 23.330 1.00 90.75 350 TRP A CA 1
ATOM 2818 C C . TRP A 1 350 ? -26.781 5.192 23.078 1.00 90.75 350 TRP A C 1
ATOM 2820 O O . TRP A 1 350 ? -26.418 6.362 23.197 1.00 90.75 350 TRP A O 1
ATOM 2830 N N . ALA A 1 351 ? -28.037 4.874 22.753 1.00 87.56 351 ALA A N 1
ATOM 2831 C CA . ALA A 1 351 ? -29.062 5.877 22.511 1.00 87.56 351 ALA A CA 1
ATOM 2832 C C . ALA A 1 351 ? -29.359 6.717 23.756 1.00 87.56 351 ALA A C 1
ATOM 2834 O O . ALA A 1 351 ? -29.450 7.942 23.645 1.00 87.56 351 ALA A O 1
ATOM 2835 N N . ALA A 1 352 ? -29.456 6.087 24.927 1.00 85.75 352 ALA A N 1
ATOM 2836 C CA . ALA A 1 352 ? -29.635 6.781 26.196 1.00 85.75 352 ALA A CA 1
ATOM 2837 C C . ALA A 1 352 ? -28.488 7.775 26.449 1.00 85.75 352 ALA A C 1
ATOM 2839 O O . ALA A 1 352 ? -28.753 8.965 26.643 1.00 85.75 352 ALA A O 1
ATOM 2840 N N . ASP A 1 353 ? -27.234 7.330 26.315 1.00 87.44 353 ASP A N 1
ATOM 2841 C CA . ASP A 1 353 ? -26.041 8.165 26.503 1.00 87.44 353 ASP A CA 1
ATOM 2842 C C . ASP A 1 353 ? -26.028 9.379 25.557 1.00 87.44 353 ASP A C 1
ATOM 2844 O O . ASP A 1 353 ? -25.751 10.511 25.967 1.00 87.44 353 ASP A O 1
ATOM 2848 N N . GLN A 1 354 ? -26.366 9.184 24.276 1.00 86.12 354 GLN A N 1
ATOM 2849 C CA . GLN A 1 354 ? -26.423 10.293 23.316 1.00 86.12 354 GLN A CA 1
ATOM 2850 C C . GLN A 1 354 ? -27.573 11.269 23.627 1.00 86.12 354 GLN A C 1
ATOM 2852 O O . GLN A 1 354 ? -27.410 12.486 23.507 1.00 86.12 354 GLN A O 1
ATOM 2857 N N . LEU A 1 355 ? -28.737 10.773 24.058 1.00 82.19 355 LEU A N 1
ATOM 2858 C CA . LEU A 1 355 ? -29.908 11.595 24.393 1.00 82.19 355 LEU A CA 1
ATOM 2859 C C . LEU A 1 355 ? -29.728 12.414 25.682 1.00 82.19 355 LEU A C 1
ATOM 2861 O O . LEU A 1 355 ? -30.377 13.457 25.850 1.00 82.19 355 LEU A O 1
ATOM 2865 N N . GLU A 1 356 ? -28.865 11.984 26.602 1.00 83.69 356 GLU A N 1
ATOM 2866 C CA . GLU A 1 356 ? -28.439 12.807 27.739 1.00 83.69 356 GLU A CA 1
ATOM 2867 C C . GLU A 1 356 ? -27.696 14.064 27.283 1.00 83.69 356 GLU A C 1
ATOM 2869 O O . GLU A 1 356 ? -27.953 15.154 27.800 1.00 83.69 356 GLU A O 1
ATOM 2874 N N . LEU A 1 357 ? -26.867 13.951 26.244 1.00 80.12 357 LEU A N 1
ATOM 2875 C CA . LEU A 1 357 ? -26.092 15.070 25.705 1.00 80.12 357 LEU A CA 1
ATOM 2876 C C . LEU A 1 357 ? -26.952 16.098 24.951 1.00 80.12 357 LEU A C 1
ATOM 2878 O O . LEU A 1 357 ? -26.592 17.275 24.899 1.00 80.12 357 LEU A O 1
ATOM 2882 N N . ILE A 1 358 ? -28.096 15.682 24.398 1.00 74.44 358 ILE A N 1
ATOM 2883 C CA . ILE A 1 358 ? -29.046 16.570 23.698 1.00 74.44 358 ILE A CA 1
ATOM 2884 C C . ILE A 1 358 ? -29.884 17.403 24.693 1.00 74.44 358 ILE A C 1
ATOM 2886 O O . ILE A 1 358 ? -30.271 18.536 24.387 1.00 74.44 358 ILE A O 1
ATOM 2890 N N . GLY A 1 359 ? -30.107 16.887 25.908 1.00 64.44 359 GLY A N 1
ATOM 2891 C CA . GLY A 1 359 ? -30.827 17.557 26.996 1.00 64.44 359 GLY A CA 1
ATOM 2892 C C . GLY A 1 359 ? -32.365 17.548 26.859 1.00 64.44 359 GLY A C 1
ATOM 2893 O O . GLY A 1 359 ? -32.904 17.513 25.753 1.00 64.44 359 GLY A O 1
ATOM 2894 N N . PRO A 1 360 ? -33.117 17.614 27.978 1.00 57.62 360 PRO A N 1
ATOM 2895 C CA . PRO A 1 360 ? -34.559 17.326 28.017 1.00 57.62 360 PRO A CA 1
ATOM 2896 C C . PRO A 1 360 ? -35.437 18.297 27.213 1.00 57.62 360 PRO A C 1
ATOM 2898 O O . PRO A 1 360 ? -36.458 17.886 26.679 1.00 57.62 360 PRO A O 1
ATOM 2901 N N . GLY A 1 361 ? -35.033 19.565 27.068 1.00 55.19 361 GLY A N 1
ATOM 2902 C CA . GLY A 1 361 ? -35.812 20.586 26.347 1.00 55.19 361 GLY A CA 1
ATOM 2903 C C . GLY A 1 361 ? -35.745 20.502 24.817 1.00 55.19 361 GLY A C 1
ATOM 2904 O O . GLY A 1 361 ? -36.422 21.270 24.139 1.00 55.19 361 GLY A O 1
ATOM 2905 N N . ARG A 1 362 ? -34.907 19.612 24.269 1.00 53.94 362 ARG A N 1
ATOM 2906 C CA . ARG A 1 362 ? -34.755 19.373 22.822 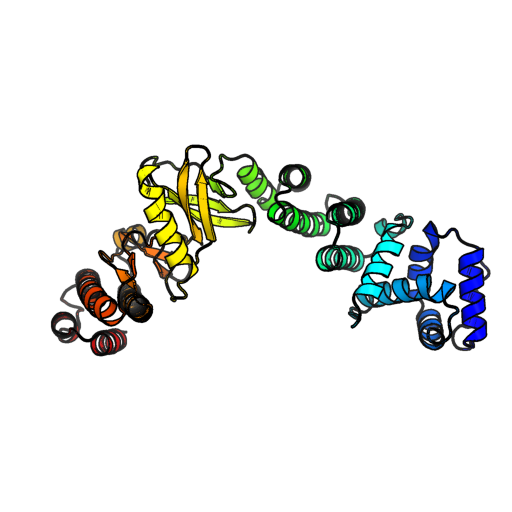1.00 53.94 362 ARG A CA 1
ATOM 2907 C C . ARG A 1 362 ? -34.890 17.900 22.443 1.00 53.94 362 ARG A C 1
ATOM 2909 O O . ARG A 1 362 ? -34.746 17.566 21.271 1.00 53.94 362 ARG A O 1
ATOM 2916 N N . ARG A 1 363 ? -35.194 17.030 23.414 1.00 56.16 363 ARG A N 1
ATOM 2917 C CA . ARG A 1 363 ? -35.657 15.671 23.133 1.00 56.16 363 ARG A CA 1
ATOM 2918 C C . ARG A 1 363 ? -37.002 15.801 22.422 1.00 56.16 363 ARG A C 1
ATOM 2920 O O . ARG A 1 363 ? -37.906 16.418 22.986 1.00 56.16 363 ARG A O 1
ATOM 2927 N N . PRO A 1 364 ? -37.201 15.223 21.233 1.00 52.28 364 PRO A N 1
ATOM 2928 C CA . PRO A 1 364 ? -38.557 14.903 20.835 1.00 52.28 364 PRO A CA 1
ATOM 2929 C C . PRO A 1 364 ? -39.054 13.885 21.864 1.00 52.28 364 PRO A C 1
ATOM 2931 O O . PRO A 1 364 ? -38.590 12.748 21.896 1.00 52.28 364 PRO A O 1
ATOM 2934 N N . LEU A 1 365 ? -39.926 14.343 22.768 1.00 45.00 365 LEU A N 1
ATOM 2935 C CA . LEU A 1 365 ? -40.406 13.608 23.947 1.00 45.00 365 LEU A CA 1
ATOM 2936 C C . LEU A 1 365 ? -40.899 12.187 23.614 1.00 45.00 365 LEU A C 1
ATOM 2938 O O . LEU A 1 365 ? -40.771 11.297 24.438 1.00 45.00 365 LEU A O 1
ATOM 2942 N N . PHE A 1 366 ? -41.354 11.956 22.381 1.00 44.69 366 PHE A N 1
ATOM 2943 C CA . PHE A 1 366 ? -41.815 10.655 21.896 1.00 44.69 366 PHE A CA 1
ATOM 2944 C C . PHE A 1 366 ? -40.714 9.653 21.505 1.00 44.69 366 PHE A C 1
ATOM 2946 O O . PHE A 1 366 ? -40.982 8.458 21.480 1.00 44.69 366 PHE A O 1
ATOM 2953 N N . ALA A 1 367 ? -39.495 10.090 21.171 1.00 48.97 367 ALA A N 1
ATOM 2954 C CA . ALA A 1 367 ? -38.470 9.192 20.626 1.00 48.97 367 ALA A CA 1
ATOM 2955 C C . ALA A 1 367 ? -37.653 8.478 21.711 1.00 48.97 367 ALA A C 1
ATOM 2957 O O . ALA A 1 367 ? -37.268 7.332 21.522 1.00 48.97 367 ALA A O 1
ATOM 2958 N N . ALA A 1 368 ? -37.397 9.143 22.843 1.00 48.41 368 ALA A N 1
ATOM 2959 C CA . ALA A 1 368 ? -36.603 8.584 23.939 1.00 48.41 368 ALA A CA 1
ATOM 2960 C C . ALA A 1 368 ? -37.350 7.475 24.700 1.00 48.41 368 ALA A C 1
ATOM 2962 O O . ALA A 1 368 ? -36.738 6.483 25.074 1.00 48.41 368 ALA A O 1
ATOM 2963 N N . GLU A 1 369 ? -38.663 7.626 24.897 1.00 45.06 369 GLU A N 1
ATOM 2964 C CA . GLU A 1 369 ? -39.496 6.611 25.559 1.00 45.06 369 GLU A CA 1
ATOM 2965 C C . GLU A 1 369 ? -39.700 5.381 24.658 1.00 45.06 369 GLU A C 1
ATOM 2967 O O . GLU A 1 369 ? -39.523 4.258 25.118 1.00 45.06 369 GLU A O 1
ATOM 2972 N N . LEU A 1 370 ? -39.941 5.567 23.351 1.00 48.09 370 LEU A N 1
ATOM 2973 C CA . LEU A 1 370 ? -40.069 4.440 22.418 1.00 48.09 370 LEU A CA 1
ATOM 2974 C C . LEU A 1 370 ? -38.743 3.718 22.149 1.00 48.09 370 LEU A C 1
ATOM 2976 O O . LEU A 1 370 ? -38.741 2.495 22.085 1.00 48.09 370 LEU A O 1
ATOM 2980 N N . LEU A 1 371 ? -37.611 4.422 22.026 1.00 52.25 371 LEU A N 1
ATOM 2981 C CA . LEU A 1 371 ? -36.300 3.779 21.842 1.00 52.25 371 LEU A CA 1
ATOM 2982 C C . LEU A 1 371 ? -35.908 2.881 23.026 1.00 52.25 371 LEU A C 1
ATOM 2984 O O . LEU A 1 371 ? -35.223 1.885 22.811 1.00 52.25 371 LEU A O 1
ATOM 2988 N N . MET A 1 372 ? -36.340 3.216 24.248 1.00 53.06 372 MET A N 1
ATOM 2989 C CA . MET A 1 372 ? -36.019 2.437 25.449 1.00 53.06 372 MET A CA 1
ATOM 2990 C C . MET A 1 372 ? -36.946 1.232 25.673 1.00 53.06 372 MET A C 1
ATOM 2992 O O . MET A 1 372 ? -36.499 0.248 26.255 1.00 53.06 372 MET A O 1
ATOM 2996 N N . ASP A 1 373 ? -38.179 1.254 25.155 1.00 49.56 373 ASP A N 1
ATOM 2997 C CA . ASP A 1 373 ? -39.118 0.117 25.236 1.00 49.56 373 ASP A CA 1
ATOM 2998 C C . ASP A 1 373 ? -39.006 -0.873 24.060 1.00 49.56 373 ASP A C 1
ATOM 3000 O O . ASP A 1 373 ? -39.597 -1.955 24.075 1.00 49.56 373 ASP A O 1
ATOM 3004 N N . THR A 1 374 ? -38.234 -0.534 23.027 1.00 54.75 374 THR A N 1
ATOM 3005 C CA . THR A 1 374 ? -38.171 -1.306 21.782 1.00 54.75 374 THR A CA 1
ATOM 3006 C C . THR A 1 374 ? -37.001 -2.289 21.775 1.00 54.75 374 THR A C 1
ATOM 3008 O O . THR A 1 374 ? -35.845 -1.873 21.744 1.00 54.75 374 THR A O 1
ATOM 3011 N N . GLN A 1 375 ? -37.282 -3.597 21.727 1.00 56.59 375 GLN A N 1
ATOM 3012 C CA . GLN A 1 375 ? -36.262 -4.646 21.527 1.00 56.59 375 GLN A CA 1
ATOM 3013 C C . GLN A 1 375 ? -35.949 -4.920 20.040 1.00 56.59 375 GLN A C 1
ATOM 3015 O O . GLN A 1 375 ? -35.005 -5.647 19.732 1.00 56.59 375 GLN A O 1
ATOM 3020 N N . ASP A 1 376 ? -36.717 -4.340 19.108 1.00 63.62 376 ASP A N 1
ATOM 3021 C CA . ASP A 1 376 ? -36.545 -4.538 17.666 1.00 63.62 376 ASP A CA 1
ATOM 3022 C C . ASP A 1 376 ? -35.621 -3.482 17.032 1.00 63.62 376 ASP A C 1
ATOM 3024 O O . ASP A 1 376 ? -35.920 -2.290 16.937 1.00 63.62 376 ASP A O 1
ATOM 3028 N N . PHE A 1 377 ? -34.497 -3.951 16.498 1.00 58.38 377 PHE A N 1
ATOM 3029 C CA . PHE A 1 377 ? -33.537 -3.151 15.745 1.00 58.38 377 PHE A CA 1
ATOM 3030 C C . PHE A 1 377 ? -34.129 -2.393 14.547 1.00 58.38 377 PHE A C 1
ATOM 3032 O O . PHE A 1 377 ? -33.637 -1.314 14.211 1.00 58.38 377 PHE A O 1
ATOM 3039 N N . GLN A 1 378 ? -35.131 -2.951 13.858 1.00 59.75 378 GLN A N 1
ATOM 3040 C CA . GLN A 1 378 ? -35.775 -2.274 12.730 1.00 59.75 378 GLN A CA 1
ATOM 3041 C C . GLN A 1 378 ? -36.545 -1.040 13.189 1.00 59.75 378 GLN A C 1
ATOM 3043 O O . GLN A 1 378 ? -36.496 -0.007 12.519 1.00 59.75 378 GLN A O 1
ATOM 3048 N N . GLU A 1 379 ? -37.204 -1.123 14.338 1.00 60.59 379 GLU A N 1
ATOM 3049 C CA . GLU A 1 379 ? -37.909 0.004 14.933 1.00 60.59 379 GLU A CA 1
ATOM 3050 C C . GLU A 1 379 ? -36.913 1.049 15.459 1.00 60.59 379 GLU A C 1
ATOM 3052 O O . GLU A 1 379 ? -37.047 2.225 15.116 1.00 60.59 379 GLU A O 1
ATOM 3057 N N . ILE A 1 380 ? -35.836 0.637 16.145 1.00 58.59 380 ILE A N 1
ATOM 3058 C CA . ILE A 1 380 ? -34.736 1.529 16.577 1.00 58.59 380 ILE A CA 1
ATOM 3059 C C . ILE A 1 380 ? -34.153 2.313 15.377 1.00 58.59 380 ILE A C 1
ATOM 3061 O O . ILE A 1 380 ? -33.968 3.531 15.441 1.00 58.59 380 ILE A O 1
ATOM 3065 N N . MET A 1 381 ? -33.928 1.639 14.243 1.00 57.75 381 MET A N 1
ATOM 3066 C CA . MET A 1 381 ? -33.424 2.235 12.995 1.00 57.75 381 MET A CA 1
ATOM 3067 C C . MET A 1 381 ? -34.424 3.165 12.290 1.00 57.75 381 MET A C 1
ATOM 3069 O O . MET A 1 381 ? -34.029 4.133 11.637 1.00 57.75 381 MET A O 1
ATOM 3073 N N . GLN A 1 382 ? -35.724 2.878 12.363 1.00 61.62 382 GLN A N 1
ATOM 3074 C CA . GLN A 1 382 ? -36.750 3.779 11.833 1.00 61.62 382 GLN A CA 1
ATOM 3075 C C . GLN A 1 382 ? -36.869 5.047 12.682 1.00 61.62 382 GLN A C 1
ATOM 3077 O O . GLN A 1 382 ? -37.128 6.120 12.137 1.00 61.62 382 GLN A O 1
ATOM 3082 N N . TRP A 1 383 ? -36.639 4.941 13.992 1.00 59.69 383 TRP A N 1
ATOM 3083 C CA . TRP A 1 383 ? -36.649 6.074 14.911 1.00 59.69 383 TRP A CA 1
ATOM 3084 C C . TRP A 1 383 ? -35.442 6.990 14.748 1.00 59.69 383 TRP A C 1
ATOM 3086 O O . TRP A 1 383 ? -35.635 8.203 14.680 1.00 59.69 383 TRP A O 1
ATOM 3096 N N . SER A 1 384 ? -34.226 6.452 14.596 1.00 51.50 384 SER A N 1
ATOM 3097 C CA . SER A 1 384 ? -33.036 7.283 14.348 1.00 51.50 384 SER A CA 1
ATOM 3098 C C . SER A 1 384 ? -33.208 8.171 13.108 1.00 51.50 384 SER A C 1
ATOM 3100 O O . SER A 1 384 ? -32.873 9.349 13.138 1.00 51.50 384 SER A O 1
ATOM 3102 N N . ARG A 1 385 ? -33.840 7.645 12.048 1.00 58.09 385 ARG A N 1
ATOM 3103 C CA . ARG A 1 385 ? -34.154 8.395 10.817 1.00 58.09 385 ARG A CA 1
ATOM 3104 C C . ARG A 1 385 ? -35.228 9.471 10.973 1.00 58.09 385 ARG A C 1
ATOM 3106 O O . ARG A 1 385 ? -35.349 10.307 10.091 1.00 58.09 385 ARG A O 1
ATOM 3113 N N . ARG A 1 386 ? -36.051 9.416 12.025 1.00 55.09 386 ARG A N 1
ATOM 3114 C CA . ARG A 1 386 ? -37.069 10.440 12.329 1.00 55.09 386 ARG A CA 1
ATOM 3115 C C . ARG A 1 386 ? -36.518 11.572 13.205 1.00 55.09 386 ARG A C 1
ATOM 3117 O O . ARG A 1 386 ? -37.217 12.562 13.398 1.00 55.09 386 ARG A O 1
ATOM 3124 N N . LEU A 1 387 ? -35.329 11.384 13.787 1.00 50.84 387 LEU A N 1
ATOM 3125 C CA . LEU A 1 387 ? -34.653 12.350 14.660 1.00 50.84 387 LEU A CA 1
ATOM 3126 C C . LEU A 1 387 ? -33.756 13.337 13.902 1.00 50.84 387 LEU A C 1
ATOM 3128 O O . LEU A 1 387 ? -33.548 14.444 14.402 1.00 50.84 387 LEU A O 1
ATOM 3132 N N . GLY A 1 388 ? -33.220 12.929 12.748 1.00 43.62 388 GLY A N 1
ATOM 3133 C CA . GLY A 1 388 ? -32.587 13.818 11.766 1.00 43.62 388 GLY A CA 1
ATOM 3134 C C . GLY A 1 388 ? -33.621 14.436 10.839 1.00 43.62 388 GLY A C 1
ATOM 3135 O O . GLY A 1 388 ? -33.388 15.590 10.415 1.00 43.62 388 GLY A O 1
#

Sequence (388 aa):
MGLKRIDFDKASKAQMSRVLDLIQSLFPKESLPQLLFGFLQNDSFRKAFDHSADRLPPELSEIFVPIRTLFASIIEGELPRDKAVLRQGLSLYWGSSHHALKEAPESTKRRLFELETALSEDPAETDRALQIVLSSIRVNERLYNTLGMSWVRELLRRQEDKKAEEILTGLAKHHPRFELPRKWLGALRQDRMGRIAIKPQKDETATLHRGFWLDCQREVLVRTGSVDQREHFEKQARLHQSLQVPGVAPFAISGTTKEGMPYIATDFYEKPATALYQKRPPIHLVIDHLEEGIRLLWCLGKAGVSVAEFGVQWCFVDSNNRLWLQDLSQCELCPPETAFEKNAAAAQNWAADQLELIGPGRRPLFAAELLMDTQDFQEIMQWSRRLG

Secondary structure (DSSP, 8-state):
--GGG--GGG--HHHHHHHHHHHHHHS-GGGHHHHHHHHHTSHHHHHHHHHHGGG--HHHHHHHHHHHHHHIIIII-PPPS-HHHHHHHHHHHHTS--HHHHHS-HHHHHHHHHHHHHH-S-HHHHHHHHHHHHHTS-TTSHHHHHHHHHHHHHHHHTT-HHHHHHHHHHHHHH-TT-HHHHHHHHHHTS-EETTEEEPP-S-TT-SEEEEEETTTTEEEEEEE--GGGHHHHHHHHHHHHH---TTBPPEEEEEE-TT--EEEEEE--SEEHHHHHTT---HHHHHHHHHHHHHHHHHHHHTTEEES--SGGGEEE-TT--EEE---TTEEE--HHHHHHHHHHHHHHHHHHHHHHH-GGGS-HHHHHHHHH---HHHHHHHHHHH-

Foldseek 3Di:
DPPVPDQLLPQDLVNLLVVLVVLPVPDDLQASLVVLLVQCVDPSNVVSCVVNLVPHDPVSNLRNVLSNQCSCCQPVVDHDPDLVSVVSNLVSNLSHDCPVLLVDDLSNLVSNLVSLLVRDPDPVSSVSSLVSSLVSDPLQDPSNVVSLVVVLLVCLLVVVLVVSLVSLVSNCVSPVVPCLSVVLNVQSPADDFVQWHWDDDPDPPDQWTWTARRNRRAIKIKGKADLVCAVVLVQVLVVQQPDPAPQAFHWDDWDAGPVNITMTIGHDADFQLVVVVVVLHDLVLLLQALLLLLSRLLSCLVVQKAFQADDSRQWGAHPVRHTHRYDCSRIDGHGSVVSLQRSLVNSLVSNVVSVVSCDDVLPPPPLNVCSNVDSDSVVVNVSSVVSD

Radius of gyration: 30.56 Å; chains: 1; bounding box: 69×38×81 Å

pLDDT: mean 86.35, std 11.93, range [40.94, 97.06]